Protein AF-A0A1Z8SM17-F1 (afdb_monomer)

Mean predicted aligned error: 16.91 Å

Radius of gyration: 48.4 Å; Cα contacts (8 Å, |Δi|>4): 829; chains: 1; bounding box: 119×128×141 Å

Foldseek 3Di:
DDDDPDPDDQDPDDPPRPDCVCVVVPVPDPPDDDPDDDDAFDQPAAQQPRPQPDGKDQADPQQKWKKWKDDDPQIWIQIDHRHPDGNNNSQVSVVPTPSQWHWDADRVVSAIDIDGVFFAQDKMKMFQAQPPDVPDNDGTGMCVCVSRVQAAALDADAADDAPPQDFAAQQHKHWYADPNDIWIKGAHHTPDHDDDDPPPVRIDTHDHRMGMDDPVRGGHWDWDDDPNDDIFTHRAQKDDCVRHVPPPDIDGCPPPDVVDDDDDDDDADCPVVLVVVVVVLVVLQVVLVVLCQQQPWDDPPPDIDGHVCVVPPVSVCVLVVLLCLLFDDVDAQFPQVPLFLVAPEEAAEWPDEDQVVQFVDCPTPVNVVCVVVVDAPVQFFRKYFYNYYPYADPVRHGQTMWGQHRVVRGIDGDGRNGDHDTPVQCQWDADDVGSHIDRNDNVSVVCCCRVPVSNSCRQAAADWDWDQDPVVRDIDIHGHSPVSSVVVVCCQCQNDPPDPGGHVNVVVVVVVVVVVVVVVVVVVVVVVVVVVVVVVVVVVVVVVVVVVVVVVVVVVVVVVVVVVVD

Solvent-accessible surface area (backbone atoms only — not comparable to full-atom values): 32615 Å² total; per-residue (Å²): 140,86,84,81,85,68,92,58,84,84,69,78,86,48,101,83,48,83,74,60,60,47,60,75,70,53,70,70,47,95,81,77,69,74,96,56,82,88,73,67,73,39,52,82,31,28,48,80,68,14,61,60,93,63,83,88,46,68,49,45,85,91,54,25,30,27,34,35,32,52,67,76,99,71,49,31,81,46,77,49,35,36,84,73,36,22,45,47,55,49,37,49,51,50,46,73,39,92,58,51,32,41,50,49,75,40,81,88,78,72,39,56,47,77,44,65,72,63,65,15,66,60,70,55,32,35,40,29,31,64,72,74,42,90,85,52,94,59,54,24,23,32,44,66,48,38,68,47,68,57,19,38,51,72,75,62,78,48,68,57,54,86,89,67,78,69,89,43,47,56,68,45,59,28,26,36,74,54,98,92,43,79,46,38,34,29,29,68,41,66,67,74,80,79,75,89,42,86,84,71,74,46,33,41,82,50,47,66,18,29,16,67,56,50,83,90,71,36,46,64,56,37,70,47,62,62,95,86,52,69,80,43,75,38,45,50,50,63,45,43,25,88,74,72,69,46,80,97,45,69,51,70,49,80,88,57,58,92,91,63,83,85,87,85,81,93,72,91,74,52,60,67,60,50,53,52,52,55,48,49,48,50,57,50,30,53,51,38,51,51,46,46,62,33,26,40,71,49,69,82,84,87,53,77,50,66,23,93,38,44,87,35,68,67,63,54,42,43,48,60,49,51,43,40,47,63,64,32,70,104,48,60,35,34,69,38,98,50,40,35,46,59,56,76,42,81,40,72,55,38,97,48,84,42,71,70,52,39,68,71,34,72,86,28,55,71,43,40,49,39,59,76,68,62,67,42,77,88,40,56,63,47,20,34,33,35,76,40,37,72,31,61,43,102,84,70,46,64,48,40,39,34,25,30,37,41,88,81,72,36,71,38,88,44,78,72,56,68,44,78,63,50,60,60,68,38,17,37,42,65,40,90,99,45,78,37,69,36,78,77,32,71,63,36,35,55,48,38,44,72,79,38,41,68,53,55,46,19,39,36,69,27,70,83,43,78,46,76,36,78,91,76,72,41,81,39,80,20,25,1,33,53,52,43,44,49,53,48,51,44,36,37,51,60,21,46,94,87,47,100,46,64,3,62,51,49,50,51,50,53,50,52,54,52,47,50,57,53,49,54,52,50,51,53,54,48,52,53,49,50,51,54,50,49,51,52,50,51,52,51,47,53,51,48,52,51,50,50,51,51,49,50,52,49,50,50,49,52,53,48,57,63,59,71,75,112

Sequence (566 aa):
DFRVSLGNAPVLGSPTDTSNFLSALKLDNPNLQSSQALGSIDMSNTLDSANFGNSFTGLNAGKLGTFFIGEGEGVVRIDYDITVDTVSTLVQKVNSSDANVYMFYDPVSDRFVIRNKSTGATGITVHESENWDAVSSNKGAGNVLELMGLASPKVISNTYVAGSGVSISQGDYFKFISSGNTSYWQALEKGVIGDPTLTSGKWRQVIQGVGRSINSEVGGNSSIRVNNGEIIYSKGSTFSADEHGYKGINFDISSVSLGGKFDFTVAKDTGAAKTAIDKFVVEFNDAQDYINSLVSVTNDGENVTAGRFSNNTELSRLGSQLRKVAFGDSTPHSASEVTQDNSDFILNEQTRATLVSINSDPGSELMTLKAELSLGASNNGYLVKVLNDNLLDSSGNPQTYYKYNSTTGFWEEAEPAFSSFRLSDIGLDFGVGSDNLKTSNSALLIQALEERPEMVQSLFDQDKVTRFDVVTNSNRELKGVSQAIDEFVTAFLEGNLTSNYKGTYNTHIDSIKSQNKRLDKRIEDLERYLEQREETLSQGFMRMEEMQSKLNTQLQTLQSSFKSNK

Nearest PDB structures (foldseek):
  5xlj-assembly1_A  TM=5.071E-01  e=7.845E-02  Serratia marcescens

Structure (mmCIF, N/CA/C/O backbone):
data_AF-A0A1Z8SM17-F1
#
_entry.id   AF-A0A1Z8SM17-F1
#
loop_
_atom_site.group_PDB
_atom_site.id
_atom_site.type_symbol
_atom_site.label_atom_id
_atom_site.label_alt_id
_atom_site.label_comp_id
_atom_site.label_asym_id
_atom_site.label_entity_id
_atom_site.label_seq_id
_atom_site.pdbx_PDB_ins_code
_atom_site.Cartn_x
_atom_site.Cartn_y
_atom_site.Cartn_z
_atom_site.occupancy
_atom_site.B_iso_or_equiv
_atom_site.auth_seq_id
_atom_site.auth_comp_id
_atom_site.auth_asym_id
_atom_site.auth_atom_id
_atom_site.pdbx_PDB_model_num
ATOM 1 N N . ASP A 1 1 ? 71.079 14.271 -11.392 1.00 41.41 1 ASP A N 1
ATOM 2 C CA . ASP A 1 1 ? 71.179 15.720 -11.143 1.00 41.41 1 ASP A CA 1
ATOM 3 C C . ASP A 1 1 ? 71.954 16.448 -12.227 1.00 41.41 1 ASP A C 1
ATOM 5 O O . ASP A 1 1 ? 73.161 16.598 -12.130 1.00 41.41 1 ASP A O 1
ATOM 9 N N . PHE A 1 2 ? 71.254 16.924 -13.256 1.00 37.91 2 PHE A N 1
ATOM 10 C CA . PHE A 1 2 ? 71.743 18.016 -14.098 1.00 37.91 2 PHE A CA 1
ATOM 11 C C . PHE A 1 2 ? 70.767 19.177 -13.927 1.00 37.91 2 PHE A C 1
ATOM 13 O O . PHE A 1 2 ? 69.714 19.217 -14.556 1.00 37.91 2 PHE A O 1
ATOM 20 N N . ARG A 1 3 ? 71.083 20.094 -13.008 1.00 40.81 3 ARG A N 1
ATOM 21 C CA . ARG A 1 3 ? 70.381 21.375 -12.901 1.00 40.81 3 ARG A CA 1
ATOM 22 C C . ARG A 1 3 ? 71.085 22.368 -13.817 1.00 40.81 3 ARG A C 1
ATOM 24 O O . ARG A 1 3 ? 72.167 22.847 -13.493 1.00 40.81 3 ARG A O 1
ATOM 31 N N . VAL A 1 4 ? 70.471 22.664 -14.958 1.00 46.41 4 VAL A N 1
ATOM 32 C CA . VAL A 1 4 ? 70.854 23.815 -15.781 1.00 46.41 4 VAL A CA 1
ATOM 33 C C . VAL A 1 4 ? 70.268 25.056 -15.111 1.00 46.41 4 VAL A C 1
ATOM 35 O O . VAL A 1 4 ? 69.053 25.229 -15.062 1.00 46.41 4 VAL A O 1
ATOM 38 N N . SER A 1 5 ? 71.132 25.898 -14.545 1.00 48.84 5 SER A N 1
ATOM 39 C CA . SER A 1 5 ? 70.750 27.220 -14.046 1.00 48.84 5 SER A CA 1
ATOM 40 C C . SER A 1 5 ? 70.586 28.162 -15.237 1.00 48.84 5 SER A C 1
ATOM 42 O O . SER A 1 5 ? 71.571 28.685 -15.755 1.00 48.84 5 SER A O 1
ATOM 44 N N . LEU A 1 6 ? 69.349 28.371 -15.686 1.00 53.44 6 LEU A N 1
ATOM 45 C CA . LEU A 1 6 ? 69.032 29.385 -16.690 1.00 53.44 6 LEU A CA 1
ATOM 46 C C . LEU A 1 6 ? 68.959 30.748 -15.994 1.00 53.44 6 LEU A C 1
ATOM 48 O O . LEU A 1 6 ? 67.994 31.053 -15.301 1.00 53.44 6 LEU A O 1
ATOM 52 N N . GLY A 1 7 ? 70.006 31.557 -16.160 1.00 54.19 7 GLY A N 1
ATOM 53 C CA . GLY A 1 7 ? 70.092 32.915 -15.610 1.00 54.19 7 GLY A CA 1
ATOM 54 C C . GLY A 1 7 ? 69.117 33.924 -16.230 1.00 54.19 7 GLY A C 1
ATOM 55 O O . GLY A 1 7 ? 69.101 35.059 -15.784 1.00 54.19 7 GLY A O 1
ATOM 56 N N . ASN A 1 8 ? 68.320 33.523 -17.228 1.00 62.25 8 ASN A N 1
ATOM 57 C CA . ASN A 1 8 ? 67.180 34.254 -17.787 1.00 62.25 8 ASN A CA 1
ATOM 58 C C . ASN A 1 8 ? 66.172 33.246 -18.368 1.00 62.25 8 ASN A C 1
ATOM 60 O O . ASN A 1 8 ? 66.575 32.178 -18.836 1.00 62.25 8 ASN A O 1
ATOM 64 N N . ALA A 1 9 ? 64.876 33.577 -18.344 1.00 59.53 9 ALA A N 1
ATOM 65 C CA . ALA A 1 9 ? 63.829 32.739 -18.932 1.00 59.53 9 ALA A CA 1
ATOM 66 C C . ALA A 1 9 ? 64.123 32.481 -20.427 1.00 59.53 9 ALA A C 1
ATOM 68 O O . ALA A 1 9 ? 64.442 33.433 -21.146 1.00 59.53 9 ALA A O 1
ATOM 69 N N . PRO A 1 10 ? 64.051 31.226 -20.908 1.00 59.28 10 PRO A N 1
ATOM 70 C CA . PRO A 1 10 ? 64.300 30.917 -22.310 1.00 59.28 10 PRO A CA 1
ATOM 71 C C . PRO A 1 10 ? 63.239 31.597 -23.184 1.00 59.28 10 PRO A C 1
ATOM 73 O O . PRO A 1 10 ? 62.042 31.374 -23.013 1.00 59.28 10 PRO A O 1
ATOM 76 N N . VAL A 1 11 ? 63.687 32.452 -24.103 1.00 62.12 11 VAL A N 1
ATOM 77 C CA . VAL A 1 11 ? 62.834 33.087 -25.113 1.00 62.12 11 VAL A CA 1
ATOM 78 C C . VAL A 1 11 ? 62.686 32.093 -26.257 1.00 62.12 11 VAL A C 1
ATOM 80 O O . VAL A 1 11 ? 63.624 31.910 -27.022 1.00 62.12 11 VAL A O 1
ATOM 83 N N . LEU A 1 12 ? 61.535 31.426 -26.325 1.00 67.75 12 LEU A N 1
ATOM 84 C CA . LEU A 1 12 ? 61.232 30.417 -27.339 1.00 67.75 12 LEU A CA 1
ATOM 85 C C . LEU A 1 12 ? 60.411 31.049 -28.472 1.00 67.75 12 LEU A C 1
ATOM 87 O O . LEU A 1 12 ? 59.366 31.645 -28.216 1.00 67.75 12 LEU A O 1
ATOM 91 N N . GLY A 1 13 ? 60.869 30.908 -29.716 1.00 64.88 13 GLY A N 1
ATOM 92 C CA . GLY A 1 13 ? 60.102 31.270 -30.915 1.00 64.88 13 GLY A CA 1
ATOM 93 C C . GLY A 1 13 ? 60.135 32.747 -31.332 1.00 64.88 13 GLY A C 1
ATOM 94 O O . GLY A 1 13 ? 59.287 33.167 -32.120 1.00 64.88 13 GLY A O 1
ATOM 95 N N . SER A 1 14 ? 61.088 33.554 -30.848 1.00 71.31 14 SER A N 1
ATOM 96 C CA . SER A 1 14 ? 61.329 34.888 -31.423 1.00 71.31 14 SER A CA 1
ATOM 97 C C . SER A 1 14 ? 62.156 34.791 -32.721 1.00 71.31 14 SER A C 1
ATOM 99 O O . SER A 1 14 ? 62.892 33.824 -32.907 1.00 71.31 14 SER A O 1
ATOM 101 N N . PRO A 1 15 ? 62.140 35.811 -33.604 1.00 65.00 15 PRO A N 1
ATOM 102 C CA . PRO A 1 15 ? 63.005 35.840 -34.792 1.00 65.00 15 PRO A CA 1
ATOM 103 C C . PRO A 1 15 ? 64.513 35.832 -34.481 1.00 65.00 15 PRO A C 1
ATOM 105 O O . PRO A 1 15 ? 65.325 35.651 -35.384 1.00 65.00 15 PRO A O 1
ATOM 108 N N . THR A 1 16 ? 64.890 36.080 -33.223 1.00 67.56 16 THR A N 1
ATOM 109 C CA . THR A 1 16 ? 66.274 36.061 -32.727 1.00 67.56 16 THR A CA 1
ATOM 110 C C . THR A 1 16 ? 66.595 34.818 -31.892 1.00 67.56 16 THR A C 1
ATOM 112 O O . THR A 1 16 ? 67.703 34.722 -31.363 1.00 67.56 16 THR A O 1
ATOM 115 N N . ASP A 1 17 ? 65.656 33.876 -31.761 1.00 71.44 17 ASP A N 1
ATOM 116 C CA . ASP A 1 17 ? 65.868 32.608 -31.066 1.00 71.44 17 ASP A CA 1
ATOM 117 C C . ASP A 1 17 ? 66.805 31.707 -31.888 1.00 71.44 17 ASP A C 1
ATOM 119 O O . ASP A 1 17 ? 66.537 31.376 -33.042 1.00 71.44 17 ASP A O 1
ATOM 123 N N . THR A 1 18 ? 67.936 31.328 -31.291 1.00 69.50 18 THR A N 1
ATOM 124 C CA . THR A 1 18 ? 68.925 30.405 -31.872 1.00 69.50 18 THR A CA 1
ATOM 125 C C . THR A 1 18 ? 68.862 29.011 -31.245 1.00 69.50 18 THR A C 1
ATOM 127 O O . THR A 1 18 ? 69.698 28.156 -31.549 1.00 69.50 18 THR A O 1
ATOM 130 N N . SER A 1 19 ? 67.899 28.762 -30.352 1.00 72.88 19 SER A N 1
ATOM 131 C CA . SER A 1 19 ? 67.747 27.485 -29.672 1.00 72.88 19 SER A CA 1
ATOM 132 C C . SER A 1 19 ? 67.183 26.423 -30.616 1.00 72.88 19 SER A C 1
ATOM 134 O O . SER A 1 19 ? 66.219 26.628 -31.348 1.00 72.88 19 SER A O 1
ATOM 136 N N . ASN A 1 20 ? 67.763 25.227 -30.570 1.00 72.12 20 ASN A N 1
ATOM 137 C CA . ASN A 1 20 ? 67.228 24.059 -31.264 1.00 72.12 20 ASN A CA 1
ATOM 138 C C . ASN A 1 20 ? 66.130 23.358 -30.445 1.00 72.12 20 ASN A C 1
ATOM 140 O O . ASN A 1 20 ? 65.821 22.207 -30.723 1.00 72.12 20 ASN A O 1
ATOM 144 N N . PHE A 1 21 ? 65.563 24.006 -29.423 1.00 76.19 21 PHE A N 1
ATOM 145 C CA . PHE A 1 21 ? 64.688 23.371 -28.434 1.00 76.19 21 PHE A CA 1
ATOM 146 C C . PHE A 1 21 ? 63.384 22.846 -29.050 1.00 76.19 21 PHE A C 1
ATOM 148 O O . PHE A 1 21 ? 63.034 21.683 -28.849 1.00 76.19 21 PHE A O 1
ATOM 155 N N . LEU A 1 22 ? 62.703 23.667 -29.859 1.00 74.00 22 LEU A N 1
ATOM 156 C CA . LEU A 1 22 ? 61.470 23.261 -30.547 1.00 74.00 22 LEU A CA 1
ATOM 157 C C . LEU A 1 22 ? 61.734 22.136 -31.561 1.00 74.00 22 LEU A C 1
ATOM 159 O O . LEU A 1 22 ? 60.940 21.206 -31.654 1.00 74.00 22 LEU A O 1
ATOM 163 N N . SER A 1 23 ? 62.893 22.156 -32.224 1.00 73.31 23 SER A N 1
ATOM 164 C CA . SER A 1 23 ? 63.320 21.107 -33.161 1.00 73.31 23 SER A CA 1
ATOM 165 C C . SER A 1 23 ? 63.760 19.811 -32.470 1.00 73.31 23 SER A C 1
ATOM 167 O O . SER A 1 23 ? 63.420 18.708 -32.897 1.00 73.31 23 SER A O 1
ATOM 169 N N . ALA A 1 24 ? 64.450 19.912 -31.331 1.00 71.62 24 ALA A N 1
ATOM 170 C CA . ALA A 1 24 ? 64.874 18.774 -30.517 1.00 71.62 24 ALA A CA 1
ATOM 171 C C . ALA A 1 24 ? 63.680 18.041 -29.885 1.00 71.62 24 ALA A C 1
ATOM 173 O O . ALA A 1 24 ? 63.704 16.817 -29.761 1.00 71.62 24 ALA A O 1
ATOM 174 N N . LEU A 1 25 ? 62.617 18.775 -29.540 1.00 74.19 25 LEU A N 1
ATOM 175 C CA . LEU A 1 25 ? 61.335 18.211 -29.110 1.00 74.19 25 LEU A CA 1
ATOM 176 C C . LEU A 1 25 ? 60.411 17.842 -30.282 1.00 74.19 25 LEU A C 1
ATOM 178 O O . LEU A 1 25 ? 59.313 17.342 -30.047 1.00 74.19 25 LEU A O 1
ATOM 182 N N . LYS A 1 26 ? 60.850 18.059 -31.533 1.00 71.19 26 LYS A N 1
ATOM 183 C CA . LYS A 1 26 ? 60.081 17.871 -32.778 1.00 71.19 26 LYS A CA 1
ATOM 184 C C . LYS A 1 26 ? 58.770 18.663 -32.843 1.00 71.19 26 LYS A C 1
ATOM 186 O O . LYS A 1 26 ? 57.918 18.352 -33.671 1.00 71.19 26 LYS A O 1
ATOM 191 N N . LEU A 1 27 ? 58.619 19.670 -31.982 1.00 72.94 27 LEU A N 1
ATOM 192 C CA . LEU A 1 27 ? 57.470 20.574 -31.872 1.00 72.94 27 LEU A CA 1
ATOM 193 C C . LEU A 1 27 ? 57.420 21.621 -32.999 1.00 72.94 27 LEU A C 1
ATOM 195 O O . LEU A 1 27 ? 56.444 22.354 -33.104 1.00 72.94 27 LEU A O 1
ATOM 199 N N . ASP A 1 28 ? 58.445 21.676 -33.849 1.00 72.69 28 ASP A N 1
ATOM 200 C CA . ASP A 1 28 ? 58.514 22.485 -35.071 1.00 72.69 28 ASP A CA 1
ATOM 201 C C . ASP A 1 28 ? 57.905 21.789 -36.307 1.00 72.69 28 ASP A C 1
ATOM 203 O O . ASP A 1 28 ? 57.861 22.379 -37.388 1.00 72.69 28 ASP A O 1
ATOM 207 N N . ASN A 1 29 ? 57.416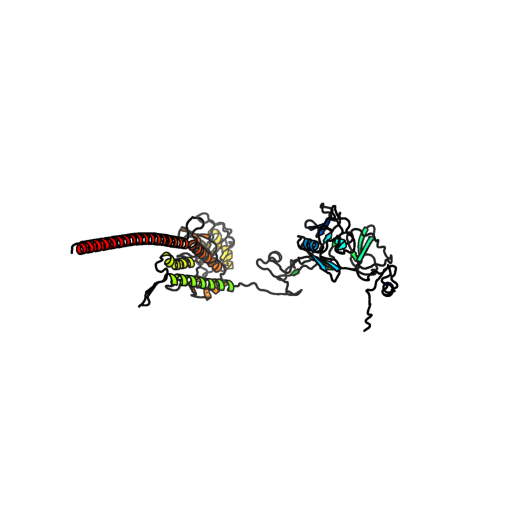 20.549 -36.171 1.00 70.06 29 ASN A N 1
ATOM 208 C CA . ASN A 1 29 ? 56.791 19.811 -37.264 1.00 70.06 29 ASN A CA 1
ATOM 209 C C . ASN A 1 29 ? 55.288 20.153 -37.377 1.00 70.06 29 ASN A C 1
ATOM 211 O O . ASN A 1 29 ? 54.516 19.785 -36.487 1.00 70.06 29 ASN A O 1
ATOM 215 N N . PRO A 1 30 ? 54.827 20.771 -38.485 1.00 60.91 30 PRO A N 1
ATOM 216 C CA . PRO A 1 30 ? 53.425 21.163 -38.668 1.00 60.91 30 PRO A CA 1
ATOM 217 C C . PRO A 1 30 ? 52.447 19.978 -38.768 1.00 60.91 30 PRO A C 1
ATOM 219 O O . PRO A 1 30 ? 51.240 20.188 -38.784 1.00 60.91 30 PRO A O 1
ATOM 222 N N . ASN A 1 31 ? 52.949 18.738 -38.824 1.00 66.81 31 ASN A N 1
ATOM 223 C CA . ASN A 1 31 ? 52.151 17.511 -38.902 1.00 66.81 31 ASN A CA 1
ATOM 224 C C . ASN A 1 31 ? 52.120 16.710 -37.587 1.00 66.81 31 ASN A C 1
ATOM 226 O O . ASN A 1 31 ? 51.827 15.513 -37.603 1.00 66.81 31 ASN A O 1
ATOM 230 N N . LEU A 1 32 ? 52.451 17.323 -36.446 1.00 63.88 32 LEU A N 1
ATOM 231 C CA . LEU A 1 32 ? 52.250 16.694 -35.141 1.00 63.88 32 LEU A CA 1
ATOM 232 C C . LEU A 1 32 ? 50.754 16.535 -34.855 1.00 63.88 32 LEU A C 1
ATOM 234 O O . LEU A 1 32 ? 50.070 17.481 -34.476 1.00 63.88 32 LEU A O 1
ATOM 238 N N . GLN A 1 33 ? 50.259 15.314 -35.016 1.00 58.78 33 GLN A N 1
ATOM 239 C CA . GLN A 1 33 ? 48.940 14.911 -34.548 1.00 58.78 33 GLN A CA 1
ATOM 240 C C . GLN A 1 33 ? 49.110 14.070 -33.286 1.00 58.78 33 GLN A C 1
ATOM 242 O O . GLN A 1 33 ? 49.982 13.201 -33.216 1.00 58.78 33 GLN A O 1
ATOM 247 N N . SER A 1 34 ? 48.296 14.345 -32.271 1.00 59.94 34 SER A N 1
ATOM 248 C CA . SER A 1 34 ? 48.227 13.484 -31.095 1.00 59.94 34 SER A CA 1
ATOM 249 C C . SER A 1 34 ? 47.733 12.096 -31.499 1.00 59.94 34 SER A C 1
ATOM 251 O O . SER A 1 34 ? 46.849 11.963 -32.342 1.00 59.94 34 SER A O 1
ATOM 253 N N . SER A 1 35 ? 48.286 11.053 -30.882 1.00 56.62 35 SER A N 1
ATOM 254 C CA . SER A 1 35 ? 47.822 9.673 -31.068 1.00 56.62 35 SER A CA 1
ATOM 255 C C . SER A 1 35 ? 46.494 9.380 -30.357 1.00 56.62 35 SER A C 1
ATOM 257 O O . SER A 1 35 ? 45.943 8.294 -30.528 1.00 56.62 35 SER A O 1
ATOM 259 N N . GLN A 1 36 ? 45.989 10.331 -29.566 1.00 52.84 36 GLN A N 1
ATOM 260 C CA . GLN A 1 36 ? 44.684 10.300 -28.905 1.00 52.84 36 GLN A CA 1
ATOM 261 C C . GLN A 1 36 ? 43.967 11.641 -29.090 1.00 52.84 36 GLN A C 1
ATOM 263 O O . GLN A 1 36 ? 44.625 12.668 -29.275 1.00 52.84 36 GLN A O 1
ATOM 268 N N . ALA A 1 37 ? 42.635 11.649 -29.028 1.00 60.53 37 ALA A N 1
ATOM 269 C CA . ALA A 1 37 ? 41.869 12.891 -29.045 1.00 60.53 37 ALA A CA 1
ATOM 270 C C . ALA A 1 37 ? 42.378 13.832 -27.935 1.00 60.53 37 ALA A C 1
ATOM 272 O O . ALA A 1 37 ? 42.557 13.424 -26.786 1.00 60.53 37 ALA A O 1
ATOM 273 N N . LEU A 1 38 ? 42.709 15.072 -28.297 1.00 61.06 38 LEU A N 1
ATOM 274 C CA . LEU A 1 38 ? 43.182 16.069 -27.341 1.00 61.06 38 LEU A CA 1
ATOM 275 C C . LEU A 1 38 ? 41.963 16.749 -26.717 1.00 61.06 38 LEU A C 1
ATOM 277 O O . LEU A 1 38 ? 41.388 17.649 -27.320 1.00 61.06 38 LEU A O 1
ATOM 281 N N . GLY A 1 39 ? 41.603 16.319 -25.508 1.00 69.75 39 GLY A N 1
ATOM 282 C CA . GLY A 1 39 ? 40.501 16.886 -24.729 1.00 69.75 39 GLY A CA 1
ATOM 283 C C . GLY A 1 39 ? 39.266 15.988 -24.702 1.00 69.75 39 GLY A C 1
ATOM 284 O O . GLY A 1 39 ? 38.930 15.349 -25.690 1.00 69.75 39 GLY A O 1
ATOM 285 N N . SER A 1 40 ? 38.618 15.939 -23.540 1.00 84.88 40 SER A N 1
ATOM 286 C CA . SER A 1 40 ? 37.320 15.297 -23.329 1.00 84.88 40 SER A CA 1
ATOM 287 C C . SER A 1 40 ? 36.193 16.322 -23.459 1.00 84.88 40 SER A C 1
ATOM 289 O O . SER A 1 40 ? 36.442 17.534 -23.401 1.00 84.88 40 SER A O 1
ATOM 291 N N . ILE A 1 41 ? 34.950 15.846 -23.529 1.00 92.12 41 ILE A N 1
ATOM 292 C CA . ILE A 1 41 ? 33.782 16.722 -23.410 1.00 92.12 41 ILE A CA 1
ATOM 293 C C . ILE A 1 41 ? 33.841 17.517 -22.100 1.00 92.12 41 ILE A C 1
ATOM 295 O O . ILE A 1 41 ? 34.067 16.953 -21.023 1.00 92.12 41 ILE A O 1
ATOM 299 N N . ASP A 1 42 ? 33.623 18.830 -22.194 1.00 92.56 42 ASP A N 1
ATOM 300 C CA . ASP A 1 42 ? 33.469 19.696 -21.026 1.00 92.56 42 ASP A CA 1
ATOM 301 C C . ASP A 1 42 ? 31.989 19.796 -20.646 1.00 92.56 42 ASP A C 1
ATOM 303 O O . ASP A 1 42 ? 31.185 20.431 -21.329 1.00 92.56 42 ASP A O 1
ATOM 307 N N . MET A 1 43 ? 31.631 19.173 -19.522 1.00 94.56 43 MET A N 1
ATOM 308 C CA . MET A 1 43 ? 30.252 19.126 -19.040 1.00 94.56 43 MET A CA 1
ATOM 309 C C . MET A 1 43 ? 29.687 20.502 -18.645 1.00 94.56 43 MET A C 1
ATOM 311 O O . MET A 1 43 ? 28.466 20.652 -18.558 1.00 94.56 43 MET A O 1
ATOM 315 N N . SER A 1 44 ? 30.548 21.490 -18.376 1.00 95.44 44 SER A N 1
ATOM 316 C CA . SER A 1 44 ? 30.162 22.786 -17.800 1.00 95.44 44 SER A CA 1
ATOM 317 C C . SER A 1 44 ? 30.043 23.909 -18.828 1.00 95.44 44 SER A C 1
ATOM 319 O O . SER A 1 44 ? 29.431 24.931 -18.523 1.00 95.44 44 SER A O 1
ATOM 321 N N . ASN A 1 45 ? 30.596 23.734 -20.029 1.00 95.06 45 ASN A N 1
ATOM 322 C CA . ASN A 1 45 ? 30.497 24.725 -21.101 1.00 95.06 45 ASN A CA 1
ATOM 323 C C . ASN A 1 45 ? 29.234 24.532 -21.936 1.00 95.06 45 ASN A C 1
ATOM 325 O O . ASN A 1 45 ? 28.629 23.455 -21.945 1.00 95.06 45 ASN A O 1
ATOM 329 N N . THR A 1 46 ? 28.858 25.593 -22.654 1.00 96.94 46 THR A N 1
ATOM 330 C CA . THR A 1 46 ? 27.782 25.563 -23.648 1.00 96.94 46 THR A CA 1
ATOM 331 C C . THR A 1 46 ? 28.073 24.513 -24.710 1.00 96.94 46 THR A C 1
ATOM 333 O O . THR A 1 46 ? 29.239 24.228 -24.992 1.00 96.94 46 THR A O 1
ATOM 336 N N . LEU A 1 47 ? 27.036 23.925 -25.311 1.00 96.12 47 LEU A N 1
ATOM 337 C CA . LEU A 1 47 ? 27.219 22.833 -26.275 1.00 96.12 47 LEU A CA 1
ATOM 338 C C . LEU A 1 47 ? 28.182 23.223 -27.409 1.00 96.12 47 LEU A C 1
ATOM 340 O O . LEU A 1 47 ? 29.032 22.421 -27.779 1.00 96.12 47 LEU A O 1
ATOM 344 N N . ASP A 1 48 ? 28.126 24.462 -27.908 1.00 94.81 48 ASP A N 1
ATOM 345 C CA . ASP A 1 48 ? 29.016 24.949 -28.971 1.00 94.81 48 ASP A CA 1
ATOM 346 C C . ASP A 1 48 ? 30.486 25.148 -28.558 1.00 94.81 48 ASP A C 1
ATOM 348 O O . ASP A 1 48 ? 31.349 25.300 -29.423 1.00 94.81 48 ASP A O 1
ATOM 352 N N . SER A 1 49 ? 30.770 25.097 -27.256 1.00 93.69 49 SER A N 1
ATOM 353 C CA . SER A 1 49 ? 32.086 25.312 -26.645 1.00 93.69 49 SER A CA 1
ATOM 354 C C . SER A 1 49 ? 32.545 24.124 -25.780 1.00 93.69 49 SER A C 1
ATOM 356 O O . SER A 1 49 ? 33.524 24.225 -25.043 1.00 93.69 49 SER A O 1
ATOM 358 N N . ALA A 1 50 ? 31.852 22.983 -25.858 1.00 92.81 50 ALA A N 1
ATOM 359 C CA . ALA A 1 50 ? 32.064 21.816 -24.996 1.00 92.81 50 ALA A CA 1
ATOM 360 C C . ALA A 1 50 ? 33.024 20.752 -25.568 1.00 92.81 50 ALA A C 1
ATOM 362 O O . ALA A 1 50 ? 32.980 19.596 -25.150 1.00 92.81 50 ALA A O 1
ATOM 363 N N . ASN A 1 51 ? 33.898 21.127 -26.509 1.00 91.44 51 ASN A N 1
ATOM 364 C CA . ASN A 1 51 ? 34.887 20.245 -27.153 1.00 91.44 51 ASN A CA 1
ATOM 365 C C . ASN A 1 51 ? 34.302 19.047 -27.931 1.00 91.44 51 ASN A C 1
ATOM 367 O O . ASN A 1 51 ? 34.932 17.993 -28.005 1.00 91.44 51 ASN A O 1
ATOM 371 N N . PHE A 1 52 ? 33.125 19.185 -28.553 1.00 90.94 52 PHE A N 1
ATOM 372 C CA . PHE A 1 52 ? 32.647 18.165 -29.495 1.00 90.94 52 PHE A CA 1
ATOM 373 C C . PHE A 1 52 ? 33.606 18.018 -30.686 1.00 90.94 52 PHE A C 1
ATOM 375 O O . PHE A 1 52 ? 34.112 19.006 -31.219 1.00 90.94 52 PHE A O 1
ATOM 382 N N . GLY A 1 53 ? 33.819 16.778 -31.139 1.00 85.56 53 GLY A N 1
ATOM 383 C CA . GLY A 1 53 ? 34.784 16.467 -32.201 1.00 85.56 53 GLY A CA 1
ATOM 384 C C . GLY A 1 53 ? 34.446 17.041 -33.584 1.00 85.56 53 GLY A C 1
ATOM 385 O O . GLY A 1 53 ? 35.325 17.119 -34.436 1.00 85.56 53 GLY A O 1
ATOM 386 N N . ASN A 1 54 ? 33.196 17.462 -33.810 1.00 87.94 54 ASN A N 1
ATOM 387 C CA . ASN A 1 54 ? 32.742 18.132 -35.030 1.00 87.94 54 ASN A CA 1
ATOM 388 C C . ASN A 1 54 ? 31.794 19.294 -34.685 1.00 87.94 54 ASN A C 1
ATOM 390 O O . ASN A 1 54 ? 31.247 19.368 -33.586 1.00 87.94 54 ASN A O 1
ATOM 394 N N . SER A 1 55 ? 31.577 20.201 -35.640 1.00 91.75 55 SER A N 1
ATOM 395 C CA . SER A 1 55 ? 30.687 21.353 -35.460 1.00 91.75 55 SER A CA 1
ATOM 396 C C . SER A 1 55 ? 29.201 20.984 -35.528 1.00 91.75 55 SER A C 1
ATOM 398 O O . SER A 1 55 ? 28.794 20.053 -36.230 1.00 91.75 55 SER A O 1
ATOM 400 N N . PHE A 1 56 ? 28.374 21.784 -34.853 1.00 94.12 56 PHE A N 1
ATOM 401 C CA . PHE A 1 56 ? 26.922 21.681 -34.954 1.00 94.12 56 PHE A CA 1
ATOM 402 C C . PHE A 1 56 ? 26.418 22.125 -36.332 1.00 94.12 56 PHE A C 1
ATOM 404 O O . PHE A 1 56 ? 26.847 23.152 -36.861 1.00 94.12 56 PHE A O 1
ATOM 411 N N . THR A 1 57 ? 25.484 21.370 -36.909 1.00 93.12 57 THR A N 1
ATOM 412 C CA . THR A 1 57 ? 24.888 21.636 -38.230 1.00 93.12 57 THR A CA 1
ATOM 413 C C . THR A 1 57 ? 23.392 21.324 -38.228 1.00 93.12 57 THR A C 1
ATOM 415 O O . THR A 1 57 ? 22.906 20.633 -37.342 1.00 93.12 57 THR A O 1
ATOM 418 N N . GLY A 1 58 ? 22.634 21.848 -39.199 1.00 90.44 58 GLY A N 1
ATOM 419 C CA . GLY A 1 58 ? 21.202 21.537 -39.339 1.00 90.44 58 GLY A CA 1
ATOM 420 C C . GLY A 1 58 ? 20.290 22.123 -38.252 1.00 90.44 58 GLY A C 1
ATOM 421 O O . GLY A 1 58 ? 19.174 21.641 -38.089 1.00 90.44 58 GLY A O 1
ATOM 422 N N . LEU A 1 59 ? 20.761 23.130 -37.510 1.00 92.88 59 LEU A N 1
ATOM 423 C CA . LEU A 1 59 ? 20.000 23.820 -36.465 1.00 92.88 59 LEU A CA 1
ATOM 424 C C . LEU A 1 59 ? 18.926 24.750 -37.051 1.00 92.88 59 LEU A C 1
ATOM 426 O O . LEU A 1 59 ? 19.074 25.297 -38.146 1.00 92.88 59 LEU A O 1
ATOM 430 N N . ASN A 1 60 ? 17.882 24.989 -36.266 1.00 92.00 60 ASN A N 1
ATOM 431 C CA . ASN A 1 60 ? 16.8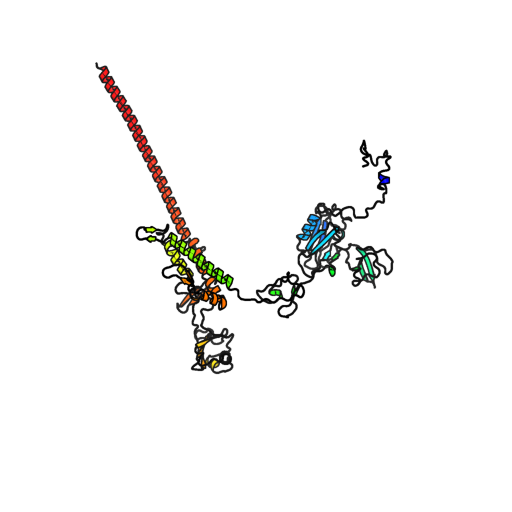55 25.989 -36.527 1.00 92.00 60 ASN A CA 1
ATOM 432 C C . ASN A 1 60 ? 17.374 27.422 -36.294 1.00 92.00 60 ASN A C 1
ATOM 434 O O . ASN A 1 60 ? 18.482 27.657 -35.795 1.00 92.00 60 ASN A O 1
ATOM 438 N N . ALA A 1 61 ? 16.539 28.410 -36.641 1.00 91.12 61 ALA A N 1
ATOM 439 C CA . ALA A 1 61 ? 16.805 29.816 -36.345 1.00 91.12 61 ALA A CA 1
ATOM 440 C C . ALA A 1 61 ? 17.132 30.018 -34.853 1.00 91.12 61 ALA A C 1
ATOM 442 O O . ALA A 1 61 ? 16.520 29.399 -33.987 1.00 91.12 61 ALA A O 1
ATOM 443 N N . GLY A 1 62 ? 18.111 30.881 -34.564 1.00 89.12 62 GLY A N 1
ATOM 444 C CA . GLY A 1 62 ? 18.576 31.112 -33.193 1.00 89.12 62 GLY A CA 1
ATOM 445 C C . GLY A 1 62 ? 19.509 30.030 -32.640 1.00 89.12 62 GLY A C 1
ATOM 446 O O . GLY A 1 62 ? 19.705 30.000 -31.437 1.00 89.12 62 GLY A O 1
ATOM 447 N N . LYS A 1 63 ? 20.097 29.169 -33.491 1.00 94.81 63 LYS A N 1
ATOM 448 C CA . LYS A 1 63 ? 20.982 28.059 -33.080 1.00 94.81 63 LYS A CA 1
ATOM 449 C C . LYS A 1 63 ? 20.286 27.023 -32.171 1.00 94.81 63 LYS A C 1
ATOM 451 O O . LYS A 1 63 ? 20.913 26.391 -31.323 1.00 94.81 63 LYS A O 1
ATOM 456 N N . LEU A 1 64 ? 18.989 26.825 -32.393 1.00 95.94 64 LEU A N 1
ATOM 457 C CA . LEU A 1 64 ? 18.166 25.868 -31.658 1.00 95.94 64 LEU A CA 1
ATOM 458 C C . LEU A 1 64 ? 18.189 24.496 -32.331 1.00 95.94 64 LEU A C 1
ATOM 460 O O . LEU A 1 64 ? 18.122 24.403 -33.557 1.00 95.94 64 LEU A O 1
ATOM 464 N N . GLY A 1 65 ? 18.231 23.435 -31.536 1.00 94.94 65 GLY A N 1
ATOM 465 C CA . GLY A 1 65 ? 18.085 22.066 -32.007 1.00 94.94 65 GLY A CA 1
ATOM 466 C C . GLY A 1 65 ? 16.998 21.311 -31.252 1.00 94.94 65 GLY A C 1
ATOM 467 O O . GLY A 1 65 ? 16.548 21.715 -30.178 1.00 94.94 65 GLY A O 1
ATOM 468 N N . THR A 1 66 ? 16.565 20.213 -31.855 1.00 94.00 66 THR A N 1
ATOM 469 C CA . THR A 1 66 ? 15.492 19.362 -31.359 1.00 94.00 66 THR A CA 1
ATOM 470 C C . THR A 1 66 ? 15.794 17.924 -31.741 1.00 94.00 66 THR A C 1
ATOM 472 O O . THR A 1 66 ? 15.941 17.608 -32.922 1.00 94.00 66 THR A O 1
ATOM 475 N N . PHE A 1 67 ? 15.798 17.035 -30.757 1.00 94.31 67 PHE A N 1
ATOM 476 C CA . PHE A 1 67 ? 15.800 15.598 -30.993 1.00 94.31 67 PHE A CA 1
ATOM 477 C C . PHE A 1 67 ? 14.701 14.933 -30.176 1.00 94.31 67 PHE A C 1
ATOM 479 O O . PHE A 1 67 ? 14.011 15.567 -29.377 1.00 94.31 67 PHE A O 1
ATOM 486 N N . PHE A 1 68 ? 14.523 13.643 -30.398 1.00 93.88 68 PHE A N 1
ATOM 487 C CA . PHE A 1 68 ? 13.434 12.886 -29.815 1.00 93.88 68 PHE A CA 1
ATOM 488 C C . PHE A 1 68 ? 13.924 11.524 -29.323 1.00 93.88 68 PHE A C 1
ATOM 490 O O . PHE A 1 68 ? 14.888 10.964 -29.855 1.00 93.88 68 PHE A O 1
ATOM 497 N N . ILE A 1 69 ? 13.249 11.005 -28.300 1.00 94.56 69 ILE A N 1
ATOM 498 C CA . ILE A 1 69 ? 13.511 9.703 -27.683 1.00 94.56 69 ILE A CA 1
ATOM 499 C C . ILE A 1 69 ? 12.210 8.893 -27.687 1.00 94.56 69 ILE A C 1
ATOM 501 O O . ILE A 1 69 ? 11.169 9.392 -27.262 1.00 94.56 69 ILE A O 1
ATOM 505 N N . GLY A 1 70 ? 12.271 7.642 -28.137 1.00 90.12 70 GLY A N 1
ATOM 506 C CA . GLY A 1 70 ? 11.126 6.735 -28.266 1.00 90.12 70 GLY A CA 1
ATOM 507 C C . GLY A 1 70 ? 10.667 6.539 -29.715 1.00 90.12 70 GLY A C 1
ATOM 508 O O . GLY A 1 70 ? 11.347 6.948 -30.650 1.00 90.12 70 GLY A O 1
ATOM 509 N N . GLU A 1 71 ? 9.522 5.880 -29.901 1.00 82.50 71 GLU A N 1
ATOM 510 C CA . GLU A 1 71 ? 8.851 5.679 -31.196 1.00 82.50 71 GLU A CA 1
ATOM 511 C C . GLU A 1 71 ? 7.322 5.782 -31.004 1.00 82.50 71 GLU A C 1
ATOM 513 O O . GLU A 1 71 ? 6.809 5.486 -29.923 1.00 82.50 71 GLU A O 1
ATOM 518 N N . GLY A 1 72 ? 6.585 6.173 -32.051 1.00 77.69 72 GLY A N 1
ATOM 519 C CA . GLY A 1 72 ? 5.114 6.209 -32.047 1.00 77.69 72 GLY A CA 1
ATOM 520 C C . GLY A 1 72 ? 4.495 7.326 -31.192 1.00 77.69 72 GLY A C 1
ATOM 521 O O . GLY A 1 72 ? 5.097 8.378 -30.991 1.00 77.69 72 GLY A O 1
ATOM 522 N N . GLU A 1 73 ? 3.275 7.096 -30.689 1.00 72.69 73 GLU A N 1
ATOM 523 C CA . GLU A 1 73 ? 2.476 8.093 -29.945 1.00 72.69 73 GLU A CA 1
ATOM 524 C C . GLU A 1 73 ? 3.101 8.543 -28.608 1.00 72.69 73 GLU A C 1
ATOM 526 O O . GLU A 1 73 ? 2.707 9.572 -28.068 1.00 72.69 73 GLU A O 1
ATOM 531 N N . GLY A 1 74 ? 4.086 7.807 -28.081 1.00 77.81 74 GLY A N 1
ATOM 532 C CA . GLY A 1 74 ? 4.775 8.104 -26.818 1.00 77.81 74 GLY A CA 1
ATOM 533 C C . GLY A 1 74 ? 6.151 8.758 -26.972 1.00 77.81 74 GLY A C 1
ATOM 534 O O . GLY A 1 74 ? 6.944 8.714 -26.034 1.00 77.81 74 GLY A O 1
ATOM 535 N N . VAL A 1 75 ? 6.481 9.296 -28.151 1.00 88.88 75 VAL A N 1
ATOM 536 C CA . VAL A 1 75 ? 7.781 9.937 -28.390 1.00 88.88 75 VAL A CA 1
ATOM 537 C C . VAL A 1 75 ? 7.945 11.208 -27.549 1.00 88.88 75 VAL A C 1
ATOM 539 O O . VAL A 1 75 ? 7.043 12.040 -27.456 1.00 88.88 75 VAL A O 1
ATOM 542 N N . VAL A 1 76 ? 9.127 11.390 -26.966 1.00 93.75 76 VAL A N 1
ATOM 543 C CA . VAL A 1 76 ? 9.444 12.547 -26.125 1.00 93.75 76 VAL A CA 1
ATOM 544 C C . VAL A 1 76 ? 10.401 13.473 -26.850 1.00 93.75 76 VAL A C 1
ATOM 546 O O . VAL A 1 76 ? 11.483 13.064 -27.269 1.00 93.75 76 VAL A O 1
ATOM 549 N N . ARG A 1 77 ? 9.993 14.735 -26.986 1.00 93.50 77 ARG A N 1
ATOM 550 C CA . ARG A 1 77 ? 10.767 15.808 -27.613 1.00 93.50 77 ARG A CA 1
ATOM 551 C C . ARG A 1 77 ? 11.718 16.454 -26.609 1.00 93.50 77 ARG A C 1
ATOM 553 O O . ARG A 1 77 ? 11.296 16.827 -25.518 1.00 93.50 77 ARG A O 1
ATOM 560 N N . ILE A 1 78 ? 12.965 16.661 -27.017 1.00 96.81 78 ILE A N 1
ATOM 561 C CA . ILE A 1 78 ? 13.988 17.385 -26.263 1.00 96.81 78 ILE A CA 1
ATOM 562 C C . ILE A 1 78 ? 14.490 18.555 -27.110 1.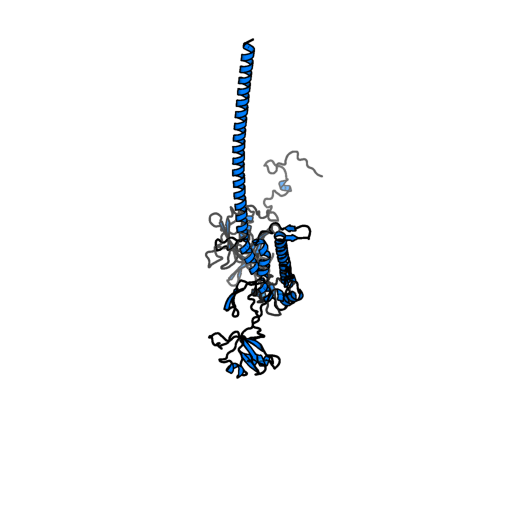00 96.81 78 ILE A C 1
ATOM 564 O O . ILE A 1 78 ? 15.088 18.359 -28.168 1.00 96.81 78 ILE A O 1
ATOM 568 N N . ASP A 1 79 ? 14.256 19.772 -26.626 1.00 95.88 79 ASP A N 1
ATOM 569 C CA . ASP A 1 79 ? 14.751 21.006 -27.237 1.00 95.88 79 ASP A CA 1
ATOM 570 C C . ASP A 1 79 ? 16.002 21.519 -26.516 1.00 95.88 79 ASP A C 1
ATOM 572 O O . ASP A 1 79 ? 16.098 21.484 -25.280 1.00 95.88 79 ASP A O 1
ATOM 576 N N . TYR A 1 80 ? 16.947 22.040 -27.295 1.00 97.19 80 TYR A N 1
ATOM 577 C CA . TYR A 1 80 ? 18.202 22.577 -26.785 1.00 97.19 80 TYR A CA 1
ATOM 578 C C . TYR A 1 80 ? 18.680 23.808 -27.566 1.00 97.19 80 TYR A C 1
ATOM 580 O O . TYR A 1 80 ? 18.371 23.984 -28.745 1.00 97.19 80 TYR A O 1
ATOM 588 N N . ASP A 1 81 ? 19.462 24.654 -26.904 1.00 97.56 81 ASP A N 1
ATOM 589 C CA . ASP A 1 81 ? 20.132 25.820 -27.488 1.00 97.56 81 ASP A CA 1
ATOM 590 C C . ASP A 1 81 ? 21.640 25.676 -27.300 1.00 97.56 81 ASP A C 1
ATOM 592 O O . ASP A 1 81 ? 22.125 25.629 -26.169 1.00 97.56 81 ASP A O 1
ATOM 596 N N . ILE A 1 82 ? 22.403 25.635 -28.396 1.00 97.31 82 ILE A N 1
ATOM 597 C CA . ILE A 1 82 ? 23.845 25.364 -28.302 1.00 97.31 82 ILE A CA 1
ATOM 598 C C . ILE A 1 82 ? 24.665 26.488 -27.662 1.00 97.31 82 ILE A C 1
ATOM 600 O O . ILE A 1 82 ? 25.821 26.258 -27.319 1.00 97.31 82 ILE A O 1
ATOM 604 N N . THR A 1 83 ? 24.089 27.682 -27.512 1.00 96.88 83 THR A N 1
ATOM 605 C CA . THR A 1 83 ? 24.739 28.861 -26.919 1.00 96.88 83 THR A CA 1
ATOM 606 C C . THR A 1 83 ? 24.342 29.123 -25.473 1.00 96.88 83 THR A C 1
ATOM 608 O O . THR A 1 83 ? 24.975 29.944 -24.811 1.00 96.88 83 THR A O 1
ATOM 611 N N . VAL A 1 84 ? 23.299 28.451 -24.984 1.00 96.75 84 VAL A N 1
ATOM 612 C CA . VAL A 1 84 ? 22.755 28.654 -23.634 1.00 96.75 84 VAL A CA 1
ATOM 613 C C . VAL A 1 84 ? 22.857 27.382 -22.808 1.00 96.75 84 VAL A C 1
ATOM 615 O O . VAL A 1 84 ? 23.277 27.433 -21.653 1.00 96.75 84 VAL A O 1
ATOM 618 N N . ASP A 1 85 ? 22.481 26.239 -23.381 1.00 98.00 85 ASP A N 1
ATOM 619 C CA . ASP A 1 85 ? 22.556 24.969 -22.678 1.00 98.00 85 ASP A CA 1
ATOM 620 C C . ASP A 1 85 ? 23.999 24.490 -22.594 1.00 98.00 85 ASP A C 1
ATOM 622 O O . ASP A 1 85 ? 24.741 24.517 -23.578 1.00 98.00 85 ASP A O 1
ATOM 626 N N . THR A 1 86 ? 24.376 23.997 -21.419 1.00 98.19 86 THR A N 1
ATOM 627 C CA . THR A 1 86 ? 25.607 23.238 -21.235 1.00 98.19 86 THR A CA 1
ATOM 628 C C . THR A 1 86 ? 25.346 21.760 -21.491 1.00 98.19 86 THR A C 1
ATOM 630 O O . THR A 1 86 ? 24.200 21.300 -21.493 1.00 98.19 86 THR A O 1
ATOM 633 N N . VAL A 1 87 ? 26.402 20.967 -21.672 1.00 96.81 87 VAL A N 1
ATOM 634 C CA . VAL A 1 87 ? 26.234 19.508 -21.790 1.00 96.81 87 VAL A CA 1
ATOM 635 C C . VAL A 1 87 ? 25.553 18.942 -20.537 1.00 96.81 87 VAL A C 1
ATOM 637 O O . VAL A 1 87 ? 24.667 18.095 -20.643 1.00 96.81 87 VAL A O 1
ATOM 640 N N . SER A 1 88 ? 25.901 19.448 -19.350 1.00 97.56 88 SER A N 1
ATOM 641 C CA . SER A 1 88 ? 25.255 19.063 -18.093 1.00 97.56 88 SER A CA 1
ATOM 642 C C . SER A 1 88 ? 23.762 19.398 -18.075 1.00 97.56 88 SER A C 1
ATOM 644 O O . SER A 1 88 ? 22.956 18.534 -17.721 1.00 97.56 88 SER A O 1
ATOM 646 N N . THR A 1 89 ? 23.354 20.602 -18.503 1.00 98.19 89 THR A N 1
ATOM 647 C CA . THR A 1 89 ? 21.923 20.951 -18.521 1.00 98.19 89 THR A CA 1
ATOM 648 C C . THR A 1 89 ? 21.153 20.129 -19.550 1.00 98.19 89 THR A C 1
ATOM 650 O O . THR A 1 89 ? 20.033 19.714 -19.263 1.00 98.19 89 THR A O 1
ATOM 653 N N . LEU A 1 90 ? 21.746 19.807 -20.704 1.00 97.88 90 LEU A N 1
ATOM 654 C CA . LEU A 1 90 ? 21.122 18.925 -21.691 1.00 97.88 90 LEU A CA 1
ATOM 655 C C . LEU A 1 90 ? 20.917 17.502 -21.150 1.00 97.88 90 LEU A C 1
ATOM 657 O O . LEU A 1 90 ? 19.823 16.948 -21.255 1.00 97.88 90 LEU A O 1
ATOM 661 N N . VAL A 1 91 ? 21.939 16.928 -20.510 1.00 97.94 91 VAL A N 1
ATOM 662 C CA . VAL A 1 91 ? 21.837 15.614 -19.857 1.00 97.94 91 VAL A CA 1
ATOM 663 C C . VAL A 1 91 ? 20.753 15.625 -18.773 1.00 97.94 91 VAL A C 1
ATOM 665 O O . VAL A 1 91 ? 19.962 14.686 -18.674 1.00 97.94 91 VAL A O 1
ATOM 668 N N . GLN A 1 92 ? 20.656 16.702 -17.988 1.00 98.00 92 GLN A N 1
ATOM 669 C CA . GLN A 1 92 ? 19.591 16.868 -16.996 1.00 98.00 92 GLN A CA 1
ATOM 670 C C . GLN A 1 92 ? 18.201 16.968 -17.632 1.00 98.00 92 GLN A C 1
ATOM 672 O O . GLN A 1 92 ? 17.269 16.355 -17.114 1.00 98.00 92 GLN A O 1
ATOM 677 N N . LYS A 1 93 ? 18.049 17.683 -18.756 1.00 98.12 93 LYS A N 1
ATOM 678 C CA . LYS A 1 93 ? 16.781 17.742 -19.502 1.00 98.12 93 LYS A CA 1
ATOM 679 C C . LYS A 1 93 ? 16.329 16.347 -19.929 1.00 98.12 93 LYS A C 1
ATOM 681 O O . LYS A 1 93 ? 15.175 15.999 -19.708 1.00 98.12 93 LYS A O 1
ATOM 686 N N . VAL A 1 94 ? 17.238 15.523 -20.457 1.00 98.00 94 VAL A N 1
ATOM 687 C CA . VAL A 1 94 ? 16.931 14.127 -20.816 1.00 98.00 94 VAL A CA 1
ATOM 688 C C . VAL A 1 94 ? 16.545 13.315 -19.579 1.00 98.00 94 VAL A C 1
ATOM 690 O O . VAL A 1 94 ? 15.496 12.674 -19.567 1.00 98.00 94 VAL A O 1
ATOM 693 N N . ASN A 1 95 ? 17.346 13.386 -18.514 1.00 97.62 95 ASN A N 1
ATOM 694 C CA . ASN A 1 95 ? 17.121 12.628 -17.280 1.00 97.62 95 ASN A CA 1
ATOM 695 C C . ASN A 1 95 ? 15.815 12.986 -16.565 1.00 97.62 95 ASN A C 1
ATOM 697 O O . ASN A 1 95 ? 15.237 12.125 -15.901 1.00 97.62 95 ASN A O 1
ATOM 701 N N . SER A 1 96 ? 15.350 14.226 -16.692 1.00 97.44 96 SER A N 1
ATOM 702 C CA . SER A 1 96 ? 14.101 14.710 -16.093 1.00 97.44 96 SER A CA 1
ATOM 703 C C . SER A 1 96 ? 12.895 14.609 -17.031 1.00 97.44 96 SER A C 1
ATOM 705 O O . SER A 1 96 ? 11.789 14.930 -16.614 1.00 97.44 96 SER A O 1
ATOM 707 N N . SER A 1 97 ? 13.094 14.183 -18.280 1.00 96.94 97 SER A N 1
ATOM 708 C CA . SER A 1 97 ? 12.014 14.030 -19.257 1.00 96.94 97 SER A CA 1
ATOM 709 C C . SER A 1 97 ? 11.175 12.770 -19.024 1.00 96.94 97 SER A C 1
ATOM 711 O O . SER A 1 97 ? 11.607 11.815 -18.363 1.00 96.94 97 SER A O 1
ATOM 713 N N . ASP A 1 98 ? 10.011 12.730 -19.672 1.00 95.62 98 ASP A N 1
ATOM 714 C CA . ASP A 1 98 ? 9.102 11.577 -19.683 1.00 95.62 98 ASP A CA 1
ATOM 715 C C . ASP A 1 98 ? 9.619 10.404 -20.536 1.00 95.62 98 ASP A C 1
ATOM 717 O O . ASP A 1 98 ? 8.974 9.363 -20.625 1.00 95.62 98 ASP A O 1
ATOM 721 N N . ALA A 1 99 ? 10.810 10.525 -21.139 1.00 93.56 99 ALA A N 1
ATOM 722 C CA . ALA A 1 99 ? 11.393 9.498 -22.007 1.00 93.56 99 ALA A CA 1
ATOM 723 C C . ALA A 1 99 ? 11.774 8.208 -21.259 1.00 93.56 99 ALA A C 1
ATOM 725 O O . ALA A 1 99 ? 12.163 7.223 -21.879 1.00 93.56 99 ALA A O 1
ATOM 726 N N . ASN A 1 100 ? 11.698 8.215 -19.924 1.00 93.81 100 ASN A N 1
ATOM 727 C CA . ASN A 1 100 ? 12.004 7.084 -19.050 1.00 93.81 100 ASN A CA 1
ATOM 728 C C . ASN A 1 100 ? 13.422 6.500 -19.233 1.00 93.81 100 ASN A C 1
ATOM 730 O O . ASN A 1 100 ? 1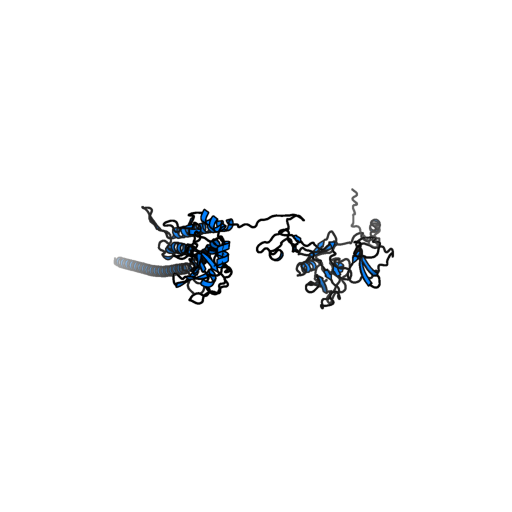3.648 5.296 -19.085 1.00 93.81 100 ASN A O 1
ATOM 734 N N . VAL A 1 101 ? 14.401 7.367 -19.503 1.00 96.06 101 VAL A N 1
ATOM 735 C CA . VAL A 1 101 ? 15.815 7.001 -19.669 1.00 96.06 101 VAL A CA 1
ATOM 736 C C . VAL A 1 101 ? 16.745 7.803 -18.756 1.00 96.06 101 VAL A C 1
ATOM 738 O O . VAL A 1 101 ? 16.451 8.935 -18.378 1.00 96.06 101 VAL A O 1
ATOM 741 N N . TYR A 1 102 ? 17.884 7.209 -18.417 1.00 96.69 102 TYR A N 1
ATOM 742 C CA . TYR A 1 102 ? 19.070 7.883 -17.915 1.00 96.69 102 TYR A CA 1
ATOM 743 C C . TYR A 1 102 ? 20.051 8.121 -19.059 1.00 96.69 102 TYR A C 1
ATOM 745 O O . TYR A 1 102 ? 20.433 7.176 -19.741 1.00 96.69 102 TYR A O 1
ATOM 753 N N . MET A 1 103 ? 20.510 9.354 -19.218 1.00 97.25 103 MET A N 1
ATOM 754 C CA . MET A 1 103 ? 21.663 9.750 -20.006 1.00 97.25 103 MET A CA 1
ATOM 755 C C . MET A 1 103 ? 22.805 10.152 -19.069 1.00 97.25 103 MET A C 1
ATOM 757 O O . MET A 1 103 ? 22.596 10.837 -18.065 1.00 97.25 103 MET A O 1
ATOM 761 N N . PHE A 1 104 ? 24.024 9.745 -19.402 1.00 96.44 104 PHE A N 1
ATOM 762 C CA . PHE A 1 104 ? 25.238 10.216 -18.742 1.00 96.44 104 PHE A CA 1
ATOM 763 C C . PHE A 1 104 ? 26.428 10.175 -19.703 1.00 96.44 104 PHE A C 1
ATOM 765 O O . PHE A 1 104 ? 26.378 9.523 -20.745 1.00 96.44 104 PHE A O 1
ATOM 772 N N . TYR A 1 105 ? 27.493 10.879 -19.334 1.00 95.56 105 TYR A N 1
ATOM 773 C CA . TYR A 1 105 ? 28.767 10.877 -20.041 1.00 95.56 105 TYR A CA 1
ATOM 774 C C . TYR A 1 105 ? 29.804 10.110 -19.214 1.00 95.56 105 TYR A C 1
ATOM 776 O O . TYR A 1 105 ? 29.977 10.389 -18.026 1.00 95.56 105 TYR A O 1
ATOM 784 N N . ASP A 1 106 ? 30.456 9.125 -19.829 1.00 93.75 106 ASP A N 1
ATOM 785 C CA . ASP A 1 106 ? 31.583 8.389 -19.259 1.00 93.75 106 ASP A CA 1
ATOM 786 C C . ASP A 1 106 ? 32.904 9.034 -19.723 1.00 93.75 106 ASP A C 1
ATOM 788 O O . ASP A 1 106 ? 33.283 8.856 -20.884 1.00 93.75 106 ASP A O 1
ATOM 792 N N . PRO A 1 107 ? 33.629 9.756 -18.843 1.00 88.00 107 PRO A N 1
ATOM 793 C CA . PRO A 1 107 ? 34.876 10.425 -19.203 1.00 88.00 107 PRO A CA 1
ATOM 794 C C . PRO A 1 107 ? 36.054 9.465 -19.412 1.00 88.00 107 PRO A C 1
ATOM 796 O O . PRO A 1 107 ? 37.064 9.878 -19.973 1.00 88.00 107 PRO A O 1
ATOM 799 N N . VAL A 1 108 ? 35.964 8.208 -18.956 1.00 87.56 108 VAL A N 1
ATOM 800 C CA . VAL A 1 108 ? 37.033 7.212 -19.147 1.00 87.56 108 VAL A CA 1
ATOM 801 C C . VAL A 1 108 ? 36.960 6.630 -20.552 1.00 87.56 108 VAL A C 1
ATOM 803 O O . VAL A 1 108 ? 37.984 6.477 -21.215 1.00 87.56 108 VAL A O 1
ATOM 806 N N . SER A 1 109 ? 35.745 6.314 -21.000 1.00 86.12 109 SER A N 1
ATOM 807 C CA . SER A 1 109 ? 35.500 5.758 -22.334 1.00 86.12 109 SER A CA 1
ATOM 808 C C . SER A 1 109 ? 35.240 6.824 -23.406 1.00 86.12 109 SER A C 1
ATOM 810 O O . SER A 1 109 ? 35.107 6.446 -24.569 1.00 86.12 109 SER A O 1
ATOM 812 N N . ASP A 1 110 ? 35.141 8.104 -23.019 1.00 87.81 110 ASP A N 1
ATOM 813 C CA . ASP A 1 110 ? 34.774 9.259 -23.860 1.00 87.81 110 ASP A CA 1
ATOM 814 C C . ASP A 1 110 ? 33.476 9.016 -24.652 1.00 87.81 110 ASP A C 1
ATOM 816 O O . ASP A 1 110 ? 33.435 9.054 -25.883 1.00 87.81 110 ASP A O 1
ATOM 820 N N . ARG A 1 111 ? 32.405 8.632 -23.938 1.00 90.12 111 ARG A N 1
ATOM 821 C CA . ARG A 1 111 ? 31.127 8.222 -24.550 1.00 90.12 111 ARG A CA 1
ATOM 822 C C . ARG A 1 111 ? 29.918 8.688 -23.764 1.00 90.12 111 ARG A C 1
ATOM 824 O O . ARG A 1 111 ? 29.867 8.562 -22.542 1.00 90.12 111 ARG A O 1
ATOM 831 N N . PHE A 1 112 ? 28.889 9.114 -24.488 1.00 95.38 112 PHE A N 1
ATOM 832 C CA . PHE A 1 112 ? 27.549 9.238 -23.933 1.00 95.38 112 PHE A CA 1
ATOM 833 C C . PHE A 1 112 ? 26.845 7.885 -23.931 1.00 95.38 112 PHE A C 1
ATOM 835 O O . PHE A 1 112 ? 26.964 7.095 -24.867 1.00 95.38 112 PHE A O 1
ATOM 842 N N . VAL A 1 113 ? 26.086 7.626 -22.874 1.00 94.50 113 VAL A N 1
ATOM 843 C CA . VAL A 1 113 ? 25.314 6.397 -22.701 1.00 94.50 113 VAL A CA 1
ATOM 844 C C . VAL A 1 113 ? 23.889 6.768 -22.335 1.00 94.50 113 VAL A C 1
ATOM 846 O O . VAL A 1 113 ? 23.675 7.578 -21.434 1.00 94.50 113 VAL A O 1
ATOM 849 N N . ILE A 1 114 ? 22.922 6.141 -23.009 1.00 95.25 114 ILE A N 1
ATOM 850 C CA . ILE A 1 114 ? 21.510 6.169 -22.625 1.00 95.25 114 ILE A CA 1
ATOM 851 C C . ILE A 1 114 ? 21.102 4.769 -22.147 1.00 95.25 114 ILE A C 1
ATOM 853 O O . ILE A 1 114 ? 21.431 3.768 -22.782 1.00 95.25 114 ILE A O 1
ATOM 857 N N . ARG A 1 115 ? 20.378 4.690 -21.029 1.00 94.31 115 ARG A N 1
ATOM 858 C CA . ARG A 1 115 ? 19.845 3.453 -20.439 1.00 94.31 115 ARG A CA 1
ATOM 859 C C . ARG A 1 115 ? 18.398 3.659 -20.001 1.00 94.31 115 ARG A C 1
ATOM 861 O O . ARG A 1 115 ? 18.085 4.708 -19.460 1.00 94.31 115 ARG A O 1
ATOM 868 N N . ASN A 1 116 ? 17.531 2.662 -20.145 1.00 93.38 116 ASN A N 1
ATOM 869 C CA . ASN A 1 116 ? 16.178 2.726 -19.582 1.00 93.38 116 ASN A CA 1
ATOM 870 C C . ASN A 1 116 ? 16.216 2.825 -18.049 1.00 93.38 116 ASN A C 1
ATOM 872 O O . ASN A 1 116 ? 17.044 2.178 -17.404 1.00 93.38 116 ASN A O 1
ATOM 876 N N . LYS A 1 117 ? 15.308 3.612 -17.461 1.00 93.25 117 LYS A N 1
ATOM 877 C CA . LYS A 1 117 ? 15.107 3.636 -16.001 1.00 93.25 117 LYS A CA 1
ATOM 878 C C . LYS A 1 117 ? 14.370 2.385 -15.527 1.00 93.25 117 LYS A C 1
ATOM 880 O O . LYS A 1 117 ? 14.614 1.906 -14.425 1.00 93.25 117 LYS A O 1
ATOM 885 N N . SER A 1 118 ? 13.482 1.856 -16.367 1.00 90.56 118 SER A N 1
ATOM 886 C CA . SER A 1 118 ? 12.771 0.604 -16.118 1.00 90.56 118 SER A CA 1
ATOM 887 C C . SER A 1 118 ? 13.514 -0.591 -16.710 1.00 90.56 118 SER A C 1
ATOM 889 O O . SER A 1 118 ? 14.120 -0.504 -17.779 1.00 90.56 118 SER A 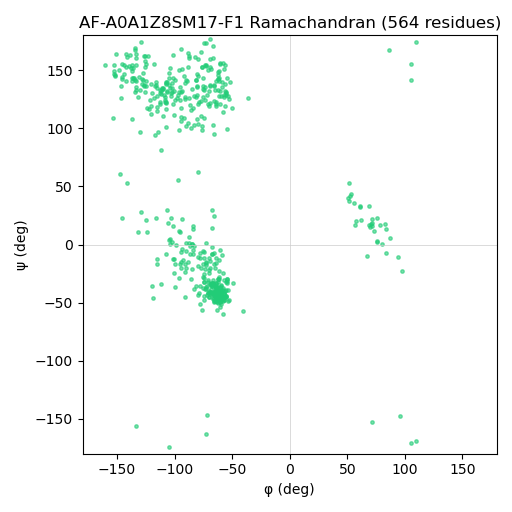O 1
ATOM 891 N N . THR A 1 119 ? 13.435 -1.725 -16.020 1.00 88.38 119 THR A N 1
ATOM 892 C CA . THR A 1 119 ? 13.937 -3.014 -16.505 1.00 88.38 119 THR A CA 1
ATOM 893 C C . THR A 1 119 ? 13.025 -3.595 -17.591 1.00 88.38 119 THR A C 1
ATOM 895 O O . THR A 1 119 ? 11.952 -3.059 -17.886 1.00 88.38 119 THR A O 1
ATOM 898 N N . GLY A 1 120 ? 13.453 -4.702 -18.198 1.00 88.81 120 GLY A N 1
ATOM 899 C CA . GLY A 1 120 ? 12.688 -5.416 -19.214 1.00 88.81 120 GLY A CA 1
ATOM 900 C C . GLY A 1 120 ? 13.276 -5.297 -20.617 1.00 88.81 120 GLY A C 1
ATOM 901 O O . GLY A 1 120 ? 14.223 -4.550 -20.878 1.00 88.81 120 GLY A O 1
ATOM 902 N N . ALA A 1 121 ? 12.667 -6.030 -21.542 1.00 89.56 121 ALA A N 1
ATOM 903 C CA . ALA A 1 121 ? 13.022 -6.076 -22.953 1.00 89.56 121 ALA A CA 1
ATOM 904 C C . ALA A 1 121 ? 12.473 -4.866 -23.718 1.00 89.56 121 ALA A C 1
ATOM 906 O O . ALA A 1 121 ? 11.633 -4.991 -24.606 1.00 89.56 121 ALA A O 1
ATOM 907 N N . THR A 1 122 ? 12.935 -3.675 -23.336 1.00 89.38 122 THR A N 1
ATOM 908 C CA . THR A 1 122 ? 12.601 -2.413 -24.006 1.00 89.38 122 THR A CA 1
ATOM 909 C C . THR A 1 122 ? 13.855 -1.862 -24.676 1.00 89.38 122 THR A C 1
ATOM 911 O O . THR A 1 122 ? 14.875 -1.672 -24.016 1.00 89.38 122 THR A O 1
ATOM 914 N N . GLY A 1 123 ? 13.799 -1.638 -25.988 1.00 90.62 123 GLY A N 1
ATOM 915 C CA . GLY A 1 123 ? 14.849 -0.930 -26.722 1.00 90.62 123 GLY A CA 1
ATOM 916 C C . GLY A 1 123 ? 14.695 0.584 -26.604 1.00 90.62 123 GLY A C 1
ATOM 917 O O . GLY A 1 123 ? 13.623 1.080 -26.266 1.00 90.62 123 GLY A O 1
ATOM 918 N N . ILE A 1 124 ? 15.767 1.316 -26.889 1.00 93.06 124 ILE A N 1
ATOM 919 C CA . ILE A 1 124 ? 15.774 2.777 -26.950 1.00 93.06 124 ILE A CA 1
ATOM 920 C C . ILE A 1 124 ? 15.996 3.175 -28.400 1.00 93.06 124 ILE A C 1
ATOM 922 O O . ILE A 1 124 ? 16.951 2.717 -29.029 1.00 93.06 124 ILE A O 1
ATOM 926 N N . THR A 1 125 ? 15.142 4.057 -28.904 1.00 92.44 125 THR A N 1
ATOM 927 C CA . THR A 1 125 ? 15.342 4.722 -30.190 1.00 92.44 125 THR A CA 1
ATOM 928 C C . THR A 1 125 ? 15.490 6.211 -29.941 1.00 92.44 125 THR A C 1
ATOM 930 O O . THR A 1 125 ? 14.760 6.787 -29.137 1.00 92.44 125 THR A O 1
ATOM 933 N N . VAL A 1 126 ? 16.441 6.834 -30.625 1.00 94.19 126 VAL A N 1
ATOM 934 C CA . VAL A 1 126 ? 16.629 8.284 -30.636 1.00 94.19 126 VAL A CA 1
ATOM 935 C C . VAL A 1 126 ? 16.753 8.764 -32.070 1.00 94.19 126 VAL A C 1
ATOM 937 O O . VAL A 1 126 ? 17.319 8.068 -32.913 1.00 94.19 126 VAL A O 1
ATOM 940 N N . HIS A 1 127 ? 16.228 9.939 -32.379 1.00 90.56 127 HIS A N 1
ATOM 941 C CA . HIS A 1 127 ? 16.303 10.470 -33.735 1.00 90.56 127 HIS A CA 1
ATOM 942 C C . HIS A 1 127 ? 16.287 11.996 -33.754 1.00 90.56 127 HIS A C 1
ATOM 944 O O . HIS A 1 127 ? 15.643 12.661 -32.945 1.00 90.56 127 HIS A O 1
ATOM 950 N N . GLU A 1 128 ? 17.019 12.537 -34.721 1.00 90.00 128 GLU A N 1
ATOM 951 C CA . GLU A 1 128 ? 17.208 13.978 -34.939 1.00 90.00 128 GLU A CA 1
ATOM 952 C C . GLU A 1 128 ? 16.987 14.349 -36.418 1.00 90.00 128 GLU A C 1
ATOM 954 O O . GLU A 1 128 ? 17.280 15.449 -36.877 1.00 90.00 128 GLU A O 1
ATOM 959 N N . SER A 1 129 ? 16.458 13.411 -37.208 1.00 82.56 129 SER A N 1
ATOM 960 C CA . SER A 1 129 ? 16.211 13.624 -38.634 1.00 82.56 129 SER A CA 1
ATOM 961 C C . SER A 1 129 ? 14.969 14.489 -38.869 1.00 82.56 129 SER A C 1
ATOM 963 O O . SER A 1 129 ? 14.027 14.485 -38.090 1.00 82.56 129 SER A O 1
ATOM 965 N N . GLU A 1 130 ? 14.918 15.210 -39.984 1.00 81.88 130 GLU A N 1
ATOM 966 C CA . GLU A 1 130 ? 13.746 16.021 -40.357 1.00 81.88 130 GLU A CA 1
ATOM 967 C C . GLU A 1 130 ? 12.577 15.170 -40.880 1.00 81.88 130 GLU A C 1
ATOM 969 O O . GLU A 1 130 ? 11.450 15.652 -40.947 1.00 81.88 130 GLU A O 1
ATOM 974 N N . ASN A 1 131 ? 12.857 13.918 -41.260 1.00 75.38 131 ASN A N 1
ATOM 975 C CA . ASN A 1 131 ? 11.929 13.024 -41.958 1.00 75.38 131 ASN A CA 1
ATOM 976 C C . ASN A 1 131 ? 11.727 11.686 -41.220 1.00 75.38 131 ASN A C 1
ATOM 978 O O . ASN A 1 131 ? 11.412 10.684 -41.858 1.00 75.38 131 ASN A O 1
ATOM 982 N N . TRP A 1 132 ? 12.007 11.624 -39.912 1.00 73.50 132 TRP A N 1
ATOM 983 C CA . TRP A 1 132 ? 11.917 10.364 -39.160 1.00 73.50 132 TRP A CA 1
ATOM 984 C C . TRP A 1 132 ? 10.464 9.931 -38.920 1.00 73.50 132 TRP A C 1
ATOM 986 O O . TRP A 1 132 ? 10.169 8.740 -38.993 1.00 73.50 132 TRP A O 1
ATOM 996 N N . ASP A 1 133 ? 9.570 10.891 -38.677 1.00 71.94 133 ASP A N 1
ATOM 997 C CA . ASP A 1 133 ? 8.140 10.671 -38.507 1.00 71.94 133 ASP A CA 1
ATOM 998 C C . ASP A 1 133 ? 7.404 11.249 -39.714 1.00 71.94 133 ASP A C 1
ATOM 1000 O O . ASP A 1 133 ? 7.382 12.456 -39.947 1.00 71.94 133 ASP A O 1
ATOM 1004 N N . ALA A 1 134 ? 6.850 10.358 -40.532 1.00 63.91 134 ALA A N 1
ATOM 1005 C CA . ALA A 1 134 ? 6.090 10.737 -41.717 1.00 63.91 134 ALA A CA 1
ATOM 1006 C C . ALA A 1 134 ? 4.619 11.067 -41.401 1.00 63.91 134 ALA A C 1
ATOM 1008 O O . ALA A 1 134 ? 3.895 11.506 -42.295 1.00 63.91 134 ALA A O 1
ATOM 1009 N N . VAL A 1 135 ? 4.165 10.813 -40.167 1.00 62.66 135 VAL A N 1
ATOM 1010 C CA . VAL A 1 135 ? 2.752 10.847 -39.765 1.00 62.66 135 VAL A CA 1
ATOM 1011 C C . VAL A 1 135 ? 2.468 12.007 -38.813 1.00 62.66 135 VAL A C 1
ATOM 1013 O O . VAL A 1 135 ? 1.400 12.613 -38.900 1.00 62.66 135 VAL A O 1
ATOM 1016 N N . SER A 1 136 ? 3.419 12.371 -37.952 1.00 63.09 136 SER A N 1
ATOM 1017 C CA . SER A 1 136 ? 3.333 13.566 -37.112 1.00 63.09 136 SER A CA 1
ATOM 1018 C C . SER A 1 136 ? 4.229 14.691 -37.644 1.00 63.09 136 SER A C 1
ATOM 1020 O O . SER A 1 136 ? 5.258 14.463 -38.272 1.00 63.09 136 SER A O 1
ATOM 1022 N N . SER A 1 137 ? 3.872 15.949 -37.380 1.00 70.06 137 SER A N 1
ATOM 1023 C CA . SER A 1 137 ? 4.702 17.118 -37.725 1.00 70.06 137 SER A CA 1
ATOM 1024 C C . SER A 1 137 ? 6.014 17.209 -36.913 1.00 70.06 137 SER A C 1
ATOM 1026 O O . SER A 1 137 ? 6.638 18.272 -36.888 1.00 70.06 137 SER A O 1
ATOM 1028 N N . ASN A 1 138 ? 6.428 16.138 -36.226 1.00 75.81 138 ASN A N 1
ATOM 1029 C CA . ASN A 1 138 ? 7.632 16.084 -35.404 1.00 75.81 138 ASN A CA 1
ATOM 1030 C C . ASN A 1 138 ? 8.881 16.006 -36.285 1.00 75.81 138 ASN A C 1
ATOM 1032 O O . ASN A 1 138 ? 9.183 14.980 -36.890 1.00 75.81 138 ASN A O 1
ATOM 1036 N N . LYS A 1 139 ? 9.644 17.100 -36.330 1.00 85.12 139 LYS A N 1
ATOM 1037 C CA . LYS A 1 139 ? 10.884 17.201 -37.105 1.00 85.12 139 LYS A CA 1
ATOM 1038 C C . LYS A 1 139 ? 12.057 17.453 -36.179 1.00 85.12 139 LYS A C 1
ATOM 1040 O O . LYS A 1 139 ? 12.019 18.396 -35.389 1.00 85.12 139 LYS A O 1
ATOM 1045 N N . GLY A 1 140 ? 13.082 16.613 -36.279 1.00 88.75 140 GLY A N 1
ATOM 1046 C CA . GLY A 1 140 ? 14.359 16.871 -35.630 1.00 88.75 140 GLY A CA 1
ATOM 1047 C C . GLY A 1 140 ? 15.125 17.982 -36.345 1.00 88.75 140 GLY A C 1
ATOM 1048 O O . GLY A 1 140 ? 14.924 18.222 -37.538 1.00 88.75 140 GLY A O 1
ATOM 1049 N N . ALA A 1 141 ? 15.986 18.666 -35.603 1.00 91.50 141 ALA A N 1
ATOM 1050 C CA . ALA A 1 141 ? 16.884 19.692 -36.109 1.00 91.50 141 ALA A CA 1
ATOM 1051 C C . ALA A 1 141 ? 18.182 19.651 -35.306 1.00 91.50 141 ALA A C 1
ATOM 1053 O O . ALA A 1 141 ? 18.143 19.591 -34.081 1.00 91.50 141 ALA A O 1
ATOM 1054 N N . GLY A 1 142 ? 19.314 19.745 -35.990 1.00 92.38 142 GLY A N 1
ATOM 1055 C CA . GLY A 1 142 ? 20.630 19.597 -35.386 1.00 92.38 142 GLY A CA 1
ATOM 1056 C C . GLY A 1 142 ? 21.348 18.312 -35.792 1.00 92.38 142 GLY A C 1
ATOM 1057 O O . GLY A 1 142 ? 20.959 17.609 -36.730 1.00 92.38 142 GLY A O 1
ATOM 1058 N N . ASN A 1 143 ? 22.437 18.049 -35.079 1.00 93.25 143 ASN A N 1
ATOM 1059 C CA . ASN A 1 143 ? 23.237 16.831 -35.147 1.00 93.25 143 ASN A CA 1
ATOM 1060 C C . ASN A 1 143 ? 23.825 16.453 -33.770 1.00 93.25 143 ASN A C 1
ATOM 1062 O O . ASN A 1 143 ? 24.849 15.774 -33.714 1.00 93.25 143 ASN A O 1
ATOM 1066 N N . VAL A 1 144 ? 23.235 16.901 -32.652 1.00 95.31 144 VAL A N 1
ATOM 1067 C CA . VAL A 1 144 ? 23.780 16.634 -31.311 1.00 95.31 144 VAL A CA 1
ATOM 1068 C C . VAL A 1 144 ? 23.859 15.139 -31.008 1.00 95.31 144 VAL A C 1
ATOM 1070 O O . VAL A 1 144 ? 24.834 14.700 -30.404 1.00 95.31 144 VAL A O 1
ATOM 1073 N N . LEU A 1 145 ? 22.898 14.332 -31.469 1.00 95.31 145 LEU A N 1
ATOM 1074 C CA . LEU A 1 145 ? 22.915 12.888 -31.227 1.00 95.31 145 LEU A CA 1
ATOM 1075 C C . LEU A 1 145 ? 24.036 12.191 -32.003 1.00 95.31 145 LEU A C 1
ATOM 1077 O O . LEU A 1 145 ? 24.623 11.231 -31.503 1.00 95.31 145 LEU A O 1
ATOM 1081 N N . GLU A 1 146 ? 24.348 12.678 -33.204 1.00 93.19 146 GLU A N 1
ATOM 1082 C CA . GLU A 1 146 ? 25.502 12.227 -33.989 1.00 93.19 146 GLU A CA 1
ATOM 1083 C C . GLU A 1 146 ? 26.813 12.620 -33.292 1.00 93.19 146 GLU A C 1
ATOM 1085 O O . GLU A 1 146 ? 27.693 11.778 -33.121 1.00 93.19 146 GLU A O 1
ATOM 1090 N N . LEU A 1 147 ? 26.920 13.869 -32.821 1.00 93.00 147 LEU A N 1
ATOM 1091 C CA . LEU A 1 147 ? 28.098 14.374 -32.105 1.00 93.00 147 LEU A CA 1
ATOM 1092 C C . LEU A 1 147 ? 28.342 13.652 -30.773 1.00 93.00 147 LEU A C 1
ATOM 1094 O O . LEU A 1 147 ? 29.490 13.465 -30.380 1.00 93.00 147 LEU A O 1
ATOM 1098 N N . MET A 1 148 ? 27.277 13.220 -30.096 1.00 93.88 148 MET A N 1
ATOM 1099 C CA . MET A 1 148 ? 27.344 12.394 -28.887 1.00 93.88 148 MET A CA 1
ATOM 1100 C C . MET A 1 148 ? 27.633 10.911 -29.178 1.00 93.88 148 MET A C 1
ATOM 1102 O O . MET A 1 148 ? 27.823 10.133 -28.243 1.00 93.88 148 MET A O 1
ATOM 1106 N N . GLY A 1 149 ? 27.639 10.494 -30.450 1.00 91.44 149 GLY A N 1
ATOM 1107 C CA . GLY A 1 149 ? 27.812 9.096 -30.856 1.00 91.44 149 GLY A CA 1
ATOM 1108 C C . GLY A 1 149 ? 26.607 8.197 -30.552 1.00 91.44 149 GLY A C 1
ATOM 1109 O O . GLY A 1 149 ? 26.734 6.973 -30.551 1.00 91.44 149 GLY A O 1
ATOM 1110 N N . LEU A 1 150 ? 25.442 8.788 -30.282 1.00 93.56 150 LEU A N 1
ATOM 1111 C CA . LEU A 1 150 ? 24.205 8.091 -29.926 1.00 93.56 150 LEU A CA 1
ATOM 1112 C C . LEU A 1 150 ? 23.340 7.765 -31.147 1.00 93.56 150 LEU A C 1
ATOM 1114 O O . LEU A 1 150 ? 22.545 6.829 -31.098 1.00 93.56 150 LEU A O 1
ATOM 1118 N N . ALA A 1 151 ? 23.501 8.512 -32.241 1.00 93.19 151 ALA A N 1
ATOM 1119 C CA . ALA A 1 151 ? 22.836 8.275 -33.517 1.00 93.19 151 ALA A CA 1
ATOM 1120 C C . ALA A 1 151 ? 23.845 8.139 -34.661 1.00 93.19 151 ALA A C 1
ATOM 1122 O O . ALA A 1 151 ? 24.958 8.659 -34.609 1.00 93.19 151 ALA A O 1
ATOM 1123 N N . SER A 1 152 ? 23.438 7.434 -35.718 1.00 91.62 152 SER A N 1
ATOM 1124 C CA . SER A 1 152 ? 24.243 7.353 -36.941 1.00 91.62 152 SER A CA 1
ATOM 1125 C C . SER A 1 152 ? 24.206 8.678 -37.708 1.00 91.62 152 SER A C 1
ATOM 1127 O O . SER A 1 152 ? 23.197 9.383 -37.621 1.00 91.62 152 SER A O 1
ATOM 1129 N N . PRO A 1 153 ? 25.226 8.992 -38.527 1.00 89.19 153 PRO A N 1
ATOM 1130 C CA . PRO A 1 153 ? 25.257 10.229 -39.287 1.00 89.19 153 PRO A CA 1
ATOM 1131 C C . PRO A 1 153 ? 24.019 10.454 -40.146 1.00 89.19 153 PRO A C 1
ATOM 1133 O O . PRO A 1 153 ? 23.479 9.518 -40.752 1.00 89.19 153 PRO A O 1
ATOM 1136 N N . LYS A 1 154 ? 23.588 11.715 -40.251 1.00 86.12 154 LYS A N 1
ATOM 1137 C CA . LYS A 1 154 ? 22.448 12.091 -41.110 1.00 86.12 154 LYS A CA 1
ATOM 1138 C C . LYS A 1 154 ? 22.723 11.788 -42.587 1.00 86.12 154 LYS A C 1
ATOM 1140 O O . LYS A 1 154 ? 21.809 11.460 -43.343 1.00 86.12 154 LYS A O 1
ATOM 1145 N N . VAL A 1 155 ? 23.985 11.837 -43.013 1.00 86.56 155 VAL A N 1
ATOM 1146 C CA . VAL A 1 155 ? 24.405 11.536 -44.387 1.00 86.56 155 VAL A CA 1
ATOM 1147 C C . VAL A 1 155 ? 25.462 10.433 -44.380 1.00 86.56 155 VAL A C 1
ATOM 1149 O O . VAL A 1 155 ? 26.555 10.623 -43.861 1.00 86.56 155 VAL A O 1
ATOM 1152 N N . ILE A 1 156 ? 25.150 9.287 -44.996 1.00 89.75 156 ILE A N 1
ATOM 1153 C CA . ILE A 1 156 ? 26.093 8.175 -45.185 1.00 89.75 156 ILE A CA 1
ATOM 1154 C C . ILE A 1 156 ? 26.355 8.013 -46.687 1.00 89.75 156 ILE A C 1
ATOM 1156 O O . ILE A 1 156 ? 25.568 7.401 -47.412 1.00 89.75 156 ILE A O 1
ATOM 1160 N N . SER A 1 157 ? 27.460 8.595 -47.159 1.00 87.06 157 SER A N 1
ATOM 1161 C CA . SER A 1 157 ? 27.787 8.672 -48.595 1.00 87.06 157 SER A CA 1
ATOM 1162 C C . SER A 1 157 ? 28.731 7.572 -49.082 1.00 87.06 157 SER A C 1
ATOM 1164 O O . SER A 1 157 ? 28.678 7.189 -50.253 1.00 87.06 157 SER A O 1
ATOM 1166 N N . ASN A 1 158 ? 29.599 7.057 -48.208 1.00 87.56 158 ASN A N 1
ATOM 1167 C CA . ASN A 1 158 ? 30.605 6.063 -48.580 1.00 87.56 158 ASN A CA 1
ATOM 1168 C C . ASN A 1 158 ? 29.918 4.777 -49.035 1.00 87.56 158 ASN A C 1
ATOM 1170 O O . ASN A 1 158 ? 29.180 4.173 -48.268 1.00 87.56 158 ASN A O 1
ATOM 1174 N N . THR A 1 159 ? 30.135 4.348 -50.277 1.00 87.44 159 THR A N 1
ATOM 1175 C CA . THR A 1 159 ? 29.494 3.133 -50.799 1.00 87.44 159 THR A CA 1
ATOM 1176 C C . THR A 1 159 ? 30.383 1.918 -50.555 1.00 87.44 159 THR A C 1
ATOM 1178 O O . THR A 1 159 ? 31.537 1.902 -50.979 1.00 87.44 159 THR A O 1
ATOM 1181 N N . TYR A 1 160 ? 29.844 0.889 -49.901 1.00 85.31 160 TYR A N 1
ATOM 1182 C CA . TYR A 1 160 ? 30.477 -0.423 -49.822 1.00 85.31 160 TYR A CA 1
ATOM 1183 C C . TYR A 1 160 ? 30.230 -1.179 -51.127 1.00 85.31 160 TYR A C 1
ATOM 1185 O O . TYR A 1 160 ? 29.085 -1.392 -51.529 1.00 85.31 160 TYR A O 1
ATOM 1193 N N . VAL A 1 161 ? 31.313 -1.594 -51.779 1.00 76.56 161 VAL A N 1
ATOM 1194 C CA . VAL A 1 161 ? 31.281 -2.444 -52.973 1.00 76.56 161 VAL A CA 1
ATOM 1195 C C . VAL A 1 161 ? 31.872 -3.796 -52.595 1.00 76.56 161 VAL A C 1
ATOM 1197 O O . VAL A 1 161 ? 32.946 -3.848 -51.995 1.00 76.56 161 VAL A O 1
ATOM 1200 N N . ALA A 1 162 ? 31.177 -4.880 -52.938 1.00 67.75 162 ALA A N 1
ATOM 1201 C CA . ALA A 1 162 ? 31.608 -6.239 -52.626 1.00 67.75 162 ALA A CA 1
ATOM 1202 C C . ALA A 1 162 ? 33.049 -6.489 -53.113 1.00 67.75 162 ALA A C 1
ATOM 1204 O O . ALA A 1 162 ? 33.370 -6.267 -54.281 1.00 67.75 162 ALA A O 1
ATOM 1205 N N . GLY A 1 163 ? 33.930 -6.922 -52.205 1.00 64.44 163 GLY A N 1
ATOM 1206 C CA . GLY A 1 163 ? 35.327 -7.251 -52.518 1.00 64.44 163 GLY A CA 1
ATOM 1207 C C . GLY A 1 163 ? 36.260 -6.061 -52.789 1.00 64.44 163 GLY A C 1
ATOM 1208 O O . GLY A 1 163 ? 37.379 -6.276 -53.245 1.00 64.44 163 GLY A O 1
ATOM 1209 N N . SER A 1 164 ? 35.849 -4.821 -52.503 1.00 64.62 164 SER A N 1
ATOM 1210 C CA . SER A 1 164 ? 36.594 -3.597 -52.856 1.00 64.62 164 SER A CA 1
ATOM 1211 C C . SER A 1 164 ? 37.924 -3.374 -52.126 1.00 64.62 164 SER A C 1
ATOM 1213 O O . SER A 1 164 ? 38.656 -2.453 -52.482 1.00 64.62 164 SER A O 1
ATOM 1215 N N . GLY A 1 165 ? 38.255 -4.182 -51.113 1.00 58.59 165 GLY A N 1
ATOM 1216 C CA . GLY A 1 165 ? 39.513 -4.053 -50.369 1.00 58.59 165 GLY A CA 1
ATOM 1217 C C . GLY A 1 165 ? 39.675 -2.716 -49.634 1.00 58.59 165 GLY A C 1
ATOM 1218 O O . GLY A 1 165 ? 40.800 -2.323 -49.334 1.00 58.59 165 GLY A O 1
ATOM 1219 N N . VAL A 1 166 ? 38.577 -2.002 -49.359 1.00 65.12 166 VAL A N 1
ATOM 1220 C CA . VAL A 1 166 ? 38.606 -0.744 -48.600 1.00 65.12 166 VAL A CA 1
ATOM 1221 C C . VAL A 1 166 ? 39.126 -1.019 -47.187 1.00 65.12 166 VAL A C 1
ATOM 1223 O O . VAL A 1 166 ? 38.685 -1.958 -46.524 1.00 65.12 166 VAL A O 1
ATOM 1226 N N . SER A 1 167 ? 40.065 -0.196 -46.718 1.00 67.19 167 SER A N 1
ATOM 1227 C CA . SER A 1 167 ? 40.514 -0.204 -45.324 1.00 67.19 167 SER A CA 1
ATOM 1228 C C . SER A 1 167 ? 39.366 0.238 -44.418 1.00 67.19 167 SER A C 1
ATOM 1230 O O . SER A 1 167 ? 39.141 1.431 -44.248 1.00 67.19 167 SER A O 1
ATOM 1232 N N . ILE A 1 168 ? 38.633 -0.727 -43.866 1.00 80.06 168 ILE A N 1
ATOM 1233 C CA . ILE A 1 168 ? 37.510 -0.484 -42.956 1.00 80.06 168 ILE A CA 1
ATOM 1234 C C . ILE A 1 168 ? 38.042 -0.361 -41.534 1.00 80.06 168 ILE A C 1
ATOM 1236 O O . ILE A 1 168 ? 38.634 -1.306 -40.993 1.00 80.06 168 ILE A O 1
ATOM 1240 N N . SER A 1 169 ? 37.809 0.794 -40.929 1.00 85.31 169 SER A N 1
ATOM 1241 C CA . SER A 1 169 ? 37.996 1.010 -39.501 1.00 85.31 169 SER A CA 1
ATOM 1242 C C . SER A 1 169 ? 36.716 0.661 -38.748 1.00 85.31 169 SER A C 1
ATOM 1244 O O . SER A 1 169 ? 35.606 0.728 -39.278 1.00 85.31 169 SER A O 1
ATOM 1246 N N . GLN A 1 170 ? 36.871 0.276 -37.483 1.00 86.94 170 GLN A N 1
ATOM 1247 C CA . GLN A 1 170 ? 35.728 0.126 -36.592 1.00 86.94 170 GLN A CA 1
ATOM 1248 C C . GLN A 1 170 ? 35.013 1.477 -36.456 1.00 86.94 170 GLN A C 1
ATOM 1250 O O . GLN A 1 170 ? 35.657 2.492 -36.208 1.00 86.94 170 GLN A O 1
ATOM 1255 N N . GLY A 1 171 ? 33.689 1.472 -36.593 1.00 87.38 171 GLY A N 1
ATOM 1256 C CA . GLY A 1 171 ? 32.847 2.664 -36.525 1.00 87.38 171 GLY A CA 1
ATOM 1257 C C . GLY A 1 171 ? 32.541 3.308 -37.877 1.00 87.38 171 GLY A C 1
ATOM 1258 O O . GLY A 1 171 ? 31.639 4.141 -37.925 1.00 87.38 171 GLY A O 1
ATOM 1259 N N . ASP A 1 172 ? 33.212 2.902 -38.962 1.00 89.00 172 ASP A N 1
ATOM 1260 C CA . ASP A 1 172 ? 32.964 3.444 -40.301 1.00 89.00 172 ASP A CA 1
ATOM 1261 C C . ASP A 1 172 ? 31.545 3.118 -40.791 1.00 89.00 172 ASP A C 1
ATOM 1263 O O . ASP A 1 172 ? 31.041 2.003 -40.617 1.00 89.00 172 ASP A O 1
ATOM 1267 N N . TYR A 1 173 ? 30.921 4.093 -41.459 1.00 91.56 173 TYR A N 1
ATOM 1268 C CA . TYR A 1 173 ? 29.576 3.980 -42.020 1.00 91.56 173 TYR A CA 1
ATOM 1269 C C . TYR A 1 173 ? 29.608 3.810 -43.535 1.00 91.56 173 TYR A C 1
ATOM 1271 O O . TYR A 1 173 ? 30.314 4.535 -44.241 1.00 91.56 173 TYR A O 1
ATOM 1279 N N . PHE A 1 174 ? 28.772 2.905 -44.042 1.00 90.62 174 PHE A N 1
ATOM 1280 C CA . PHE A 1 174 ? 28.663 2.618 -45.463 1.00 90.62 174 PHE A CA 1
ATOM 1281 C C . PHE A 1 174 ? 27.216 2.492 -45.938 1.00 90.62 174 PHE A C 1
ATOM 1283 O O . PHE A 1 174 ? 26.352 1.914 -45.280 1.00 90.62 174 PHE A O 1
ATOM 1290 N N . LYS A 1 175 ? 26.981 2.986 -47.149 1.00 91.88 175 LYS A N 1
ATOM 1291 C CA . LYS A 1 175 ? 25.832 2.697 -47.996 1.00 91.88 175 LYS A CA 1
ATOM 1292 C C . LYS A 1 175 ? 26.099 1.399 -48.752 1.00 91.88 175 LYS A C 1
ATOM 1294 O O . LYS A 1 175 ? 27.110 1.280 -49.437 1.00 91.88 175 LYS A O 1
ATOM 1299 N N . PHE A 1 176 ? 25.183 0.447 -48.683 1.00 89.62 176 PHE A N 1
ATOM 1300 C CA . PHE A 1 176 ? 25.268 -0.825 -49.393 1.00 89.62 176 PHE A CA 1
ATOM 1301 C C . PHE A 1 176 ? 24.057 -0.993 -50.306 1.00 89.62 176 PHE A C 1
ATOM 1303 O O . PHE A 1 176 ? 22.911 -0.907 -49.855 1.00 89.62 176 PHE A O 1
ATOM 1310 N N . ILE A 1 177 ? 24.313 -1.207 -51.597 1.00 87.75 177 ILE A N 1
ATOM 1311 C CA . ILE A 1 177 ? 23.275 -1.414 -52.609 1.00 87.75 177 ILE A CA 1
ATOM 1312 C C . ILE A 1 177 ? 23.295 -2.885 -53.006 1.00 87.75 177 ILE A C 1
ATOM 1314 O O . ILE A 1 177 ? 24.273 -3.357 -53.580 1.00 87.75 177 ILE A O 1
ATOM 1318 N N . SER A 1 178 ? 22.202 -3.593 -52.736 1.00 84.19 178 SER A N 1
ATOM 1319 C CA . SER A 1 178 ? 22.039 -4.997 -53.110 1.00 84.19 178 SER A CA 1
ATOM 1320 C C . SER A 1 178 ? 20.689 -5.208 -53.780 1.00 84.19 178 SER A C 1
ATOM 1322 O O . SER A 1 178 ? 19.652 -4.816 -53.248 1.00 84.19 178 SER A O 1
ATOM 1324 N N . SER A 1 179 ? 20.699 -5.810 -54.973 1.00 83.88 179 SER A N 1
ATOM 1325 C CA . SER A 1 179 ? 19.490 -6.129 -55.753 1.00 83.88 179 SER A CA 1
ATOM 1326 C C . SER A 1 179 ? 18.528 -4.940 -55.943 1.00 83.88 179 SER A C 1
ATOM 1328 O O . SER A 1 179 ? 17.314 -5.099 -55.886 1.00 83.88 179 SER A O 1
ATOM 1330 N N . GLY A 1 180 ? 19.071 -3.731 -56.129 1.00 82.62 180 GLY A N 1
ATOM 1331 C CA . GLY A 1 180 ? 18.291 -2.495 -56.292 1.00 82.62 180 GLY A CA 1
ATOM 1332 C C . GLY A 1 180 ? 17.844 -1.822 -54.987 1.00 82.62 180 GLY A C 1
ATOM 1333 O O . GLY A 1 180 ? 17.378 -0.687 -55.031 1.00 82.62 180 GLY A O 1
ATOM 1334 N N . ASN A 1 181 ? 18.046 -2.455 -53.827 1.00 86.94 181 ASN A N 1
ATOM 1335 C CA . ASN A 1 181 ? 17.720 -1.885 -52.521 1.00 86.94 181 ASN A CA 1
ATOM 1336 C C . ASN A 1 181 ? 18.943 -1.222 -51.884 1.00 86.94 181 ASN A C 1
ATOM 1338 O O . ASN A 1 181 ? 20.037 -1.787 -51.874 1.00 86.94 181 ASN A O 1
ATOM 1342 N N . THR A 1 182 ? 18.746 -0.030 -51.322 1.00 90.00 182 THR A N 1
ATOM 1343 C CA . THR A 1 182 ? 19.773 0.683 -50.552 1.00 90.00 182 THR A CA 1
ATOM 1344 C C . THR A 1 182 ? 19.586 0.413 -49.063 1.00 90.00 182 THR A C 1
ATOM 1346 O O . THR A 1 182 ? 18.489 0.565 -48.535 1.00 90.00 182 THR A O 1
ATOM 1349 N N . SER A 1 183 ? 20.670 0.059 -48.383 1.00 91.50 183 SER A N 1
ATOM 1350 C CA . SER A 1 183 ? 20.738 -0.118 -46.931 1.00 91.50 183 SER A CA 1
ATOM 1351 C C . SER A 1 183 ? 21.974 0.585 -46.372 1.00 91.50 183 SER A C 1
ATOM 1353 O O . SER A 1 183 ? 22.911 0.873 -47.118 1.00 91.50 183 SER A O 1
ATOM 1355 N N . TYR A 1 184 ? 21.983 0.874 -45.072 1.00 92.69 184 TYR A N 1
ATOM 1356 C CA . TYR A 1 184 ? 23.087 1.568 -44.411 1.00 92.69 184 TYR A CA 1
ATOM 1357 C C . TYR A 1 184 ? 23.606 0.748 -43.240 1.00 92.69 184 TYR A C 1
ATOM 1359 O O . TYR A 1 184 ? 22.831 0.113 -42.521 1.00 92.69 184 TYR A O 1
ATOM 1367 N N . TRP A 1 185 ? 24.924 0.750 -43.070 1.00 91.44 185 TRP A N 1
ATOM 1368 C CA . TRP A 1 185 ? 25.607 -0.145 -42.149 1.00 91.44 185 TRP A CA 1
ATOM 1369 C C . TRP A 1 185 ? 26.789 0.535 -41.477 1.00 91.44 185 TRP A C 1
ATOM 1371 O O . TRP A 1 185 ? 27.475 1.346 -42.093 1.00 91.44 185 TRP A O 1
ATOM 1381 N N . GLN A 1 186 ? 27.040 0.160 -40.229 1.00 91.31 186 GLN A N 1
ATOM 1382 C CA . GLN A 1 186 ? 28.224 0.525 -39.466 1.00 91.31 186 GLN A CA 1
ATOM 1383 C C . GLN A 1 186 ? 29.091 -0.719 -39.249 1.00 91.31 186 GLN A C 1
ATOM 1385 O O . GLN A 1 186 ? 28.576 -1.777 -38.868 1.00 91.31 186 GLN A O 1
ATOM 1390 N N . ALA A 1 187 ? 30.397 -0.601 -39.476 1.00 89.50 187 ALA A N 1
ATOM 1391 C CA . ALA A 1 187 ? 31.354 -1.658 -39.166 1.00 89.50 187 ALA A CA 1
ATOM 1392 C C . ALA A 1 187 ? 31.616 -1.720 -37.652 1.00 89.50 187 ALA A C 1
ATOM 1394 O O . ALA A 1 187 ? 31.966 -0.715 -37.033 1.00 89.50 187 ALA A O 1
ATOM 1395 N N . LEU A 1 188 ? 31.468 -2.899 -37.044 1.00 87.94 188 LEU A N 1
ATOM 1396 C CA . LEU A 1 188 ? 31.684 -3.099 -35.603 1.00 87.94 188 LEU A CA 1
ATOM 1397 C C . LEU A 1 188 ? 33.113 -3.537 -35.257 1.00 87.94 188 LEU A C 1
ATOM 1399 O O . LEU A 1 188 ? 33.512 -3.452 -34.099 1.00 87.94 188 LEU A O 1
ATOM 1403 N N . GLU A 1 189 ? 33.896 -3.948 -36.254 1.00 85.62 189 GLU A N 1
ATOM 1404 C CA . GLU A 1 189 ? 35.280 -4.408 -36.113 1.00 85.62 189 GLU A CA 1
ATOM 1405 C C . GLU A 1 189 ? 36.174 -3.760 -37.184 1.00 85.62 189 GLU A C 1
ATOM 1407 O O . GLU A 1 189 ? 35.693 -3.227 -38.184 1.00 85.62 189 GLU A O 1
ATOM 1412 N N . LYS A 1 190 ? 37.497 -3.808 -36.994 1.00 85.06 190 LYS A N 1
ATOM 1413 C CA . LYS A 1 190 ? 38.471 -3.378 -38.009 1.00 85.06 190 LYS A CA 1
ATOM 1414 C C . LYS A 1 190 ? 38.699 -4.489 -39.037 1.00 85.06 190 LYS A C 1
ATOM 1416 O O . LYS A 1 190 ? 38.825 -5.653 -38.668 1.00 85.06 190 LYS A O 1
ATOM 1421 N N . GLY A 1 191 ? 38.851 -4.124 -40.312 1.00 77.69 191 GLY A N 1
ATOM 1422 C CA . GLY A 1 191 ? 39.245 -5.063 -41.369 1.00 77.69 191 GLY A CA 1
ATOM 1423 C C . GLY A 1 191 ? 38.172 -6.102 -41.702 1.00 77.69 191 GLY A C 1
ATOM 1424 O O . GLY A 1 191 ? 38.499 -7.243 -42.023 1.00 77.69 191 GLY A O 1
ATOM 1425 N N . VAL A 1 192 ? 36.895 -5.726 -41.595 1.00 76.25 192 VAL A N 1
ATOM 1426 C CA . VAL A 1 192 ? 35.760 -6.610 -41.891 1.00 76.25 192 VAL A CA 1
ATOM 1427 C C . VAL A 1 192 ? 35.800 -7.061 -43.355 1.00 76.25 192 VAL A C 1
ATOM 1429 O O . VAL A 1 192 ? 35.880 -6.246 -44.270 1.00 76.25 192 VAL A O 1
ATOM 1432 N N . ILE A 1 193 ? 35.719 -8.374 -43.578 1.00 73.38 193 ILE A N 1
ATOM 1433 C CA . ILE A 1 193 ? 35.652 -8.990 -44.910 1.00 73.38 193 ILE A CA 1
ATOM 1434 C C . ILE A 1 193 ? 34.265 -9.614 -45.082 1.00 73.38 193 ILE A C 1
ATOM 1436 O O . ILE A 1 193 ? 33.809 -10.348 -44.203 1.00 73.38 193 ILE A O 1
ATOM 1440 N N . GLY A 1 194 ? 33.633 -9.354 -46.228 1.00 78.06 194 GLY A N 1
ATOM 1441 C CA . GLY A 1 194 ? 32.308 -9.865 -46.585 1.00 78.06 194 GLY A CA 1
ATOM 1442 C C . GLY A 1 194 ? 31.208 -8.807 -46.497 1.00 78.06 194 GLY A C 1
ATOM 1443 O O . GLY A 1 194 ? 31.328 -7.820 -45.767 1.00 78.06 194 GLY A O 1
ATOM 1444 N N . ASP A 1 195 ? 30.143 -9.035 -47.263 1.00 85.06 195 ASP A N 1
ATOM 1445 C CA . ASP A 1 195 ? 29.038 -8.089 -47.415 1.00 85.06 195 ASP A CA 1
ATOM 1446 C C . ASP A 1 195 ? 28.301 -7.830 -46.087 1.00 85.06 195 ASP A C 1
ATOM 1448 O O . ASP A 1 195 ? 28.193 -8.738 -45.252 1.00 85.06 195 ASP A O 1
ATOM 1452 N N . PRO A 1 196 ? 27.754 -6.616 -45.882 1.00 87.50 196 PRO A N 1
ATOM 1453 C CA . PRO A 1 196 ? 26.934 -6.317 -44.719 1.00 87.50 196 PRO A CA 1
ATOM 1454 C C . PRO A 1 196 ? 25.725 -7.249 -44.582 1.00 87.50 196 PRO A C 1
ATOM 1456 O O . PRO A 1 196 ? 24.920 -7.405 -45.499 1.00 87.50 196 PRO A O 1
ATOM 1459 N N . THR A 1 197 ? 25.591 -7.865 -43.408 1.00 85.06 197 THR A N 1
ATOM 1460 C CA . THR A 1 197 ? 24.500 -8.789 -43.071 1.00 85.06 197 THR A CA 1
ATOM 1461 C C . THR A 1 197 ? 24.218 -8.765 -41.572 1.00 85.06 197 THR A C 1
ATOM 1463 O O . THR A 1 197 ? 25.147 -8.694 -40.760 1.00 85.06 197 THR A O 1
ATOM 1466 N N . LEU A 1 198 ? 22.936 -8.912 -41.211 1.00 83.12 198 LEU A N 1
ATOM 1467 C CA . LEU A 1 198 ? 22.457 -8.994 -39.826 1.00 83.12 198 LEU A CA 1
ATOM 1468 C C . LEU A 1 198 ? 23.023 -10.202 -39.062 1.00 83.12 198 LEU A C 1
ATOM 1470 O O . LEU A 1 198 ? 23.061 -10.186 -37.837 1.00 83.12 198 LEU A O 1
ATOM 1474 N N . THR A 1 199 ? 23.460 -11.252 -39.761 1.00 83.56 199 THR A N 1
ATOM 1475 C CA . THR A 1 199 ? 23.886 -12.517 -39.137 1.00 83.56 199 THR A CA 1
ATOM 1476 C C . THR A 1 199 ? 25.374 -12.579 -38.810 1.00 83.56 199 THR A C 1
ATOM 1478 O O . THR A 1 199 ? 25.786 -13.439 -38.039 1.00 83.56 199 THR A O 1
ATOM 1481 N N . SER A 1 200 ? 26.200 -11.699 -39.385 1.00 82.50 200 SER A N 1
ATOM 1482 C CA . SER A 1 200 ? 27.659 -11.790 -39.217 1.00 82.50 200 SER A CA 1
ATOM 1483 C C . SER A 1 200 ? 28.156 -11.293 -37.861 1.00 82.50 200 SER A C 1
ATOM 1485 O O . SER A 1 200 ? 29.291 -11.587 -37.503 1.00 82.50 200 SER A O 1
ATOM 1487 N N . GLY A 1 201 ? 27.366 -10.484 -37.146 1.00 81.56 201 GLY A N 1
ATOM 1488 C CA . GLY A 1 201 ? 27.789 -9.791 -35.921 1.00 81.56 201 GLY A CA 1
ATOM 1489 C C . GLY A 1 201 ? 28.863 -8.710 -36.128 1.00 81.56 201 GLY A C 1
ATOM 1490 O O . GLY A 1 201 ? 29.116 -7.931 -35.219 1.00 81.56 201 GLY A O 1
ATOM 1491 N N . LYS A 1 202 ? 29.460 -8.617 -37.324 1.00 85.25 202 LYS A N 1
ATOM 1492 C CA . LYS A 1 202 ? 30.505 -7.643 -37.696 1.00 85.25 202 LYS A CA 1
ATOM 1493 C C . LYS A 1 202 ? 29.946 -6.328 -38.227 1.00 85.25 202 LYS A C 1
ATOM 1495 O O . LYS A 1 202 ? 30.668 -5.339 -38.345 1.00 85.25 202 LYS A O 1
ATOM 1500 N N . TRP A 1 203 ? 28.664 -6.336 -38.568 1.00 86.94 203 TRP A N 1
ATOM 1501 C CA . TRP A 1 203 ? 27.943 -5.222 -39.153 1.00 86.94 203 TRP A CA 1
ATOM 1502 C C . TRP A 1 203 ? 26.714 -4.907 -38.311 1.00 86.94 203 TRP A C 1
ATOM 1504 O O . TRP A 1 203 ? 25.966 -5.805 -37.923 1.00 86.94 203 TRP A O 1
ATOM 1514 N N . ARG A 1 204 ? 26.475 -3.619 -38.077 1.00 89.25 204 ARG A N 1
ATOM 1515 C CA . ARG A 1 204 ? 25.237 -3.102 -37.494 1.00 89.25 204 ARG A CA 1
ATOM 1516 C C . ARG A 1 204 ? 24.454 -2.402 -38.590 1.00 89.25 204 ARG A C 1
ATOM 1518 O O . ARG A 1 204 ? 24.972 -1.468 -39.197 1.00 89.25 204 ARG A O 1
ATOM 1525 N N . GLN A 1 205 ? 23.223 -2.834 -38.852 1.00 90.94 205 GLN A N 1
ATOM 1526 C CA . GLN A 1 205 ? 22.348 -2.076 -39.742 1.00 90.94 205 GLN A CA 1
ATOM 1527 C C . GLN A 1 205 ? 21.934 -0.789 -39.036 1.00 90.94 205 GLN A C 1
ATOM 1529 O O . GLN A 1 205 ? 21.527 -0.820 -37.874 1.00 90.94 205 GLN A O 1
ATOM 1534 N N . VAL A 1 206 ? 22.035 0.332 -39.738 1.00 90.69 206 VAL A N 1
ATOM 1535 C CA . VAL A 1 206 ? 21.705 1.648 -39.200 1.00 90.69 206 VAL A CA 1
ATOM 1536 C C . VAL A 1 206 ? 20.690 2.357 -40.080 1.00 90.69 206 VAL A C 1
ATOM 1538 O O . VAL A 1 206 ? 20.485 2.013 -41.244 1.00 90.69 206 VAL A O 1
ATOM 1541 N N . ILE A 1 207 ? 20.059 3.373 -39.507 1.00 88.12 207 ILE A N 1
ATOM 1542 C CA . ILE A 1 207 ? 19.225 4.323 -40.230 1.00 88.12 207 ILE A CA 1
ATOM 1543 C C . ILE A 1 207 ? 19.896 5.684 -40.074 1.00 88.12 207 ILE A C 1
ATOM 1545 O O . ILE A 1 207 ? 20.367 6.035 -38.994 1.00 88.12 207 ILE A O 1
ATOM 1549 N N . GLN A 1 208 ? 19.975 6.435 -41.167 1.00 88.69 208 GLN A N 1
ATOM 1550 C CA . GLN A 1 208 ? 20.596 7.756 -41.172 1.00 88.69 208 GLN A CA 1
ATOM 1551 C C . GLN A 1 208 ? 19.922 8.686 -40.153 1.00 88.69 208 GLN A C 1
ATOM 1553 O O . GLN A 1 208 ? 18.701 8.834 -40.173 1.00 88.69 208 GLN A O 1
ATOM 1558 N N . GLY A 1 209 ? 20.706 9.325 -39.282 1.00 87.62 209 GLY A N 1
ATOM 1559 C CA . GLY A 1 209 ? 20.196 10.252 -38.264 1.00 87.62 209 GLY A CA 1
ATOM 1560 C C . GLY A 1 209 ? 19.393 9.598 -37.132 1.00 87.62 209 GLY A C 1
ATOM 1561 O O . GLY A 1 209 ? 18.672 10.301 -36.420 1.00 87.62 209 GLY A O 1
ATOM 1562 N N . VAL A 1 210 ? 19.472 8.271 -36.980 1.00 89.94 210 VAL A N 1
ATOM 1563 C CA . VAL A 1 210 ? 18.747 7.509 -35.953 1.00 89.94 210 VAL A CA 1
ATOM 1564 C C . VAL A 1 210 ? 19.727 6.654 -35.151 1.00 89.94 210 VAL A C 1
ATOM 1566 O O . VAL A 1 210 ? 20.617 5.998 -35.699 1.00 89.94 210 VAL A O 1
ATOM 1569 N N . GLY A 1 211 ? 19.548 6.657 -33.837 1.00 91.50 211 GLY A N 1
ATOM 1570 C CA . GLY A 1 211 ? 20.139 5.713 -32.899 1.00 91.50 211 GLY A CA 1
ATOM 1571 C C . GLY A 1 211 ? 19.108 4.676 -32.478 1.00 91.50 211 GLY A C 1
ATOM 1572 O O . GLY A 1 211 ? 17.948 5.014 -32.255 1.00 91.50 211 GLY A O 1
ATOM 1573 N N . ARG A 1 212 ? 19.511 3.409 -32.381 1.00 89.44 212 ARG A N 1
ATOM 1574 C CA . ARG A 1 212 ? 18.654 2.331 -31.875 1.00 89.44 212 ARG A CA 1
ATOM 1575 C C . ARG A 1 212 ? 19.463 1.302 -31.111 1.00 89.44 212 ARG A C 1
ATOM 1577 O O . ARG A 1 212 ? 20.564 0.957 -31.542 1.00 89.44 212 ARG A O 1
ATOM 1584 N N . SER A 1 213 ? 18.888 0.786 -30.031 1.00 89.50 213 SER A N 1
ATOM 1585 C CA . SER A 1 213 ? 19.443 -0.366 -29.325 1.00 89.50 213 SER A CA 1
ATOM 1586 C C . SER A 1 213 ? 19.536 -1.569 -30.261 1.00 89.50 213 SER A C 1
ATOM 1588 O O . SER A 1 213 ? 18.591 -1.878 -30.991 1.00 89.50 213 SER A O 1
ATOM 1590 N N . ILE A 1 214 ? 20.664 -2.275 -30.221 1.00 83.00 214 ILE A N 1
ATOM 1591 C CA . ILE A 1 214 ? 20.779 -3.595 -30.857 1.00 83.00 214 ILE A CA 1
ATOM 1592 C C . ILE A 1 214 ? 20.322 -4.698 -29.898 1.00 83.00 214 ILE A C 1
ATOM 1594 O O . ILE A 1 214 ? 20.281 -4.501 -28.689 1.00 83.00 214 ILE A O 1
ATOM 1598 N N . ASN A 1 215 ? 20.021 -5.889 -30.422 1.00 79.62 215 ASN A N 1
ATOM 1599 C CA . ASN A 1 215 ? 19.491 -7.001 -29.619 1.00 79.62 215 ASN A CA 1
ATOM 1600 C C . ASN A 1 215 ? 20.356 -7.372 -28.400 1.00 79.62 215 ASN A C 1
ATOM 1602 O O . ASN A 1 215 ? 19.815 -7.825 -27.401 1.00 79.62 215 ASN A O 1
ATOM 1606 N N . SER A 1 216 ? 21.678 -7.176 -28.457 1.00 82.00 216 SER A N 1
ATOM 1607 C CA . SER A 1 216 ? 22.579 -7.432 -27.323 1.00 82.00 216 SER A CA 1
ATOM 1608 C C . SER A 1 216 ? 22.560 -6.343 -26.241 1.00 82.00 216 SER A C 1
ATOM 1610 O O . SER A 1 216 ? 23.142 -6.540 -25.181 1.00 82.00 216 SER A O 1
ATOM 1612 N N . GLU A 1 217 ? 21.948 -5.190 -26.512 1.00 85.69 217 GLU A N 1
ATOM 1613 C CA . GLU A 1 217 ? 21.830 -4.046 -25.594 1.00 85.69 217 GLU A CA 1
ATOM 1614 C C . GLU A 1 217 ? 20.437 -3.966 -24.941 1.00 85.69 217 GLU A C 1
ATOM 1616 O O . GLU A 1 217 ? 20.245 -3.212 -23.988 1.00 85.69 217 GLU A O 1
ATOM 1621 N N . VAL A 1 218 ? 19.460 -4.733 -25.439 1.00 88.56 218 VAL A N 1
ATOM 1622 C CA . VAL A 1 218 ? 18.101 -4.793 -24.883 1.00 88.56 218 VAL A CA 1
ATOM 1623 C C . VAL A 1 218 ? 18.080 -5.722 -23.666 1.00 88.56 218 VAL A C 1
ATOM 1625 O O . VAL A 1 218 ? 18.665 -6.804 -23.684 1.00 88.56 218 VAL A O 1
ATOM 1628 N N . GLY A 1 219 ? 17.401 -5.299 -22.596 1.00 85.62 219 GLY A N 1
ATOM 1629 C CA . GLY A 1 219 ? 17.245 -6.099 -21.380 1.00 85.62 219 GLY A CA 1
ATOM 1630 C C . GLY A 1 219 ? 16.400 -7.364 -21.582 1.00 85.62 219 GLY A C 1
ATOM 1631 O O . GLY A 1 219 ? 15.761 -7.562 -22.612 1.00 85.62 219 GLY A O 1
ATOM 1632 N N . GLY A 1 220 ? 16.368 -8.229 -20.570 1.00 88.88 220 GLY A N 1
ATOM 1633 C CA . GLY A 1 220 ? 15.448 -9.368 -20.515 1.00 88.88 220 GLY A CA 1
ATOM 1634 C C . GLY A 1 220 ? 14.199 -9.039 -19.698 1.00 88.88 220 GLY A C 1
ATOM 1635 O O . GLY A 1 220 ? 14.270 -8.249 -18.758 1.00 88.88 220 GLY A O 1
ATOM 1636 N N . ASN A 1 221 ? 13.069 -9.663 -20.035 1.00 91.50 221 ASN A N 1
ATOM 1637 C CA . ASN A 1 221 ? 11.916 -9.717 -19.135 1.00 91.50 221 ASN A CA 1
ATOM 1638 C C . ASN A 1 221 ? 12.125 -10.816 -18.091 1.00 91.50 221 ASN A C 1
ATOM 1640 O O . ASN A 1 221 ? 12.683 -11.874 -18.393 1.00 91.50 221 ASN A O 1
ATOM 1644 N N . SER A 1 222 ? 11.618 -10.583 -16.887 1.00 92.00 222 SER A N 1
ATOM 1645 C CA . SER A 1 222 ? 11.478 -11.622 -15.877 1.00 92.00 222 SER A CA 1
ATOM 1646 C C . SER A 1 222 ? 10.371 -12.582 -16.274 1.00 92.00 222 SER A C 1
ATOM 1648 O O . SER A 1 222 ? 9.389 -12.198 -16.913 1.00 92.00 222 SER A O 1
ATOM 1650 N N . SER A 1 223 ? 10.505 -13.836 -15.855 1.00 92.06 223 SER A N 1
ATOM 1651 C CA . SER A 1 223 ? 9.465 -14.828 -16.076 1.00 92.06 223 SER A CA 1
ATOM 1652 C C . SER A 1 223 ? 9.390 -15.819 -14.931 1.00 92.06 223 SER A C 1
ATOM 1654 O O . SER A 1 223 ? 10.421 -16.205 -14.380 1.00 92.06 223 SER A O 1
ATOM 1656 N N . ILE A 1 224 ? 8.177 -16.242 -14.606 1.00 91.81 224 ILE A N 1
ATOM 1657 C CA . ILE A 1 224 ? 7.885 -17.159 -13.505 1.00 91.81 224 ILE A CA 1
ATOM 1658 C C . ILE A 1 224 ? 6.916 -18.245 -13.963 1.00 91.81 224 ILE A C 1
ATOM 1660 O O . ILE A 1 224 ? 6.251 -18.115 -14.990 1.00 91.81 224 ILE A O 1
ATOM 1664 N N . ARG A 1 225 ? 6.775 -19.284 -13.142 1.00 91.25 225 ARG A N 1
ATOM 1665 C CA . ARG A 1 225 ? 5.637 -20.206 -13.180 1.00 91.25 225 ARG A CA 1
ATOM 1666 C C . ARG A 1 225 ? 5.151 -20.423 -11.760 1.00 91.25 225 ARG A C 1
ATOM 1668 O O . ARG A 1 225 ? 5.956 -20.746 -10.892 1.00 91.25 225 ARG A O 1
ATOM 1675 N N . VAL A 1 226 ? 3.850 -20.296 -11.545 1.00 90.06 226 VAL A N 1
ATOM 1676 C CA . VAL A 1 226 ? 3.217 -20.588 -10.254 1.00 90.06 226 VAL A CA 1
ATOM 1677 C C . VAL A 1 226 ? 2.447 -21.899 -10.385 1.00 90.06 226 VAL A C 1
ATOM 1679 O O . VAL A 1 226 ? 1.726 -22.081 -11.363 1.00 90.06 226 VAL A O 1
ATOM 1682 N N . ASN A 1 227 ? 2.615 -22.827 -9.437 1.00 87.44 227 ASN A N 1
ATOM 1683 C CA . ASN A 1 227 ? 1.897 -24.113 -9.385 1.00 87.44 227 ASN A CA 1
ATOM 1684 C C . ASN A 1 227 ? 1.934 -24.932 -10.694 1.00 87.44 227 ASN A C 1
ATOM 1686 O O . ASN A 1 227 ? 0.938 -25.529 -11.089 1.00 87.44 227 ASN A O 1
ATOM 1690 N N . ASN A 1 228 ? 3.082 -24.956 -11.386 1.00 85.75 228 ASN A N 1
ATOM 1691 C CA . ASN A 1 228 ? 3.253 -25.588 -12.707 1.00 85.75 228 ASN A CA 1
ATOM 1692 C C . ASN A 1 228 ? 2.306 -25.065 -13.812 1.00 85.75 228 ASN A C 1
ATOM 1694 O O . ASN A 1 228 ? 2.124 -25.743 -14.822 1.00 85.75 228 ASN A O 1
ATOM 1698 N N . GLY A 1 229 ? 1.732 -23.872 -13.645 1.00 86.56 229 GLY A N 1
ATOM 1699 C CA . GLY A 1 229 ? 0.936 -23.199 -14.669 1.00 86.56 229 GLY A CA 1
ATOM 1700 C C . GLY A 1 229 ? 1.768 -22.636 -15.828 1.00 86.56 229 GLY A C 1
ATOM 1701 O O . GLY A 1 229 ? 2.937 -22.989 -16.035 1.00 86.56 229 GLY A O 1
ATOM 1702 N N . GLU A 1 230 ? 1.151 -21.733 -16.590 1.00 91.00 230 GLU A N 1
ATOM 1703 C CA . GLU A 1 230 ? 1.798 -21.050 -17.713 1.00 91.00 230 GLU A CA 1
ATOM 1704 C C . GLU A 1 230 ? 2.928 -20.111 -17.264 1.00 91.00 230 GLU A C 1
ATOM 1706 O O . GLU A 1 230 ? 3.032 -19.723 -16.097 1.00 91.00 230 GLU A O 1
ATOM 1711 N N . ILE A 1 231 ? 3.813 -19.767 -18.209 1.00 92.56 231 ILE A N 1
ATOM 1712 C CA . ILE A 1 231 ? 4.844 -18.760 -17.953 1.00 92.56 231 ILE A CA 1
ATOM 1713 C C . ILE A 1 231 ? 4.185 -17.387 -17.929 1.00 92.56 231 ILE A C 1
ATOM 1715 O O . ILE A 1 231 ? 3.596 -16.966 -18.922 1.00 92.56 231 ILE A O 1
ATOM 1719 N N . ILE A 1 232 ? 4.375 -16.670 -16.829 1.00 92.69 232 ILE A N 1
ATOM 1720 C CA . ILE A 1 232 ? 3.980 -15.269 -16.701 1.00 92.69 232 ILE A CA 1
ATOM 1721 C C . ILE A 1 232 ? 5.232 -14.421 -16.892 1.00 92.69 232 ILE A C 1
ATOM 1723 O O . ILE A 1 232 ? 6.271 -14.709 -16.294 1.00 92.69 232 ILE A O 1
ATOM 1727 N N . TYR A 1 233 ? 5.137 -13.388 -17.725 1.00 92.12 233 TYR A N 1
ATOM 1728 C CA . TYR A 1 233 ? 6.229 -12.461 -18.006 1.00 92.12 233 TYR A CA 1
ATOM 1729 C C . TYR A 1 233 ? 5.960 -11.111 -17.352 1.00 92.12 233 TYR A C 1
ATOM 1731 O O . TYR A 1 233 ? 4.843 -10.609 -17.417 1.00 92.12 233 TYR A O 1
ATOM 1739 N N . SER A 1 234 ? 7.002 -10.496 -16.801 1.00 91.94 234 SER A N 1
ATOM 1740 C CA . SER A 1 234 ? 6.959 -9.108 -16.341 1.00 91.94 234 SER A CA 1
ATOM 1741 C C . SER A 1 234 ? 8.226 -8.369 -16.755 1.00 91.94 234 SER A C 1
ATOM 1743 O O . SER A 1 234 ? 9.286 -8.961 -16.975 1.00 91.94 234 SER A O 1
ATOM 1745 N N . LYS A 1 235 ? 8.122 -7.045 -16.879 1.00 89.94 235 LYS A N 1
ATOM 1746 C CA . LYS A 1 235 ? 9.282 -6.176 -17.114 1.00 89.94 235 LYS A CA 1
ATOM 1747 C C . LYS A 1 235 ? 10.130 -6.014 -15.846 1.00 89.94 235 LYS A C 1
ATOM 1749 O O . LYS A 1 235 ? 11.319 -5.726 -15.959 1.00 89.94 235 LYS A O 1
ATOM 1754 N N . GLY A 1 236 ? 9.532 -6.178 -14.663 1.00 90.12 236 GLY A N 1
ATOM 1755 C CA . GLY A 1 236 ? 10.179 -6.040 -13.352 1.00 90.12 236 GLY A CA 1
ATOM 1756 C C . GLY A 1 236 ? 10.452 -7.379 -12.669 1.00 90.12 236 GLY A C 1
ATOM 1757 O O . GLY A 1 236 ? 10.255 -8.437 -13.258 1.00 90.12 236 GLY A O 1
ATOM 1758 N N . SER A 1 237 ? 10.927 -7.340 -11.425 1.00 91.25 237 SER A N 1
ATOM 1759 C CA . SER A 1 237 ? 11.071 -8.528 -10.568 1.00 91.25 237 SER A CA 1
ATOM 1760 C C . SER A 1 237 ? 9.873 -8.745 -9.640 1.00 91.25 237 SER A C 1
ATOM 1762 O O . SER A 1 237 ? 9.690 -9.846 -9.129 1.00 91.25 237 SER A O 1
ATOM 1764 N N . THR A 1 238 ? 9.043 -7.724 -9.443 1.00 92.69 238 THR A N 1
ATOM 1765 C CA . THR A 1 238 ? 7.802 -7.836 -8.678 1.00 92.69 238 THR A CA 1
ATOM 1766 C C . THR A 1 238 ? 6.678 -8.283 -9.591 1.00 92.69 238 THR A C 1
ATOM 1768 O O . THR A 1 238 ? 6.417 -7.635 -10.601 1.00 92.69 238 THR A O 1
ATOM 1771 N N . PHE A 1 239 ? 6.004 -9.355 -9.198 1.00 92.62 239 PHE A N 1
ATOM 1772 C CA . PHE A 1 239 ? 4.783 -9.827 -9.825 1.00 92.62 239 PHE A CA 1
ATOM 1773 C C . PHE A 1 239 ? 3.616 -9.578 -8.878 1.00 92.62 239 PHE A C 1
ATOM 1775 O O . PHE A 1 239 ? 3.663 -9.926 -7.695 1.00 92.62 239 PHE A O 1
ATOM 1782 N N . SER A 1 240 ? 2.591 -8.939 -9.415 1.00 92.50 240 SER A N 1
ATOM 1783 C CA . SER A 1 240 ? 1.386 -8.517 -8.714 1.00 92.50 240 SER A CA 1
ATOM 1784 C C . SER A 1 240 ? 0.210 -9.453 -8.973 1.00 92.50 240 SER A C 1
ATOM 1786 O O . SER A 1 240 ? 0.182 -10.190 -9.965 1.00 92.50 240 SER A O 1
ATOM 1788 N N . ALA A 1 241 ? -0.809 -9.344 -8.118 1.00 89.00 241 ALA A N 1
ATOM 1789 C CA . ALA A 1 241 ? -2.073 -10.059 -8.259 1.00 89.00 241 ALA A CA 1
ATOM 1790 C C . ALA A 1 241 ? -2.702 -9.959 -9.661 1.00 89.00 241 ALA A C 1
ATOM 1792 O O . ALA A 1 241 ? -3.303 -10.934 -10.110 1.00 89.00 241 ALA A O 1
ATOM 1793 N N . ASP A 1 242 ? -2.537 -8.834 -10.361 1.00 88.50 242 ASP A N 1
ATOM 1794 C CA . ASP A 1 242 ? -3.076 -8.633 -11.712 1.00 88.50 242 ASP A CA 1
ATOM 1795 C C . ASP A 1 242 ? -2.294 -9.408 -12.785 1.00 88.50 242 ASP A C 1
ATOM 1797 O O . ASP A 1 242 ? -2.862 -9.815 -13.796 1.00 88.50 242 ASP A O 1
ATOM 1801 N N . GLU A 1 243 ? -0.999 -9.659 -12.566 1.00 87.38 243 GLU A N 1
ATOM 1802 C CA . GLU A 1 243 ? -0.146 -10.400 -13.502 1.00 87.38 243 GLU A CA 1
ATOM 1803 C C . GLU A 1 243 ? -0.290 -11.916 -13.335 1.00 87.38 243 GLU A C 1
ATOM 1805 O O . GLU A 1 243 ? -0.273 -12.651 -14.321 1.00 87.38 243 GLU A O 1
ATOM 1810 N N . HIS A 1 244 ? -0.418 -12.399 -12.094 1.00 87.81 244 HIS A N 1
ATOM 1811 C CA . HIS A 1 244 ? -0.473 -13.837 -11.803 1.00 87.81 244 HIS A CA 1
ATOM 1812 C C . HIS A 1 244 ? -1.856 -14.363 -11.389 1.00 87.81 244 HIS A C 1
ATOM 1814 O O . HIS A 1 244 ? -2.019 -15.573 -11.248 1.00 87.81 244 HIS A O 1
ATOM 1820 N N . GLY A 1 245 ? -2.845 -13.494 -11.167 1.00 85.25 245 GLY A N 1
ATOM 1821 C CA . GLY A 1 245 ? -4.241 -13.854 -10.875 1.00 85.25 245 GLY A CA 1
ATOM 1822 C C . GLY A 1 245 ? -4.551 -14.267 -9.429 1.00 85.25 245 GLY A C 1
ATOM 1823 O O . GLY A 1 245 ? -5.702 -14.566 -9.112 1.00 85.25 245 GLY A O 1
ATOM 1824 N N . TYR A 1 246 ? -3.564 -14.264 -8.528 1.00 86.25 246 TYR A N 1
ATOM 1825 C CA . TYR A 1 246 ? -3.761 -14.623 -7.115 1.00 86.25 246 TYR A CA 1
ATOM 1826 C C . TYR A 1 246 ? -3.973 -13.349 -6.292 1.00 86.25 246 TYR A C 1
ATOM 1828 O O . TYR A 1 246 ? -3.021 -12.655 -5.945 1.00 86.25 246 TYR A O 1
ATOM 1836 N N . LYS A 1 247 ? -5.234 -13.014 -6.006 1.00 86.88 247 LYS A N 1
ATOM 1837 C CA . LYS A 1 247 ? -5.591 -11.783 -5.283 1.00 86.88 247 LYS A CA 1
ATOM 1838 C C . LYS A 1 247 ? -4.894 -11.685 -3.924 1.00 86.88 247 LYS A C 1
ATOM 1840 O O . LYS A 1 247 ? -4.840 -12.658 -3.180 1.00 86.88 247 LYS A O 1
ATOM 1845 N N . GLY A 1 248 ? -4.410 -10.486 -3.600 1.00 84.81 248 GLY A N 1
ATOM 1846 C CA . GLY A 1 248 ? -3.785 -10.183 -2.309 1.00 84.81 248 GLY A CA 1
ATOM 1847 C C . GLY A 1 248 ? -2.362 -10.720 -2.136 1.00 84.81 248 GLY A C 1
ATOM 1848 O O . GLY A 1 248 ? -1.787 -10.552 -1.066 1.00 84.81 248 GLY A O 1
ATOM 1849 N N . ILE A 1 249 ? -1.786 -11.345 -3.166 1.00 88.81 249 ILE A N 1
ATOM 1850 C CA . ILE A 1 249 ? -0.409 -11.835 -3.151 1.00 88.81 249 ILE A CA 1
ATOM 1851 C C . ILE A 1 249 ? 0.402 -11.002 -4.136 1.00 88.81 249 ILE A C 1
ATOM 1853 O O . ILE A 1 249 ? -0.014 -10.826 -5.274 1.00 88.81 249 ILE A O 1
ATOM 1857 N N . ASN A 1 250 ? 1.568 -10.540 -3.690 1.00 90.62 250 ASN A N 1
ATOM 1858 C CA . ASN A 1 250 ? 2.629 -10.022 -4.542 1.00 90.62 250 ASN A CA 1
ATOM 1859 C C . ASN A 1 250 ? 3.919 -10.751 -4.161 1.00 90.62 250 ASN A C 1
ATOM 1861 O O . ASN A 1 250 ? 4.162 -10.990 -2.976 1.00 90.62 250 ASN A O 1
ATOM 1865 N N . PHE A 1 251 ? 4.772 -11.064 -5.131 1.00 87.56 251 PHE A N 1
ATOM 1866 C CA . PHE A 1 251 ? 6.094 -11.625 -4.852 1.00 87.56 251 PHE A CA 1
ATOM 1867 C C . PHE A 1 251 ? 7.172 -10.929 -5.675 1.00 87.56 251 PHE A C 1
ATOM 1869 O O . PHE A 1 251 ? 6.973 -10.600 -6.841 1.00 87.56 251 PHE A O 1
ATOM 1876 N N . ASP A 1 252 ? 8.322 -10.704 -5.046 1.00 91.44 252 ASP A N 1
ATOM 1877 C CA . ASP A 1 252 ? 9.512 -10.143 -5.678 1.00 91.44 252 ASP A CA 1
ATOM 1878 C C . ASP A 1 252 ? 10.565 -11.239 -5.844 1.00 91.44 252 ASP A C 1
ATOM 1880 O O . ASP A 1 252 ? 10.983 -11.875 -4.875 1.00 91.44 252 ASP A O 1
ATOM 1884 N N . ILE A 1 253 ? 10.990 -11.461 -7.086 1.00 90.56 253 ILE A N 1
ATOM 1885 C CA . ILE A 1 253 ? 11.990 -12.473 -7.432 1.00 90.56 253 ILE A CA 1
ATOM 1886 C C . ILE A 1 253 ? 13.413 -11.907 -7.526 1.00 90.56 253 ILE A C 1
ATOM 1888 O O . ILE A 1 253 ? 14.310 -12.604 -7.992 1.00 90.56 253 ILE A O 1
ATOM 1892 N N . SER A 1 254 ? 13.648 -10.663 -7.096 1.00 89.00 254 SER A N 1
ATOM 1893 C CA . SER A 1 254 ? 14.948 -9.981 -7.194 1.00 89.00 254 SER A CA 1
ATOM 1894 C C . SER A 1 254 ? 16.119 -10.754 -6.568 1.00 89.00 254 SER A C 1
ATOM 1896 O O . SER A 1 254 ? 17.250 -10.648 -7.040 1.00 89.00 254 SER A O 1
ATOM 1898 N N . SER A 1 255 ? 15.853 -11.559 -5.535 1.00 85.56 255 SER A N 1
ATOM 1899 C CA . SER A 1 255 ? 16.849 -12.383 -4.832 1.00 85.56 255 SER A CA 1
ATOM 1900 C C . SER A 1 255 ? 16.887 -13.851 -5.280 1.00 85.56 255 SER A C 1
ATOM 1902 O O . SER A 1 255 ? 17.695 -14.630 -4.770 1.00 85.56 255 SER A O 1
ATOM 1904 N N . VAL A 1 256 ? 16.035 -14.252 -6.229 1.00 85.62 256 VAL A N 1
ATOM 1905 C CA . VAL A 1 256 ? 15.904 -15.647 -6.662 1.00 85.62 256 VAL A CA 1
ATOM 1906 C C . VAL A 1 256 ? 16.855 -15.931 -7.823 1.00 85.62 256 VAL A C 1
ATOM 1908 O O . VAL A 1 256 ? 16.843 -15.257 -8.852 1.00 85.62 256 VAL A O 1
ATOM 1911 N N . SER A 1 257 ? 17.670 -16.978 -7.686 1.00 88.00 257 SER A N 1
ATOM 1912 C CA . SER A 1 257 ? 18.540 -17.452 -8.767 1.00 88.00 257 SER A CA 1
ATOM 1913 C C . SER A 1 257 ? 17.734 -17.928 -9.978 1.00 88.00 257 SER A C 1
ATOM 1915 O O . SER A 1 257 ? 16.683 -18.555 -9.835 1.00 88.00 257 SER A O 1
ATOM 1917 N N . LEU A 1 258 ? 18.266 -17.714 -11.184 1.00 87.44 258 LEU A N 1
ATOM 1918 C CA . LEU A 1 258 ? 17.654 -18.200 -12.424 1.00 87.44 258 LEU A CA 1
ATOM 1919 C C . LEU A 1 258 ? 17.417 -19.717 -12.375 1.00 87.44 258 LEU A C 1
ATOM 1921 O O . LEU A 1 258 ? 18.322 -20.492 -12.071 1.00 87.44 258 LEU A O 1
ATOM 1925 N N . GLY A 1 259 ? 16.187 -20.135 -12.682 1.00 86.69 259 GLY A N 1
ATOM 1926 C CA . GLY A 1 259 ? 15.761 -21.538 -12.607 1.00 86.69 259 GLY A CA 1
ATOM 1927 C C . GLY A 1 259 ? 15.505 -22.058 -11.186 1.00 86.69 259 GLY A C 1
ATOM 1928 O O . GLY A 1 259 ? 15.178 -23.235 -11.027 1.00 86.69 259 GLY A O 1
ATOM 1929 N N . GLY A 1 260 ? 15.636 -21.205 -10.166 1.00 87.62 260 GLY A N 1
ATOM 1930 C CA . GLY A 1 260 ? 15.301 -21.524 -8.786 1.00 87.62 260 GLY A CA 1
ATOM 1931 C C . GLY A 1 260 ? 13.821 -21.862 -8.615 1.00 87.62 260 GLY A C 1
ATOM 1932 O O . GLY A 1 260 ? 12.956 -21.352 -9.327 1.00 87.62 260 GLY A O 1
ATOM 1933 N N . LYS A 1 261 ? 13.538 -22.737 -7.650 1.00 87.81 261 LYS A N 1
ATOM 1934 C CA . LYS A 1 261 ? 12.184 -23.066 -7.202 1.00 87.81 261 LYS A CA 1
ATOM 1935 C C . LYS A 1 261 ? 12.078 -22.725 -5.726 1.00 87.81 261 LYS A C 1
ATOM 1937 O O . LYS A 1 261 ? 13.014 -22.995 -4.976 1.00 87.81 261 LYS A O 1
ATOM 1942 N N . PHE A 1 262 ? 10.957 -22.143 -5.336 1.00 85.81 262 PHE A N 1
ATOM 1943 C CA . PHE A 1 262 ? 10.650 -21.833 -3.952 1.00 85.81 262 PHE A CA 1
ATOM 1944 C C . PHE A 1 262 ? 9.199 -22.208 -3.682 1.00 85.81 262 PHE A C 1
ATOM 1946 O O . PHE A 1 262 ? 8.332 -21.992 -4.527 1.00 85.81 262 PHE A O 1
ATOM 1953 N N . ASP A 1 263 ? 8.970 -22.758 -2.499 1.00 88.06 263 ASP A N 1
ATOM 1954 C CA . ASP A 1 263 ? 7.643 -23.069 -1.995 1.00 88.06 263 ASP A CA 1
ATOM 1955 C C . ASP A 1 263 ? 7.355 -22.104 -0.845 1.00 88.06 263 ASP A C 1
ATOM 1957 O O . ASP A 1 263 ? 8.211 -21.867 0.011 1.00 88.06 263 ASP A O 1
ATOM 1961 N N . PHE A 1 264 ? 6.160 -21.529 -0.828 1.00 84.38 264 PHE A N 1
ATOM 1962 C CA . PHE A 1 264 ? 5.682 -20.709 0.277 1.00 84.38 264 PHE A CA 1
ATOM 1963 C C . PHE A 1 264 ? 4.235 -21.075 0.582 1.00 84.38 264 PHE A C 1
ATOM 1965 O O . PHE A 1 264 ? 3.475 -21.460 -0.307 1.00 84.38 264 PHE A O 1
ATOM 1972 N N . THR A 1 265 ? 3.857 -20.936 1.847 1.00 86.94 265 THR A N 1
ATOM 1973 C CA . THR A 1 265 ? 2.493 -21.186 2.308 1.00 86.94 265 THR A CA 1
ATOM 1974 C C . THR A 1 265 ? 1.918 -19.879 2.812 1.00 86.94 265 THR A C 1
ATOM 1976 O O . THR A 1 265 ? 2.517 -19.224 3.663 1.00 86.94 265 THR A O 1
ATOM 1979 N N . VAL A 1 266 ? 0.746 -19.511 2.305 1.00 87.38 266 VAL A N 1
ATOM 1980 C CA . VAL A 1 266 ? -0.041 -18.424 2.885 1.00 87.38 266 VAL A CA 1
ATOM 1981 C C . VAL A 1 266 ? -0.856 -19.011 4.030 1.00 87.38 266 VAL A C 1
ATOM 1983 O O . VAL A 1 266 ? -1.666 -19.913 3.819 1.00 87.38 266 VAL A O 1
ATOM 1986 N N . ALA A 1 267 ? -0.608 -18.527 5.243 1.00 84.44 267 ALA A N 1
ATOM 1987 C CA . ALA A 1 267 ? -1.305 -18.938 6.454 1.00 84.44 267 ALA A CA 1
ATOM 1988 C C . ALA A 1 267 ? -1.890 -17.712 7.161 1.00 84.44 267 ALA A C 1
ATOM 1990 O O . ALA A 1 267 ? -1.435 -16.586 6.951 1.00 84.44 267 ALA A O 1
ATOM 1991 N N . LYS A 1 268 ? -2.904 -17.938 7.999 1.00 83.62 268 LYS A N 1
ATOM 1992 C CA . LYS A 1 268 ? -3.454 -16.897 8.869 1.00 83.62 268 LYS A CA 1
ATOM 1993 C C . LYS A 1 268 ? -2.385 -16.469 9.881 1.00 83.62 268 LYS A C 1
ATOM 1995 O O . LYS A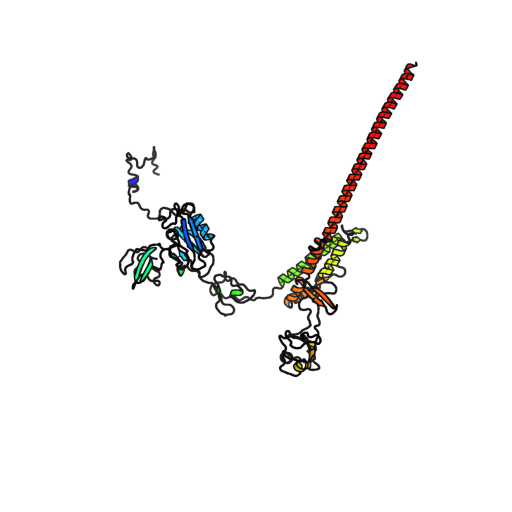 1 268 ? -1.770 -17.323 10.516 1.00 83.62 268 LYS A O 1
ATOM 2000 N N . ASP A 1 269 ? -2.199 -15.162 10.050 1.00 87.00 269 ASP A N 1
ATOM 2001 C CA . ASP A 1 269 ? -1.391 -14.594 11.133 1.00 87.00 269 ASP A CA 1
ATOM 2002 C C . ASP A 1 269 ? -2.313 -13.942 12.168 1.00 87.00 269 ASP A C 1
ATOM 2004 O O . ASP A 1 269 ? -2.828 -12.840 11.976 1.00 87.00 269 ASP A O 1
ATOM 2008 N N . THR A 1 270 ? -2.539 -14.649 13.274 1.00 89.62 270 THR A N 1
ATOM 2009 C CA . THR A 1 270 ? -3.357 -14.170 14.394 1.00 89.62 270 THR A CA 1
ATOM 2010 C C . THR A 1 270 ? -2.550 -13.340 15.399 1.00 89.62 270 THR A C 1
ATOM 2012 O O . THR A 1 270 ? -3.130 -12.718 16.294 1.00 89.62 270 THR A O 1
ATOM 2015 N N . GLY A 1 271 ? -1.219 -13.282 15.258 1.00 91.12 271 GLY A N 1
ATOM 2016 C CA . GLY A 1 271 ? -0.317 -12.624 16.199 1.00 91.12 271 GLY A CA 1
ATOM 2017 C C . GLY A 1 271 ? -0.524 -11.115 16.249 1.00 91.12 271 GLY A C 1
ATOM 2018 O O . GLY A 1 271 ? -0.703 -10.558 17.332 1.00 91.12 271 GLY A O 1
ATOM 2019 N N . ALA A 1 272 ? -0.580 -10.461 15.086 1.00 91.12 272 ALA A N 1
ATOM 2020 C CA . ALA A 1 272 ? -0.787 -9.015 15.000 1.00 91.12 272 ALA A CA 1
ATOM 2021 C C . ALA A 1 272 ? -2.123 -8.577 15.631 1.00 91.12 272 ALA A C 1
ATOM 2023 O O . ALA A 1 272 ? -2.155 -7.635 16.427 1.00 91.12 272 ALA A O 1
ATOM 2024 N N . ALA A 1 273 ? -3.210 -9.299 15.337 1.00 91.69 273 ALA A N 1
ATOM 2025 C CA . ALA A 1 273 ? -4.532 -9.026 15.901 1.00 91.69 273 ALA A CA 1
ATOM 2026 C C . ALA A 1 273 ? -4.555 -9.234 17.423 1.00 91.69 273 ALA A C 1
ATOM 2028 O O . ALA A 1 273 ? -5.053 -8.381 18.159 1.00 91.69 273 ALA A O 1
ATOM 2029 N N . LYS A 1 274 ? -3.949 -10.323 17.916 1.00 92.50 274 LYS A N 1
ATOM 2030 C CA . LYS A 1 274 ? -3.825 -10.571 19.355 1.00 92.50 274 LYS A CA 1
ATOM 2031 C C . LYS A 1 274 ? -3.056 -9.447 20.051 1.00 92.50 274 LYS A C 1
ATOM 2033 O O . LYS A 1 274 ? -3.525 -8.936 21.062 1.00 92.50 274 LYS A O 1
ATOM 2038 N N . THR A 1 275 ? -1.906 -9.037 19.512 1.00 94.44 275 THR A N 1
ATOM 2039 C CA . THR A 1 275 ? -1.104 -7.945 20.083 1.00 94.44 275 THR A CA 1
ATOM 2040 C C . THR A 1 275 ? -1.875 -6.626 20.113 1.00 94.44 275 THR A C 1
ATOM 2042 O O . THR A 1 275 ? -1.787 -5.900 21.102 1.00 94.44 275 THR A O 1
ATOM 2045 N N . ALA A 1 276 ? -2.653 -6.317 19.073 1.00 95.19 276 ALA A N 1
ATOM 2046 C CA . ALA A 1 276 ? -3.492 -5.122 19.049 1.00 95.19 276 ALA A CA 1
ATOM 2047 C C . ALA A 1 276 ? -4.586 -5.157 20.131 1.00 95.19 276 ALA A C 1
ATOM 2049 O O . ALA A 1 276 ? -4.779 -4.163 20.829 1.00 95.19 276 ALA A O 1
ATOM 2050 N N . ILE A 1 277 ? -5.251 -6.301 20.321 1.00 93.62 277 ILE A N 1
ATOM 2051 C CA . ILE A 1 277 ? -6.290 -6.480 21.349 1.00 93.62 277 ILE A CA 1
ATOM 2052 C C . ILE A 1 277 ? -5.690 -6.443 22.761 1.00 93.62 277 ILE A C 1
ATOM 2054 O O . ILE A 1 277 ? -6.241 -5.785 23.641 1.00 93.62 277 ILE A O 1
ATOM 2058 N N . ASP A 1 278 ? -4.536 -7.079 22.980 1.00 93.69 278 ASP A N 1
ATOM 2059 C CA . ASP A 1 278 ? -3.814 -6.999 24.255 1.00 93.69 278 ASP A CA 1
ATOM 2060 C C . ASP A 1 278 ? -3.442 -5.542 24.575 1.00 93.69 278 ASP A C 1
ATOM 2062 O O . ASP A 1 278 ? -3.642 -5.075 25.696 1.00 93.69 278 ASP A O 1
ATOM 2066 N N . LYS A 1 279 ? -2.945 -4.794 23.579 1.00 95.75 279 LYS A N 1
ATOM 2067 C CA . LYS A 1 279 ? -2.629 -3.372 23.741 1.00 95.75 279 LYS A CA 1
ATOM 2068 C C . LYS A 1 279 ? -3.878 -2.546 24.037 1.00 95.75 279 LYS A C 1
ATOM 2070 O O . LYS A 1 279 ? -3.831 -1.693 24.915 1.00 95.75 279 LYS A O 1
ATOM 2075 N N . PHE A 1 280 ? -4.990 -2.812 23.354 1.00 94.31 280 PHE A N 1
ATOM 2076 C CA . PHE A 1 280 ? -6.266 -2.163 23.647 1.00 94.31 280 PHE A CA 1
ATOM 2077 C C . PHE A 1 280 ? -6.673 -2.352 25.114 1.00 94.31 280 PHE A C 1
ATOM 2079 O O . PHE A 1 280 ? -7.032 -1.378 25.766 1.00 94.31 280 PHE A O 1
ATOM 2086 N N . VAL A 1 281 ? -6.561 -3.570 25.657 1.00 94.06 281 VAL A N 1
ATOM 2087 C CA . VAL A 1 281 ? -6.869 -3.849 27.071 1.00 94.06 281 VAL A CA 1
ATOM 2088 C C . VAL A 1 281 ? -5.983 -3.027 28.011 1.00 94.06 281 VAL A C 1
ATOM 2090 O O . VAL A 1 281 ? -6.488 -2.487 28.993 1.00 94.06 281 VAL A O 1
ATOM 2093 N N . VAL A 1 282 ? -4.685 -2.912 27.711 1.00 95.81 282 VAL A N 1
ATOM 2094 C CA . VAL A 1 282 ? -3.743 -2.106 28.506 1.00 95.81 282 VAL A CA 1
ATOM 2095 C C . VAL A 1 282 ? -4.130 -0.629 28.483 1.00 95.81 282 VAL A C 1
ATOM 2097 O O . VAL A 1 282 ? -4.386 -0.060 29.536 1.00 95.81 282 VAL A O 1
ATOM 2100 N N . GLU A 1 283 ? -4.251 -0.029 27.299 1.00 96.19 283 GLU A N 1
ATOM 2101 C CA . GLU A 1 283 ? -4.553 1.403 27.151 1.00 96.19 283 GLU A CA 1
ATOM 2102 C C . GLU A 1 283 ? -5.933 1.757 27.731 1.00 96.19 283 GLU A C 1
ATOM 2104 O O . GLU A 1 283 ? -6.117 2.809 28.344 1.00 96.19 283 GLU A O 1
ATOM 2109 N N . PHE A 1 284 ? -6.910 0.857 27.583 1.00 95.00 284 PHE A N 1
ATOM 2110 C CA . PHE A 1 284 ? -8.228 1.014 28.186 1.00 95.00 284 PHE A CA 1
ATOM 2111 C C . PHE A 1 284 ? -8.144 1.021 29.718 1.00 95.00 284 PHE A C 1
ATOM 2113 O O . PHE A 1 284 ? -8.719 1.900 30.359 1.00 95.00 284 PHE A O 1
ATOM 2120 N N . ASN A 1 285 ? -7.421 0.068 30.311 1.00 95.31 285 ASN A N 1
ATOM 2121 C CA . ASN A 1 285 ? -7.258 -0.009 31.762 1.00 95.31 285 ASN A CA 1
ATOM 2122 C C . ASN A 1 285 ? -6.472 1.182 32.315 1.00 95.31 285 ASN A C 1
ATOM 2124 O O . ASN A 1 285 ? -6.884 1.754 33.319 1.00 95.31 285 ASN A O 1
ATOM 2128 N N . ASP A 1 286 ? -5.411 1.610 31.630 1.00 96.75 286 ASP A N 1
ATOM 2129 C CA . ASP A 1 286 ? -4.632 2.789 32.011 1.00 96.75 286 ASP A CA 1
ATOM 2130 C C . ASP A 1 286 ? -5.505 4.054 32.011 1.00 96.75 286 ASP A C 1
ATOM 2132 O O . ASP A 1 286 ? -5.429 4.873 32.932 1.00 96.75 286 ASP A O 1
ATOM 2136 N N . ALA A 1 287 ? -6.395 4.201 31.022 1.00 94.50 287 ALA A N 1
ATOM 2137 C CA . ALA A 1 287 ? -7.360 5.295 30.986 1.00 94.50 287 ALA A CA 1
ATOM 2138 C C . ALA A 1 287 ? -8.358 5.227 32.156 1.00 94.50 287 ALA A C 1
ATOM 2140 O O . ALA A 1 287 ? -8.607 6.247 32.806 1.00 94.50 287 ALA A O 1
ATOM 2141 N N . GLN A 1 288 ? -8.904 4.044 32.458 1.00 93.62 288 GLN A N 1
ATOM 2142 C CA . GLN A 1 288 ? -9.835 3.851 33.578 1.00 93.62 288 GLN A CA 1
ATOM 2143 C C . GLN A 1 288 ? -9.171 4.138 34.928 1.00 93.62 288 GLN A C 1
ATOM 2145 O O . GLN A 1 288 ? -9.731 4.869 35.749 1.00 93.62 288 GLN A O 1
ATOM 2150 N N . ASP A 1 289 ? -7.956 3.637 35.145 1.00 93.50 289 ASP A N 1
ATOM 2151 C CA . ASP A 1 289 ? -7.179 3.874 36.360 1.00 93.50 289 ASP A CA 1
ATOM 2152 C C . ASP A 1 289 ? -6.815 5.355 36.506 1.00 93.50 289 ASP A C 1
ATOM 2154 O O . ASP A 1 289 ? -6.928 5.925 37.597 1.00 93.50 289 ASP A O 1
ATOM 2158 N N . TYR A 1 290 ? -6.459 6.024 35.405 1.00 93.88 290 TYR A N 1
ATOM 2159 C CA . TYR A 1 290 ? -6.204 7.460 35.412 1.00 93.88 290 TYR A CA 1
ATOM 2160 C C . TYR A 1 290 ? -7.454 8.261 35.791 1.00 93.88 290 TYR A C 1
ATOM 2162 O O . TYR A 1 290 ? -7.385 9.112 36.684 1.00 93.88 290 TYR A O 1
ATOM 2170 N N . ILE A 1 291 ? -8.609 7.963 35.187 1.00 91.75 291 ILE A N 1
ATOM 2171 C CA . ILE A 1 291 ? -9.890 8.596 35.537 1.00 91.75 291 ILE A CA 1
ATOM 2172 C C . ILE A 1 291 ? -10.203 8.360 37.020 1.00 91.75 291 ILE A C 1
ATOM 2174 O O . ILE A 1 291 ? -10.465 9.316 37.752 1.00 91.75 291 ILE A O 1
ATOM 2178 N N . ASN A 1 292 ? -10.090 7.117 37.492 1.00 90.44 292 ASN A N 1
ATOM 2179 C CA . ASN A 1 292 ? -10.339 6.747 38.884 1.00 90.44 292 ASN A CA 1
ATOM 2180 C C . ASN A 1 292 ? -9.405 7.475 39.861 1.00 90.44 292 ASN A C 1
ATOM 2182 O O . ASN A 1 292 ? -9.859 7.950 40.905 1.00 90.44 292 ASN A O 1
ATOM 2186 N N . SER A 1 293 ? -8.128 7.656 39.515 1.00 91.62 293 SER A N 1
ATOM 2187 C CA . SER A 1 293 ? -7.168 8.410 40.336 1.00 91.62 293 SER A CA 1
ATOM 2188 C C . SER A 1 293 ? -7.563 9.882 40.525 1.00 91.62 293 SER A C 1
ATOM 2190 O O . SER A 1 293 ? -7.243 10.505 41.540 1.00 91.62 293 SER A O 1
ATOM 2192 N N . LEU A 1 294 ? -8.292 10.450 39.561 1.00 91.38 294 LEU A N 1
ATOM 2193 C CA . LEU A 1 294 ? -8.716 11.844 39.579 1.00 91.38 294 LEU A CA 1
ATOM 2194 C C . LEU A 1 294 ? -10.018 12.069 40.352 1.00 91.38 294 LEU A C 1
ATOM 2196 O O . LEU A 1 294 ? -10.201 13.159 40.903 1.00 91.38 294 LEU A O 1
ATOM 2200 N N . VAL A 1 295 ? -10.909 11.076 40.392 1.00 91.00 295 VAL A N 1
ATOM 2201 C CA . VAL A 1 295 ? -12.291 11.233 40.890 1.00 91.00 295 VAL A CA 1
ATOM 2202 C C . VAL A 1 295 ? -12.598 10.431 42.152 1.00 91.00 295 VAL A C 1
ATOM 2204 O O . VAL A 1 295 ? -13.584 10.723 42.826 1.00 91.00 295 VAL A O 1
ATOM 2207 N N . SER A 1 296 ? -11.781 9.437 42.500 1.00 88.81 296 SER A N 1
ATOM 2208 C CA . SER A 1 296 ? -12.033 8.601 43.674 1.00 88.81 296 SER A CA 1
ATOM 2209 C C . SER A 1 296 ? -11.845 9.361 44.990 1.00 88.81 296 SER A C 1
ATOM 2211 O O . SER A 1 296 ? -11.090 10.332 45.101 1.00 88.81 296 SER A O 1
ATOM 2213 N N . VAL A 1 297 ? -12.567 8.899 46.009 1.00 86.00 297 VAL A N 1
ATOM 2214 C CA . VAL A 1 297 ? -12.388 9.304 47.402 1.00 86.00 297 VAL A CA 1
ATOM 2215 C C . VAL A 1 297 ? -12.052 8.044 48.181 1.00 86.00 297 VAL A C 1
ATOM 2217 O O . VAL A 1 297 ? -12.883 7.146 48.305 1.00 86.00 297 VAL A O 1
ATOM 2220 N N . THR A 1 298 ? -10.825 7.963 48.681 1.00 83.81 298 THR A N 1
ATOM 2221 C CA . THR A 1 298 ? -10.338 6.823 49.458 1.00 83.81 298 THR A CA 1
ATOM 2222 C C . THR A 1 298 ? -10.309 7.190 50.933 1.00 83.81 298 THR A C 1
ATOM 2224 O O . THR A 1 298 ? -9.767 8.232 51.301 1.00 83.81 298 THR A O 1
ATOM 2227 N N . ASN A 1 299 ? -10.875 6.332 51.777 1.00 83.81 299 ASN A N 1
ATOM 2228 C CA . ASN A 1 299 ? -10.801 6.446 53.229 1.00 83.81 299 ASN A CA 1
ATOM 2229 C C . ASN A 1 299 ? -10.025 5.237 53.759 1.00 83.81 299 ASN A C 1
ATOM 2231 O O . ASN A 1 299 ? -10.486 4.107 53.601 1.00 83.81 299 ASN A O 1
ATOM 2235 N N . ASP A 1 300 ? -8.855 5.471 54.347 1.00 81.12 300 ASP A N 1
ATOM 2236 C CA . ASP A 1 300 ? -8.009 4.416 54.924 1.00 81.12 300 ASP A CA 1
ATOM 2237 C C . ASP A 1 300 ? -8.364 4.086 56.391 1.00 81.12 300 ASP A C 1
ATOM 2239 O O . ASP A 1 300 ? -7.699 3.275 57.030 1.00 81.12 300 ASP A O 1
ATOM 2243 N N . GLY A 1 301 ? -9.444 4.676 56.913 1.00 77.31 301 GLY A N 1
ATOM 2244 C CA . GLY A 1 301 ? -9.907 4.538 58.293 1.00 77.31 301 GLY A CA 1
ATOM 2245 C C . GLY A 1 301 ? -9.472 5.691 59.200 1.00 77.31 301 GLY A C 1
ATOM 2246 O O . GLY A 1 301 ? -10.158 5.955 60.187 1.00 77.31 301 GLY A O 1
ATOM 2247 N N . GLU A 1 302 ? -8.407 6.418 58.846 1.00 82.19 302 GLU A N 1
ATOM 2248 C CA . GLU A 1 302 ? -7.890 7.568 59.605 1.00 82.19 302 GLU A CA 1
ATOM 2249 C C . GLU A 1 302 ? -7.910 8.867 58.783 1.00 82.19 302 GLU A C 1
ATOM 2251 O O . GLU A 1 302 ? -8.207 9.937 59.317 1.00 82.19 302 GLU A O 1
ATOM 2256 N N . ASN A 1 303 ? -7.658 8.778 57.477 1.00 80.94 303 ASN A N 1
ATOM 2257 C CA . ASN A 1 303 ? -7.575 9.890 56.545 1.00 80.94 303 ASN A CA 1
ATOM 2258 C C . ASN A 1 303 ? -8.471 9.664 55.326 1.00 80.94 303 ASN A C 1
ATOM 2260 O O . ASN A 1 303 ? -8.522 8.592 54.720 1.00 80.94 303 ASN A O 1
ATOM 2264 N N . VAL A 1 304 ? -9.142 10.738 54.915 1.00 86.25 304 VAL A N 1
ATOM 2265 C CA . VAL A 1 304 ? -9.886 10.788 53.658 1.00 86.25 304 VAL A CA 1
ATOM 2266 C C . VAL A 1 304 ? -9.031 11.521 52.634 1.00 86.25 304 VAL A C 1
ATOM 2268 O O . VAL A 1 304 ? -8.813 12.726 52.748 1.00 86.25 304 VAL A O 1
ATOM 2271 N N . THR A 1 305 ? -8.559 10.794 51.624 1.00 85.81 305 THR A N 1
ATOM 2272 C CA . THR A 1 305 ? -7.858 11.369 50.473 1.00 85.81 305 THR A CA 1
ATOM 2273 C C . THR A 1 305 ? -8.828 11.452 49.304 1.00 85.81 305 THR A C 1
ATOM 2275 O O . THR A 1 305 ? -9.396 10.446 48.882 1.00 85.81 305 THR A O 1
ATOM 2278 N N . ALA A 1 306 ? -9.042 12.661 48.792 1.00 87.75 306 ALA A N 1
ATOM 2279 C CA . ALA A 1 306 ? -9.937 12.912 47.672 1.00 87.75 306 ALA A CA 1
ATOM 2280 C C . ALA A 1 306 ? -9.137 13.298 46.426 1.00 87.75 306 ALA A C 1
ATOM 2282 O O . ALA A 1 306 ? -8.246 14.150 46.487 1.00 87.75 306 ALA A O 1
ATOM 2283 N N . GLY A 1 307 ? -9.481 12.698 45.288 1.00 87.62 307 GLY A N 1
ATOM 2284 C CA . GLY A 1 307 ? -8.940 13.083 43.992 1.00 87.62 307 GLY A CA 1
ATOM 2285 C C . GLY A 1 307 ? -9.265 14.540 43.646 1.00 87.62 307 GLY A C 1
ATOM 2286 O O . GLY A 1 307 ? -10.248 15.120 44.129 1.00 87.62 307 GLY A O 1
ATOM 2287 N N . ARG A 1 308 ? -8.444 15.140 42.772 1.00 88.50 308 ARG A N 1
ATOM 2288 C CA . ARG A 1 308 ? -8.558 16.555 42.354 1.00 88.50 308 ARG A CA 1
ATOM 2289 C C . ARG A 1 308 ? -9.946 16.916 41.816 1.00 88.50 308 ARG A C 1
ATOM 2291 O O . ARG A 1 308 ? -10.381 18.053 41.963 1.00 88.50 308 ARG A O 1
ATOM 2298 N N . PHE A 1 309 ? -10.622 15.951 41.201 1.00 87.88 309 PHE A N 1
ATOM 2299 C CA . PHE A 1 309 ? -11.927 16.094 40.569 1.00 87.88 309 PHE A CA 1
ATOM 2300 C C . PHE A 1 309 ? -13.008 15.239 41.244 1.00 87.88 309 PHE A C 1
ATOM 2302 O O . PHE A 1 309 ? -14.036 14.963 40.637 1.00 87.88 309 PHE A O 1
ATOM 2309 N N . SER A 1 310 ? -12.819 14.861 42.510 1.00 87.19 310 SER A N 1
ATOM 2310 C CA . SER A 1 310 ? -13.780 14.059 43.290 1.00 87.19 310 SER A CA 1
ATOM 2311 C C . SER A 1 310 ? -15.199 14.638 43.344 1.00 87.19 310 SER A C 1
ATOM 2313 O O . SER A 1 310 ? -16.177 13.897 43.331 1.00 87.19 310 SER A O 1
ATOM 2315 N N . ASN A 1 311 ? -15.331 15.967 43.333 1.00 86.38 311 ASN A N 1
ATOM 2316 C CA . ASN A 1 311 ? -16.627 16.655 43.310 1.00 86.38 311 ASN A CA 1
ATOM 2317 C C . ASN A 1 311 ? -17.160 16.931 41.892 1.00 86.38 311 ASN A C 1
ATOM 2319 O O . ASN A 1 311 ? -18.209 17.557 41.741 1.00 86.38 311 ASN A O 1
ATOM 2323 N N . ASN A 1 312 ? -16.446 16.516 40.842 1.00 85.75 312 ASN A N 1
ATOM 2324 C CA . ASN A 1 312 ? -16.887 16.698 39.465 1.00 85.75 312 ASN A CA 1
ATOM 2325 C C . ASN A 1 312 ? -17.710 15.483 39.019 1.00 85.75 312 ASN A C 1
ATOM 2327 O O . ASN A 1 312 ? -17.164 14.440 38.666 1.00 85.75 312 ASN A O 1
ATOM 2331 N N . THR A 1 313 ? -19.033 15.643 39.015 1.00 85.00 313 THR A N 1
ATOM 2332 C CA . THR A 1 313 ? -19.982 14.584 38.647 1.00 85.00 313 THR A CA 1
ATOM 2333 C C . THR A 1 313 ? -19.825 14.097 37.205 1.00 85.00 313 THR A C 1
ATOM 2335 O O . THR A 1 313 ? -20.096 12.934 36.929 1.00 85.00 313 THR A O 1
ATOM 2338 N N . GLU A 1 314 ? -19.382 14.947 36.278 1.00 82.12 314 GLU A N 1
ATOM 2339 C CA . GLU A 1 314 ? -19.202 14.538 34.880 1.00 82.12 314 GLU A CA 1
ATOM 2340 C C . GLU A 1 314 ? -17.967 13.653 34.722 1.00 82.12 314 GLU A C 1
ATOM 2342 O O . GLU A 1 314 ? -18.024 12.596 34.098 1.00 82.12 314 GLU A O 1
ATOM 2347 N N . LEU A 1 315 ? -16.859 14.038 35.363 1.00 84.69 315 LEU A N 1
ATOM 2348 C CA . LEU A 1 315 ? -15.639 13.232 35.355 1.00 84.69 315 LEU A CA 1
ATOM 2349 C C . LEU A 1 315 ? -15.813 11.934 36.147 1.00 84.69 315 LEU A C 1
ATOM 2351 O O . LEU A 1 315 ? -15.270 10.911 35.744 1.00 84.69 315 LEU A O 1
ATOM 2355 N N . SER A 1 316 ? -16.599 11.935 37.229 1.00 85.94 316 SER A N 1
ATOM 2356 C CA . SER A 1 316 ? -16.858 10.707 37.991 1.00 85.94 316 SER A CA 1
ATOM 2357 C C . SER A 1 316 ? -17.743 9.705 37.244 1.00 85.94 316 SER A C 1
ATOM 2359 O O . SER A 1 316 ? -17.651 8.506 37.489 1.00 85.94 316 SER A O 1
ATOM 2361 N N . ARG A 1 317 ? -18.575 10.164 36.298 1.00 88.00 317 ARG A N 1
ATOM 2362 C CA . ARG A 1 317 ? -19.378 9.290 35.425 1.00 88.00 317 ARG A CA 1
ATOM 2363 C C . ARG A 1 317 ? -18.609 8.804 34.201 1.00 88.00 317 ARG A C 1
ATOM 2365 O O . ARG A 1 317 ? -18.999 7.775 33.648 1.00 88.00 317 ARG A O 1
ATOM 2372 N N . LEU A 1 318 ? -17.536 9.493 33.808 1.00 90.44 318 LEU A N 1
ATOM 2373 C CA . LEU A 1 318 ? -16.751 9.198 32.607 1.00 90.44 318 LEU A CA 1
ATOM 2374 C C . LEU A 1 318 ? -16.291 7.736 32.554 1.00 90.44 318 LEU A C 1
ATOM 2376 O O . LEU A 1 318 ? -16.531 7.077 31.548 1.00 90.44 318 LEU A O 1
ATOM 2380 N N . GLY A 1 319 ? -15.725 7.203 33.643 1.00 89.44 319 GLY A N 1
ATOM 2381 C CA . GLY A 1 319 ? -15.250 5.812 33.682 1.00 89.44 319 GLY A CA 1
ATOM 2382 C C . GLY A 1 319 ? -16.376 4.790 33.492 1.00 89.44 319 GLY A C 1
ATOM 2383 O O . GLY A 1 319 ? -16.272 3.870 32.678 1.00 89.44 319 GLY A O 1
ATOM 2384 N N . SER A 1 320 ? -17.520 5.016 34.150 1.00 88.75 320 SER A N 1
ATOM 2385 C CA . SER A 1 320 ? -18.711 4.169 33.999 1.00 88.75 320 SER A CA 1
ATOM 2386 C C . SER A 1 320 ? -19.334 4.256 32.597 1.00 88.75 320 SER A C 1
ATOM 2388 O O . SER A 1 320 ? -19.849 3.264 32.079 1.00 88.75 320 SER A O 1
ATOM 2390 N N . GLN A 1 321 ? -19.277 5.431 31.959 1.00 90.38 321 GLN A N 1
ATOM 2391 C CA . GLN A 1 321 ? -19.741 5.633 30.587 1.00 90.38 321 GLN A CA 1
ATOM 2392 C C . GLN A 1 321 ? -18.798 4.974 29.583 1.00 90.38 321 GLN A C 1
ATOM 2394 O O . GLN A 1 321 ? -19.274 4.288 28.687 1.00 90.38 321 GLN A O 1
ATOM 2399 N N . LEU A 1 322 ? -17.484 5.106 29.764 1.00 91.06 322 LEU A N 1
ATOM 2400 C CA . LEU A 1 322 ? -16.484 4.451 28.925 1.00 91.06 322 LEU A CA 1
ATOM 2401 C C . LEU A 1 322 ? -16.611 2.923 29.011 1.00 91.06 322 LEU A C 1
ATOM 2403 O O . LEU A 1 322 ? -16.656 2.249 27.985 1.00 91.06 322 LEU A O 1
ATOM 2407 N N . ARG A 1 323 ? -16.798 2.381 30.223 1.00 89.31 323 ARG A N 1
ATOM 2408 C CA . ARG A 1 323 ? -17.123 0.964 30.461 1.00 89.31 323 ARG A CA 1
ATOM 2409 C C . ARG A 1 323 ? -18.352 0.525 29.665 1.00 89.31 323 ARG A C 1
ATOM 2411 O O . ARG A 1 323 ? -18.338 -0.507 28.995 1.00 89.31 323 ARG A O 1
ATOM 2418 N N . LYS A 1 324 ? -19.419 1.322 29.742 1.00 88.62 324 LYS A N 1
ATOM 2419 C CA . LYS A 1 324 ? -20.682 1.085 29.038 1.00 88.62 324 LYS A CA 1
ATOM 2420 C C . LYS A 1 324 ? -20.499 1.108 27.516 1.00 88.62 324 LYS A C 1
ATOM 2422 O O . LYS A 1 324 ? -21.036 0.250 26.826 1.00 88.62 324 LYS A O 1
ATOM 2427 N N . VAL A 1 325 ? -19.717 2.054 27.003 1.00 89.62 325 VAL A N 1
ATOM 2428 C CA . VAL A 1 325 ? -19.396 2.172 25.575 1.00 89.62 325 VAL A CA 1
ATOM 2429 C C . VAL A 1 325 ? -18.510 1.024 25.101 1.00 89.62 325 VAL A C 1
ATOM 2431 O O . VAL A 1 325 ? -18.681 0.588 23.978 1.00 89.62 325 VAL A O 1
ATOM 2434 N N . ALA A 1 326 ? -17.613 0.478 25.921 1.00 87.31 326 ALA A N 1
ATOM 2435 C CA . ALA A 1 326 ? -16.764 -0.642 25.512 1.00 87.31 326 ALA A CA 1
ATOM 2436 C C . ALA A 1 326 ? -17.485 -2.001 25.519 1.00 87.31 326 ALA A C 1
ATOM 2438 O O . ALA A 1 326 ? -17.245 -2.811 24.633 1.00 87.31 326 ALA A O 1
ATOM 2439 N N . PHE A 1 327 ? -18.410 -2.260 26.453 1.00 80.12 327 PHE A N 1
ATOM 2440 C CA . PHE A 1 327 ? -19.149 -3.541 26.519 1.00 80.12 327 PHE A CA 1
ATOM 2441 C C . PHE A 1 327 ? -20.503 -3.553 25.817 1.00 80.12 327 PHE A C 1
ATOM 2443 O O . PHE A 1 327 ? -21.012 -4.626 25.494 1.00 80.12 327 PHE A O 1
ATOM 2450 N N . GLY A 1 328 ? -21.068 -2.373 25.588 1.00 70.31 328 GLY A N 1
ATOM 2451 C CA . GLY A 1 328 ? -22.424 -2.228 25.097 1.00 70.31 328 GLY A CA 1
ATOM 2452 C C . GLY A 1 328 ? -23.405 -2.241 26.262 1.00 70.31 328 GLY A C 1
ATOM 2453 O O . GLY A 1 328 ? -23.066 -2.548 27.408 1.00 70.31 328 GLY A O 1
ATOM 2454 N N . ASP A 1 329 ? -24.641 -1.850 25.972 1.00 66.69 329 ASP A N 1
ATOM 2455 C CA . ASP A 1 329 ? -25.762 -2.019 26.893 1.00 66.69 329 ASP A CA 1
ATOM 2456 C C . ASP A 1 329 ? -26.149 -3.519 26.968 1.00 66.69 329 ASP A C 1
ATOM 2458 O O . ASP A 1 329 ? -25.325 -4.419 26.819 1.00 66.69 329 ASP A O 1
ATOM 2462 N N . SER A 1 330 ? -27.427 -3.852 27.145 1.00 63.19 330 SER A N 1
ATOM 2463 C CA . SER A 1 330 ? -27.919 -5.219 26.901 1.00 63.19 330 SER A CA 1
ATOM 2464 C C . SER A 1 330 ? -27.694 -5.707 25.454 1.00 63.19 330 SER A C 1
ATOM 2466 O O . SER A 1 330 ? -27.883 -6.894 25.170 1.00 63.19 330 SER A O 1
ATOM 2468 N N . THR A 1 331 ? -27.272 -4.813 24.556 1.00 62.53 331 THR A N 1
ATOM 2469 C CA . THR A 1 331 ? -27.110 -5.012 23.116 1.00 62.53 331 THR A CA 1
ATOM 2470 C C . THR A 1 331 ? -25.636 -5.149 22.716 1.00 62.53 331 THR A C 1
ATOM 2472 O O . THR A 1 331 ? -24.794 -4.443 23.270 1.00 62.53 331 THR A O 1
ATOM 2475 N N . PRO A 1 332 ? -25.309 -6.008 21.736 1.00 67.88 332 PRO A N 1
ATOM 2476 C CA . PRO A 1 332 ? -23.946 -6.135 21.223 1.00 67.88 332 PRO A CA 1
ATOM 2477 C C . PRO A 1 332 ? -23.498 -4.905 20.431 1.00 67.88 332 PRO A C 1
ATOM 2479 O O . PRO A 1 332 ? -24.326 -4.154 19.919 1.00 67.88 332 PRO A O 1
ATOM 2482 N N . HIS A 1 333 ? -22.182 -4.748 20.301 1.00 73.81 333 HIS A N 1
ATOM 2483 C CA . HIS A 1 333 ? -21.563 -3.685 19.506 1.00 73.81 333 HIS A CA 1
ATOM 2484 C C . HIS A 1 333 ? -21.664 -3.927 18.015 1.00 73.81 333 HIS A C 1
ATOM 2486 O O . HIS A 1 333 ? -22.093 -3.064 17.259 1.00 73.81 333 HIS A O 1
ATOM 2492 N N . SER A 1 334 ? -21.322 -5.129 17.590 1.00 67.69 334 SER A N 1
ATOM 2493 C CA . SER A 1 334 ? -21.160 -5.426 16.182 1.00 67.69 334 SER A CA 1
ATOM 2494 C C . SER A 1 334 ? -22.460 -5.916 15.534 1.00 67.69 334 SER A C 1
ATOM 2496 O O . SER A 1 334 ? -23.230 -6.673 16.124 1.00 67.69 334 SER A O 1
ATOM 2498 N N . ALA A 1 335 ? -22.676 -5.479 14.292 1.00 55.31 335 ALA A N 1
ATOM 2499 C CA . ALA A 1 335 ? -23.584 -6.080 13.318 1.00 55.31 335 ALA A CA 1
ATOM 2500 C C . ALA A 1 335 ? -22.943 -7.235 12.553 1.00 55.31 335 ALA A C 1
ATOM 2502 O O . ALA A 1 335 ? -23.502 -7.597 11.516 1.00 55.31 335 ALA A O 1
ATOM 2503 N N . SER A 1 336 ? -21.789 -7.747 13.018 1.00 47.81 336 SER A N 1
ATOM 2504 C CA . SER A 1 336 ? -21.085 -8.891 12.440 1.00 47.81 336 SER A CA 1
ATOM 2505 C C . SER A 1 336 ? -22.128 -9.864 11.952 1.00 47.81 336 SER A C 1
ATOM 2507 O O . SER A 1 336 ? -23.039 -10.221 12.705 1.00 47.81 336 SER A O 1
ATOM 2509 N N . GLU A 1 337 ? -22.016 -10.229 10.680 1.00 48.09 337 GLU A N 1
ATOM 2510 C CA . GLU A 1 337 ? -22.981 -11.009 9.901 1.00 48.09 337 GLU A CA 1
ATOM 2511 C C . GLU A 1 337 ? -23.094 -12.467 10.383 1.00 48.09 337 GLU A C 1
ATOM 2513 O O . GLU A 1 337 ? -23.392 -13.384 9.628 1.00 48.09 337 GLU A O 1
ATOM 2518 N N . VAL A 1 338 ? -22.851 -12.663 11.674 1.00 44.09 338 VAL A N 1
ATOM 2519 C CA . VAL A 1 338 ? -23.135 -13.817 12.498 1.00 44.09 338 VAL A CA 1
ATOM 2520 C C . VAL A 1 338 ? -23.446 -13.319 13.922 1.00 44.09 338 VAL A C 1
ATOM 2522 O O . VAL A 1 338 ? -22.908 -13.777 14.926 1.00 44.09 338 VAL A O 1
ATOM 2525 N N . THR A 1 339 ? -24.492 -12.501 14.053 1.00 47.62 339 THR A N 1
ATOM 2526 C CA . THR A 1 339 ? -25.598 -13.112 14.780 1.00 47.62 339 THR A CA 1
ATOM 2527 C C . THR A 1 339 ? -25.894 -14.405 14.045 1.00 47.62 339 THR A C 1
ATOM 2529 O O . THR A 1 339 ? -26.450 -14.331 12.952 1.00 47.62 339 THR A O 1
ATOM 2532 N N . GLN A 1 340 ? -25.407 -15.554 14.528 1.00 50.72 340 GLN A N 1
ATOM 2533 C CA . GLN A 1 340 ? -25.799 -16.817 13.913 1.00 50.72 340 GLN A CA 1
ATOM 2534 C C . GLN A 1 340 ? -27.316 -16.773 13.847 1.00 50.72 340 GLN A C 1
ATOM 2536 O O . GLN A 1 340 ? -27.959 -16.701 14.879 1.00 50.72 340 GLN A O 1
ATOM 2541 N N . ASP A 1 341 ? -27.880 -16.800 12.644 1.00 52.91 341 ASP A N 1
ATOM 2542 C CA . ASP A 1 341 ? -29.250 -17.266 12.442 1.00 52.91 341 ASP A CA 1
ATOM 2543 C C . ASP A 1 341 ? -29.393 -18.737 12.892 1.00 52.91 341 ASP A C 1
ATOM 2545 O O . ASP A 1 341 ? -30.510 -19.237 12.969 1.00 52.91 341 ASP A O 1
ATOM 2549 N N . ASN A 1 342 ? -28.266 -19.360 13.275 1.00 58.97 342 ASN A N 1
ATOM 2550 C CA . ASN A 1 342 ? -27.990 -20.753 13.591 1.00 58.97 342 ASN A CA 1
ATOM 2551 C C . ASN A 1 342 ? -28.008 -21.647 12.354 1.00 58.97 342 ASN A C 1
ATOM 2553 O O . ASN A 1 342 ? -28.194 -22.847 12.500 1.00 58.97 342 ASN A O 1
ATOM 2557 N N . SER A 1 343 ? -27.816 -21.087 11.150 1.00 66.25 343 SER A N 1
ATOM 2558 C CA . SER A 1 343 ? -27.757 -21.879 9.924 1.00 66.25 343 SER A CA 1
ATOM 2559 C C . SER A 1 343 ? -26.484 -22.719 9.903 1.00 66.25 343 SER A C 1
ATOM 2561 O O . SER A 1 343 ? -25.363 -22.221 9.999 1.00 66.25 343 SER A O 1
ATOM 2563 N N . ASP A 1 344 ? -26.675 -24.026 9.802 1.00 78.06 344 ASP A N 1
ATOM 2564 C CA . ASP A 1 344 ? -25.629 -25.029 9.677 1.00 78.06 344 ASP A CA 1
ATOM 2565 C C . ASP A 1 344 ? -25.100 -25.127 8.233 1.00 78.06 344 ASP A C 1
ATOM 2567 O O . ASP A 1 344 ? -24.014 -25.665 8.008 1.00 78.06 344 ASP A O 1
ATOM 2571 N N . PHE A 1 345 ? -25.859 -24.626 7.247 1.00 82.25 345 PHE A N 1
ATOM 2572 C CA . PHE A 1 345 ? -25.493 -24.648 5.828 1.00 82.25 345 PHE A CA 1
ATOM 2573 C C . PHE A 1 345 ? -26.129 -23.496 5.035 1.00 82.25 345 PHE A C 1
ATOM 2575 O O . PHE A 1 345 ? -27.265 -23.098 5.299 1.00 82.25 345 PHE A O 1
ATOM 2582 N N . ILE A 1 346 ? -25.419 -23.001 4.016 1.00 83.94 346 ILE A N 1
ATOM 2583 C CA . ILE A 1 346 ? -25.925 -21.993 3.074 1.00 83.94 346 ILE A CA 1
ATOM 2584 C C . ILE A 1 346 ? -26.078 -22.629 1.694 1.00 83.94 346 ILE A C 1
ATOM 2586 O O . ILE A 1 346 ? -25.114 -23.110 1.101 1.00 83.94 346 ILE A O 1
ATOM 2590 N N . LEU A 1 347 ? -27.300 -22.593 1.179 1.00 86.69 347 LEU A N 1
ATOM 2591 C CA . LEU A 1 347 ? -27.686 -23.053 -0.142 1.00 86.69 347 LEU A CA 1
ATOM 2592 C C . LEU A 1 347 ? -27.848 -21.848 -1.079 1.00 86.69 347 LEU A C 1
ATOM 2594 O O . LEU A 1 347 ? -28.516 -20.867 -0.746 1.00 86.69 347 LEU A O 1
ATOM 2598 N N . ASN A 1 348 ? -27.243 -21.917 -2.264 1.00 85.06 348 ASN A N 1
ATOM 2599 C CA . ASN A 1 348 ? -27.255 -20.798 -3.210 1.00 85.06 348 ASN A CA 1
ATOM 2600 C C . ASN A 1 348 ? -28.655 -20.506 -3.758 1.00 85.06 348 ASN A C 1
ATOM 2602 O O . ASN A 1 348 ? -29.031 -19.344 -3.890 1.00 85.06 348 ASN A O 1
ATOM 2606 N N . GLU A 1 349 ? -29.426 -21.545 -4.074 1.00 87.31 349 GLU A N 1
ATOM 2607 C CA . GLU A 1 349 ? -30.746 -21.392 -4.675 1.00 87.31 349 GLU A CA 1
ATOM 2608 C C . GLU A 1 349 ? -31.684 -22.554 -4.345 1.00 87.31 349 GLU A C 1
ATOM 2610 O O . GLU A 1 349 ? -31.242 -23.669 -4.063 1.00 87.31 349 GLU A O 1
ATOM 2615 N N . GLN A 1 350 ? -32.985 -22.269 -4.389 1.00 87.62 350 GLN A N 1
ATOM 2616 C CA . GLN A 1 350 ? -34.062 -23.243 -4.257 1.00 87.62 350 GLN A CA 1
ATOM 2617 C C . GLN A 1 350 ? -35.134 -22.936 -5.309 1.00 87.62 350 GLN A C 1
ATOM 2619 O O . GLN A 1 350 ? -35.880 -21.961 -5.216 1.00 87.62 350 GLN A O 1
ATOM 2624 N N . THR A 1 351 ? -35.240 -23.774 -6.342 1.00 81.00 351 THR A N 1
ATOM 2625 C CA . THR A 1 351 ? -36.079 -23.481 -7.519 1.00 81.00 351 THR A CA 1
ATOM 2626 C C . THR A 1 351 ? -37.462 -24.126 -7.468 1.00 81.00 351 THR A C 1
ATOM 2628 O O . THR A 1 351 ? -37.863 -24.848 -8.382 1.00 81.00 351 THR A O 1
ATOM 2631 N N . ARG A 1 352 ? -38.248 -23.883 -6.404 1.00 83.25 352 ARG A N 1
ATOM 2632 C CA . ARG A 1 352 ? -39.577 -24.514 -6.244 1.00 83.25 352 ARG A CA 1
ATOM 2633 C C . ARG A 1 352 ? -40.656 -23.584 -5.701 1.00 83.25 352 ARG A C 1
ATOM 2635 O O . ARG A 1 352 ? -40.369 -22.616 -5.024 1.00 83.25 352 ARG A O 1
ATOM 2642 N N . ALA A 1 353 ? -41.914 -23.881 -6.039 1.00 74.44 353 ALA A N 1
ATOM 2643 C CA . ALA A 1 353 ? -43.036 -22.953 -5.857 1.00 74.44 353 ALA A CA 1
ATOM 2644 C C . ALA A 1 353 ? -43.824 -23.125 -4.543 1.00 74.44 353 ALA A C 1
ATOM 2646 O O . ALA A 1 353 ? -44.593 -22.238 -4.191 1.00 74.44 353 ALA A O 1
ATOM 2647 N N . THR A 1 354 ? -43.666 -24.241 -3.813 1.00 84.25 354 THR A N 1
ATOM 2648 C CA . THR A 1 354 ? -44.179 -24.389 -2.424 1.00 84.25 354 THR A CA 1
ATOM 2649 C C . THR A 1 354 ? -43.262 -25.257 -1.546 1.00 84.25 354 THR A C 1
ATOM 2651 O O . THR A 1 354 ? -42.601 -26.158 -2.062 1.00 84.25 354 THR A O 1
ATOM 2654 N N . LEU A 1 355 ? -43.286 -25.103 -0.216 1.00 87.56 355 LEU A N 1
ATOM 2655 C CA . LEU A 1 355 ? -42.591 -26.021 0.710 1.00 87.56 355 LEU A CA 1
ATOM 2656 C C . LEU A 1 355 ? -43.092 -27.474 0.589 1.00 87.56 355 LEU A C 1
ATOM 2658 O O . LEU A 1 355 ? -42.320 -28.429 0.675 1.00 87.56 355 LEU A O 1
ATOM 2662 N N . VAL A 1 356 ? -44.391 -27.652 0.317 1.00 87.38 356 VAL A N 1
ATOM 2663 C CA . VAL A 1 356 ? -44.980 -28.967 0.008 1.00 87.38 356 VAL A CA 1
ATOM 2664 C C . VAL A 1 356 ? -44.327 -29.562 -1.227 1.00 87.38 356 VAL A C 1
ATOM 2666 O O . VAL A 1 356 ? -43.996 -30.747 -1.226 1.00 87.38 356 VAL A O 1
ATOM 2669 N N . SER A 1 357 ? -44.114 -28.746 -2.265 1.00 85.50 357 SER A N 1
ATOM 2670 C CA . SER A 1 357 ? -43.376 -29.188 -3.434 1.00 85.50 357 SER A CA 1
ATOM 2671 C C . SER A 1 357 ? -41.994 -29.642 -2.976 1.00 85.50 357 SER A C 1
ATOM 2673 O O . SER A 1 357 ? -41.762 -30.842 -3.103 1.00 85.50 357 SER A O 1
ATOM 2675 N N . ILE A 1 358 ? -41.165 -28.788 -2.343 1.00 90.62 358 ILE A N 1
ATOM 2676 C CA . ILE A 1 358 ? -39.795 -29.101 -1.860 1.00 90.62 358 ILE A CA 1
ATOM 2677 C C . ILE A 1 358 ? -39.723 -30.496 -1.233 1.00 90.62 358 ILE A C 1
ATOM 2679 O O . ILE A 1 358 ? -39.031 -31.369 -1.748 1.00 90.62 358 ILE A O 1
ATOM 2683 N N . ASN A 1 359 ? -40.542 -30.748 -0.216 1.00 92.31 359 ASN A N 1
ATOM 2684 C CA . ASN A 1 359 ? -40.532 -32.006 0.529 1.00 92.31 359 ASN A CA 1
ATOM 2685 C C . ASN A 1 359 ? -41.053 -33.232 -0.243 1.00 92.31 359 ASN A C 1
ATOM 2687 O O . ASN A 1 359 ? -40.738 -34.362 0.128 1.00 92.31 359 ASN A O 1
ATOM 2691 N N . SER A 1 360 ? -41.853 -33.039 -1.296 1.00 90.50 360 SER A N 1
ATOM 2692 C CA . SER A 1 360 ? -42.435 -34.127 -2.099 1.00 90.50 360 SER A CA 1
ATOM 2693 C C . SER A 1 360 ? -41.631 -34.500 -3.349 1.00 90.50 360 SER A C 1
ATOM 2695 O O . SER A 1 360 ? -41.952 -35.505 -3.981 1.00 90.50 360 SER A O 1
ATOM 2697 N N . ASP A 1 361 ? -40.576 -33.753 -3.695 1.00 89.00 361 ASP A N 1
ATOM 2698 C CA . ASP A 1 361 ? -39.675 -34.102 -4.805 1.00 89.00 361 ASP A CA 1
ATOM 2699 C C . ASP A 1 361 ? -38.270 -34.394 -4.277 1.00 89.00 361 ASP A C 1
ATOM 2701 O O . ASP A 1 361 ? -37.616 -33.497 -3.724 1.00 89.00 361 ASP A O 1
ATOM 2705 N N . PRO A 1 362 ? -37.776 -35.622 -4.481 1.00 86.50 362 PRO A N 1
ATOM 2706 C CA . PRO A 1 362 ? -36.403 -35.977 -4.163 1.00 86.50 362 PRO A CA 1
ATOM 2707 C C . PRO A 1 362 ? -35.362 -35.118 -4.893 1.00 86.50 362 PRO A C 1
ATOM 2709 O O . PRO A 1 362 ? -34.248 -35.004 -4.398 1.00 86.50 362 PRO A O 1
ATOM 2712 N N . GLY A 1 363 ? -35.710 -34.528 -6.044 1.00 85.50 363 GLY A N 1
ATOM 2713 C CA . GLY A 1 363 ? -34.814 -33.700 -6.852 1.00 85.50 363 GLY A CA 1
ATOM 2714 C C . GLY A 1 363 ? -34.734 -32.231 -6.436 1.00 85.50 363 GLY A C 1
ATOM 2715 O O . GLY A 1 363 ? -34.019 -31.474 -7.083 1.00 85.50 363 GLY A O 1
ATOM 2716 N N . SER A 1 364 ? -35.452 -31.804 -5.391 1.00 90.56 364 SER A N 1
ATOM 2717 C CA . SER A 1 364 ? -35.253 -30.454 -4.852 1.00 90.56 364 SER A CA 1
ATOM 2718 C C . SER A 1 364 ? -33.889 -30.316 -4.188 1.00 90.56 364 SER A C 1
ATOM 2720 O O . SER A 1 364 ? -33.343 -31.279 -3.648 1.00 90.56 364 SER A O 1
ATOM 2722 N N . GLU A 1 365 ? -33.346 -29.108 -4.202 1.00 93.50 365 GLU A N 1
ATOM 2723 C CA . GLU A 1 365 ? -32.010 -28.791 -3.713 1.00 93.50 365 GLU A CA 1
ATOM 2724 C C . GLU A 1 365 ? -31.884 -29.096 -2.214 1.00 93.50 365 GLU A C 1
ATOM 2726 O O . GLU A 1 365 ? -30.954 -29.786 -1.804 1.00 93.50 365 GLU A O 1
ATOM 2731 N N . LEU A 1 366 ? -32.876 -28.720 -1.400 1.00 91.81 366 LEU A N 1
ATOM 2732 C CA . LEU A 1 366 ? -32.924 -29.080 0.023 1.00 91.81 366 LEU A CA 1
ATOM 2733 C C . LEU A 1 366 ? -33.045 -30.596 0.273 1.00 91.81 366 LEU A C 1
ATOM 2735 O O . LEU A 1 366 ? -32.449 -31.123 1.217 1.00 91.81 366 LEU A O 1
ATOM 2739 N N . MET A 1 367 ? -33.792 -31.340 -0.549 1.00 91.25 367 MET A N 1
ATOM 2740 C CA . MET A 1 367 ? -33.884 -32.804 -0.402 1.00 91.25 367 MET A CA 1
ATOM 2741 C C . MET A 1 367 ? -32.618 -33.520 -0.882 1.00 91.25 367 MET A C 1
ATOM 2743 O O . MET A 1 367 ? -32.229 -34.531 -0.293 1.00 91.25 367 MET A O 1
ATOM 2747 N N . THR A 1 368 ? -31.947 -32.965 -1.889 1.00 92.56 368 THR A N 1
ATOM 2748 C CA . THR A 1 368 ? -30.635 -33.420 -2.358 1.00 92.56 368 THR A CA 1
ATOM 2749 C C . THR A 1 368 ? -29.587 -33.195 -1.273 1.00 92.56 368 THR A C 1
ATOM 2751 O O . THR A 1 368 ? -28.924 -34.146 -0.867 1.00 92.56 368 THR A O 1
ATOM 2754 N N . LEU A 1 369 ? -29.535 -31.991 -0.695 1.00 92.56 369 LEU A N 1
ATOM 2755 C CA . LEU A 1 369 ? -28.654 -31.644 0.422 1.00 92.56 369 LEU A CA 1
ATOM 2756 C C . LEU A 1 369 ? -28.854 -32.579 1.621 1.00 92.56 369 LEU A C 1
ATOM 2758 O O . LEU A 1 369 ? -27.891 -33.090 2.191 1.00 92.56 369 LEU A O 1
ATOM 2762 N N . LYS A 1 370 ? -30.112 -32.856 1.987 1.00 92.44 370 LYS A N 1
ATOM 2763 C CA . LYS A 1 370 ? -30.446 -33.820 3.045 1.00 92.44 370 LYS A CA 1
ATOM 2764 C C . LYS A 1 370 ? -29.819 -35.194 2.774 1.00 92.44 370 LYS A C 1
ATOM 2766 O O . LYS A 1 370 ? -29.309 -35.822 3.703 1.00 92.44 370 LYS A O 1
ATOM 2771 N N . ALA A 1 371 ? -29.895 -35.674 1.532 1.00 90.75 371 ALA A N 1
ATOM 2772 C CA . ALA A 1 371 ? -29.345 -36.966 1.136 1.00 90.75 371 ALA A CA 1
ATOM 2773 C C . ALA A 1 371 ? -27.808 -36.958 1.132 1.00 90.75 371 ALA A C 1
ATOM 2775 O O . ALA A 1 371 ? -27.199 -37.873 1.685 1.00 90.75 371 ALA A O 1
ATOM 2776 N N . GLU A 1 372 ? -27.188 -35.914 0.580 1.00 91.88 372 GLU A N 1
ATOM 2777 C CA . GLU A 1 372 ? -25.730 -35.739 0.535 1.00 91.88 372 GLU A CA 1
ATOM 2778 C C . GLU A 1 372 ? -25.114 -35.679 1.936 1.00 91.88 372 GLU A C 1
ATOM 2780 O O . GLU A 1 372 ? -24.124 -36.355 2.216 1.00 91.88 372 GLU A O 1
ATOM 2785 N N . LEU A 1 373 ? -25.747 -34.935 2.845 1.00 89.44 373 LEU A N 1
ATOM 2786 C CA . LEU A 1 373 ? -25.315 -34.803 4.236 1.00 89.44 373 LEU A CA 1
ATOM 2787 C C . LEU A 1 373 ? -25.791 -35.950 5.138 1.00 89.44 373 LEU A C 1
ATOM 2789 O O . LEU A 1 373 ? -25.464 -35.974 6.323 1.00 89.44 373 LEU A O 1
ATOM 2793 N N . SER A 1 374 ? -26.553 -36.910 4.600 1.00 91.06 374 SER A N 1
ATOM 2794 C CA . SER A 1 374 ? -27.093 -38.054 5.346 1.00 91.06 374 SER A CA 1
ATOM 2795 C C . SER A 1 374 ? -27.858 -37.651 6.619 1.00 91.06 374 SER A C 1
ATOM 2797 O O . SER A 1 374 ? -27.722 -38.289 7.666 1.00 91.06 374 SER A O 1
ATOM 2799 N N . LEU A 1 375 ? -28.671 -36.589 6.544 1.00 90.75 375 LEU A N 1
ATOM 2800 C CA . LEU A 1 375 ? -29.388 -36.065 7.711 1.00 90.75 375 LEU A CA 1
ATOM 2801 C C . LEU A 1 375 ? -30.421 -37.080 8.228 1.00 90.75 375 LEU A C 1
ATOM 2803 O O . LEU A 1 375 ? -31.332 -37.505 7.510 1.00 90.75 375 LEU A O 1
ATOM 2807 N N . GLY A 1 376 ? -30.295 -37.448 9.506 1.00 87.06 376 GLY A N 1
ATOM 2808 C CA . GLY A 1 376 ? -31.087 -38.494 10.154 1.00 87.06 376 GLY A CA 1
ATOM 2809 C C . GLY A 1 376 ? -31.644 -38.086 11.520 1.00 87.06 376 GLY A C 1
ATOM 2810 O O . GLY A 1 376 ? -31.819 -36.907 11.820 1.00 87.06 376 GLY A O 1
ATOM 2811 N N . ALA A 1 377 ? -31.930 -39.074 12.373 1.00 87.75 377 ALA A N 1
ATOM 2812 C CA . ALA A 1 377 ? -32.571 -38.866 13.677 1.00 87.75 377 ALA A CA 1
ATOM 2813 C C . ALA A 1 377 ? -31.806 -37.894 14.605 1.00 87.75 377 ALA A C 1
ATOM 2815 O O . ALA A 1 377 ? -32.432 -37.177 15.384 1.00 87.75 377 ALA A O 1
ATOM 2816 N N . SER A 1 378 ? -30.474 -37.840 14.495 1.00 86.69 378 SER A N 1
ATOM 2817 C CA . SER A 1 378 ? -29.581 -36.985 15.291 1.00 86.69 378 SER A CA 1
ATOM 2818 C C . SER A 1 378 ? -29.502 -35.530 14.827 1.00 86.69 378 SER A C 1
ATOM 2820 O O . SER A 1 378 ? -28.930 -34.711 15.535 1.00 86.69 378 SER A O 1
ATOM 2822 N N . ASN A 1 379 ? -30.043 -35.200 13.654 1.00 90.00 379 ASN A N 1
ATOM 2823 C CA . ASN A 1 379 ? -29.884 -33.884 13.030 1.00 90.00 379 ASN A CA 1
ATOM 2824 C C . ASN A 1 379 ? -31.140 -33.011 13.172 1.00 90.00 379 ASN A C 1
ATOM 2826 O O . ASN A 1 379 ? -31.374 -32.128 12.352 1.00 90.00 379 ASN A O 1
ATOM 2830 N N . ASN A 1 380 ? -31.989 -33.276 14.170 1.00 89.38 380 ASN A N 1
ATOM 2831 C CA . ASN A 1 380 ? -33.195 -32.479 14.377 1.00 89.38 380 ASN A CA 1
ATOM 2832 C C . ASN A 1 380 ? -32.838 -31.008 14.626 1.00 89.38 380 ASN A C 1
ATOM 2834 O O . ASN A 1 380 ? -32.062 -30.716 15.532 1.00 89.38 380 ASN A O 1
ATOM 2838 N N . GLY A 1 381 ? -33.446 -30.103 13.866 1.00 82.75 381 GLY A N 1
ATOM 2839 C CA . GLY A 1 381 ? -33.174 -28.671 13.945 1.00 82.75 381 GLY A CA 1
ATOM 2840 C C . GLY A 1 381 ? -32.018 -28.187 13.071 1.00 82.75 381 GLY A C 1
ATOM 2841 O O . GLY A 1 381 ? -31.712 -27.006 13.163 1.00 82.75 381 GLY A O 1
ATOM 2842 N N . TYR A 1 382 ? -31.425 -29.043 12.224 1.00 86.94 382 TYR A N 1
ATOM 2843 C CA . TYR A 1 382 ? -30.400 -28.621 11.260 1.00 86.94 382 TYR A CA 1
ATOM 2844 C C . TYR A 1 382 ? -30.949 -27.507 10.365 1.00 86.94 382 TYR A C 1
ATOM 2846 O O . TYR A 1 382 ? -31.963 -27.720 9.692 1.00 86.94 382 TYR A O 1
ATOM 2854 N N . LEU A 1 383 ? -30.332 -26.331 10.385 1.00 85.44 383 LEU A N 1
ATOM 2855 C CA . LEU A 1 383 ? -30.883 -25.123 9.778 1.00 85.44 383 LEU A CA 1
ATOM 2856 C C . LEU A 1 383 ? -30.140 -24.769 8.487 1.00 85.44 383 LEU A C 1
ATOM 2858 O O . LEU A 1 383 ? -28.918 -24.708 8.447 1.00 85.44 383 LEU A O 1
ATOM 2862 N N . VAL A 1 384 ? -30.881 -24.503 7.419 1.00 86.38 384 VAL A N 1
ATOM 2863 C CA . VAL A 1 384 ? -30.337 -24.135 6.111 1.00 86.38 384 VAL A CA 1
ATOM 2864 C C . VAL A 1 384 ? -30.845 -22.762 5.722 1.00 86.38 384 VAL A C 1
ATOM 2866 O O . VAL A 1 384 ? -32.050 -22.506 5.765 1.00 86.38 384 VAL A O 1
ATOM 2869 N N . LYS A 1 385 ? -29.922 -21.897 5.307 1.00 85.69 385 LYS A N 1
ATOM 2870 C CA . LYS A 1 385 ? -30.226 -20.613 4.683 1.00 85.69 385 LYS A CA 1
ATOM 2871 C C . LYS A 1 385 ? -30.219 -20.757 3.169 1.00 85.69 385 LYS A C 1
ATOM 2873 O O . LYS A 1 385 ? -29.247 -21.265 2.622 1.00 85.69 385 LYS A O 1
ATOM 2878 N N . VAL A 1 386 ? -31.241 -20.261 2.488 1.00 85.69 386 VAL A N 1
ATOM 2879 C CA . VAL A 1 386 ? -31.298 -20.208 1.024 1.00 85.69 386 VAL A CA 1
ATOM 2880 C C . VAL A 1 386 ? -31.134 -18.763 0.569 1.00 85.69 386 VAL A C 1
ATOM 2882 O O . VAL A 1 386 ? -31.887 -17.890 0.994 1.00 85.69 386 VAL A O 1
ATOM 2885 N N . LEU A 1 387 ? -30.133 -18.496 -0.273 1.00 80.50 387 LEU A N 1
ATOM 2886 C CA . LEU A 1 387 ? -29.836 -17.136 -0.744 1.00 80.50 387 LEU A CA 1
ATOM 2887 C C . LEU A 1 387 ? -30.829 -16.652 -1.803 1.00 80.50 387 LEU A C 1
ATOM 2889 O O . LEU A 1 387 ? -31.184 -15.475 -1.815 1.00 80.50 387 LEU A O 1
ATOM 2893 N N . ASN A 1 388 ? -31.266 -17.552 -2.683 1.00 81.94 388 ASN A N 1
ATOM 2894 C CA . ASN A 1 388 ? -32.227 -17.256 -3.734 1.00 81.94 388 ASN A CA 1
ATOM 2895 C C . ASN A 1 388 ? -33.361 -18.285 -3.728 1.00 81.94 388 ASN A C 1
ATOM 2897 O O . ASN A 1 388 ? -33.232 -19.373 -4.290 1.00 81.94 388 ASN A O 1
ATOM 2901 N N . ASP A 1 389 ? -34.466 -17.936 -3.079 1.00 82.25 389 ASP A N 1
ATOM 2902 C CA . ASP A 1 389 ? -35.676 -18.748 -3.061 1.00 82.25 389 ASP A CA 1
ATOM 2903 C C . ASP A 1 389 ? -36.819 -18.008 -3.762 1.00 82.25 389 ASP A C 1
ATOM 2905 O O . ASP A 1 389 ? -37.047 -16.818 -3.535 1.00 82.25 389 ASP A O 1
ATOM 2909 N N . ASN A 1 390 ? -37.546 -18.724 -4.618 1.00 78.00 390 ASN A N 1
ATOM 2910 C CA . ASN A 1 390 ? -38.729 -18.199 -5.299 1.00 78.00 390 ASN A CA 1
ATOM 2911 C C . ASN A 1 390 ? -40.001 -18.305 -4.437 1.00 78.00 390 ASN A C 1
ATOM 2913 O O . ASN A 1 390 ? -41.070 -17.852 -4.856 1.00 78.00 390 ASN A O 1
ATOM 2917 N N . LEU A 1 391 ? -39.908 -18.922 -3.257 1.00 79.75 391 LEU A N 1
ATOM 2918 C CA . LEU A 1 391 ? -40.966 -18.953 -2.257 1.00 79.75 391 LEU A CA 1
ATOM 2919 C C . LEU A 1 391 ? -41.091 -17.609 -1.558 1.00 79.75 391 LEU A C 1
ATOM 2921 O O . LEU A 1 391 ? -40.100 -17.056 -1.102 1.00 79.75 391 LEU A O 1
ATOM 2925 N N . LEU A 1 392 ? -42.321 -17.113 -1.437 1.00 73.38 392 LEU A N 1
ATOM 2926 C CA . LEU A 1 392 ? -42.629 -15.898 -0.691 1.00 73.38 392 LEU A CA 1
ATOM 2927 C C . LEU A 1 392 ? -43.349 -16.256 0.615 1.00 73.38 392 LEU A C 1
ATOM 2929 O O . LEU A 1 392 ? -44.244 -17.104 0.614 1.00 73.38 392 LEU A O 1
ATOM 2933 N N . ASP A 1 393 ? -42.974 -15.589 1.701 1.00 69.88 393 ASP A N 1
ATOM 2934 C CA . ASP A 1 393 ? -43.633 -15.636 3.000 1.00 69.88 393 ASP A CA 1
ATOM 2935 C C . ASP A 1 393 ? -45.022 -14.959 2.952 1.00 69.88 393 ASP A C 1
ATOM 2937 O O . ASP A 1 393 ? -45.451 -14.378 1.947 1.00 69.88 393 ASP A O 1
ATOM 2941 N N . SER A 1 394 ? -45.744 -14.993 4.076 1.00 68.19 394 SER A N 1
ATOM 2942 C CA . SER A 1 394 ? -47.077 -14.370 4.199 1.00 68.19 394 SER A CA 1
ATOM 2943 C C . SER A 1 394 ? -47.078 -12.838 4.040 1.00 68.19 394 SER A C 1
ATOM 2945 O O . SER A 1 394 ? -48.145 -12.236 3.915 1.00 68.19 394 SER A O 1
ATOM 2947 N N . SER A 1 395 ? -45.903 -12.207 4.050 1.00 68.50 395 SER A N 1
ATOM 2948 C CA . SER A 1 395 ? -45.684 -10.769 3.878 1.00 68.50 395 SER A CA 1
ATOM 2949 C C . SER A 1 395 ? -45.140 -10.411 2.485 1.00 68.50 395 SER A C 1
ATOM 2951 O O . SER A 1 395 ? -44.953 -9.230 2.194 1.00 68.50 395 SER A O 1
ATOM 2953 N N . GLY A 1 396 ? -44.931 -11.400 1.606 1.00 68.56 396 GLY A N 1
ATOM 2954 C CA . GLY A 1 396 ? -44.407 -11.218 0.253 1.00 68.56 396 GLY A CA 1
ATOM 2955 C C . GLY A 1 396 ? -42.880 -11.128 0.154 1.00 68.56 396 GLY A C 1
ATOM 2956 O O . GLY A 1 396 ? -42.386 -10.731 -0.901 1.00 68.56 396 GLY A O 1
ATOM 2957 N N . ASN A 1 397 ? -42.133 -11.477 1.206 1.00 67.31 397 ASN A N 1
ATOM 2958 C CA . ASN A 1 397 ? -40.668 -11.540 1.177 1.00 67.31 397 ASN A CA 1
ATOM 2959 C C . ASN A 1 397 ? -40.188 -12.957 0.840 1.00 67.31 397 ASN A C 1
ATOM 2961 O O . ASN A 1 397 ? -40.863 -13.913 1.203 1.00 67.31 397 ASN A O 1
ATOM 2965 N N . PRO A 1 398 ? -39.018 -13.132 0.209 1.00 67.69 398 PRO A N 1
ATOM 2966 C CA . PRO A 1 398 ? -38.446 -14.456 -0.013 1.00 67.69 398 PRO A CA 1
ATOM 2967 C C . PRO A 1 398 ? -38.277 -15.258 1.288 1.00 67.69 398 PRO A C 1
ATOM 2969 O O . PRO A 1 398 ? -37.697 -14.763 2.258 1.00 67.69 398 PRO A O 1
ATOM 2972 N N . GLN A 1 399 ? -38.745 -16.506 1.297 1.00 73.38 399 GLN A N 1
ATOM 2973 C CA . GLN A 1 399 ? -38.511 -17.450 2.386 1.00 73.38 399 GLN A CA 1
ATOM 2974 C C . GLN A 1 399 ? -37.040 -17.866 2.376 1.00 73.38 399 GLN A C 1
ATOM 2976 O O . GLN A 1 399 ? -36.560 -18.435 1.402 1.00 73.38 399 GLN A O 1
ATOM 2981 N N . THR A 1 400 ? -36.309 -17.593 3.454 1.00 78.94 400 THR A N 1
ATOM 2982 C CA . THR A 1 400 ? -34.840 -17.728 3.451 1.00 78.94 400 THR A CA 1
ATOM 2983 C C . THR A 1 400 ? -34.297 -18.805 4.382 1.00 78.94 400 THR A C 1
ATOM 2985 O O . THR A 1 400 ? -33.129 -19.156 4.244 1.00 78.94 400 THR A O 1
ATOM 2988 N N . TYR A 1 401 ? -35.100 -19.367 5.294 1.00 85.44 401 TYR A N 1
ATOM 2989 C CA . TYR A 1 401 ? -34.623 -20.323 6.302 1.00 85.44 401 TYR A CA 1
ATOM 2990 C C . TYR A 1 401 ? -35.514 -21.559 6.438 1.00 85.44 401 TYR A C 1
ATOM 2992 O O . TYR A 1 401 ? -36.739 -21.460 6.546 1.00 85.44 401 TYR A O 1
ATOM 3000 N N . TYR A 1 402 ? -34.863 -22.724 6.510 1.00 89.69 402 TYR A N 1
ATOM 3001 C CA . TYR A 1 402 ? -35.503 -24.030 6.652 1.00 89.69 402 TYR A CA 1
ATOM 3002 C C . TYR A 1 402 ? -34.822 -24.865 7.724 1.00 89.69 402 TYR A C 1
ATOM 3004 O O . TYR A 1 402 ? -33.604 -25.011 7.715 1.00 89.69 402 TYR A O 1
ATOM 3012 N N . LYS A 1 403 ? -35.601 -25.475 8.615 1.00 91.00 403 LYS A N 1
ATOM 3013 C CA . LYS A 1 403 ? -35.097 -26.413 9.627 1.00 91.00 403 LYS A CA 1
ATOM 3014 C C . LYS A 1 403 ? -35.467 -27.846 9.267 1.00 91.00 403 LYS A C 1
ATOM 3016 O O . LYS A 1 403 ? -36.587 -28.120 8.837 1.00 91.00 403 LYS A O 1
ATOM 3021 N N . TYR A 1 404 ? -34.552 -28.780 9.484 1.00 93.31 404 TYR A N 1
ATOM 3022 C CA . TYR A 1 404 ? -34.828 -30.198 9.308 1.00 93.31 404 TYR A CA 1
ATOM 3023 C C . TYR A 1 404 ? -35.572 -30.758 10.523 1.00 93.31 404 TYR A C 1
ATOM 3025 O O . TYR A 1 404 ? -35.059 -30.731 11.644 1.00 93.31 404 TYR A O 1
ATOM 3033 N N . ASN A 1 405 ? -36.766 -31.310 10.309 1.00 93.69 405 ASN A N 1
ATOM 3034 C CA . ASN A 1 405 ? -37.488 -32.057 11.332 1.00 93.69 405 ASN A CA 1
ATOM 3035 C C . ASN A 1 405 ? -37.185 -33.550 11.172 1.00 93.69 405 ASN A C 1
ATOM 3037 O O . ASN A 1 405 ? -37.652 -34.206 10.239 1.00 93.69 405 ASN A O 1
ATOM 3041 N N . SER A 1 406 ? -36.423 -34.116 12.109 1.00 91.12 406 SER A N 1
ATOM 3042 C CA . SER A 1 406 ? -36.000 -35.518 12.028 1.00 91.12 406 SER A CA 1
ATOM 3043 C C . SER A 1 406 ? -37.127 -36.520 12.311 1.00 91.12 406 SER A C 1
ATOM 3045 O O . SER A 1 406 ? -36.991 -37.696 11.978 1.00 91.12 406 SER A O 1
ATOM 3047 N N . THR A 1 407 ? -38.249 -36.066 12.883 1.00 91.88 407 THR A N 1
ATOM 3048 C CA . THR A 1 407 ? -39.436 -36.897 13.148 1.00 91.88 407 THR A CA 1
ATOM 3049 C C . THR A 1 407 ? -40.267 -37.094 11.884 1.00 91.88 407 THR A C 1
ATOM 3051 O O . THR A 1 407 ? -40.746 -38.195 11.624 1.00 91.88 407 THR A O 1
ATOM 3054 N N . THR A 1 408 ? -40.439 -36.035 11.091 1.00 90.88 408 THR A N 1
ATOM 3055 C CA . THR A 1 408 ? -41.177 -36.092 9.818 1.00 90.88 408 THR A CA 1
ATOM 3056 C C . THR A 1 408 ? -40.266 -36.432 8.639 1.00 90.88 408 THR A C 1
ATOM 3058 O O . THR A 1 408 ? -40.741 -36.904 7.610 1.00 90.88 408 THR A O 1
ATOM 3061 N N . GLY A 1 409 ? -38.955 -36.227 8.790 1.00 89.50 409 GLY A N 1
ATOM 3062 C CA . GLY A 1 409 ? -37.972 -36.386 7.727 1.00 89.50 409 GLY A CA 1
ATOM 3063 C C . GLY A 1 409 ? -38.052 -35.287 6.666 1.00 89.50 409 GLY A C 1
ATOM 3064 O O . GLY A 1 409 ? -37.533 -35.487 5.567 1.00 89.50 409 GLY A O 1
ATOM 3065 N N . PHE A 1 410 ? -38.685 -34.156 6.967 1.00 93.12 410 PHE A N 1
ATOM 3066 C CA . PHE A 1 410 ? -38.942 -33.070 6.026 1.00 93.12 410 PHE A CA 1
ATOM 3067 C C . PHE A 1 410 ? -38.363 -31.743 6.517 1.00 93.12 410 PHE A C 1
ATOM 3069 O O . PHE A 1 410 ? -38.060 -31.570 7.699 1.00 93.12 410 PHE A O 1
ATOM 3076 N N . TRP A 1 411 ? -38.218 -30.810 5.584 1.00 92.88 411 TRP A N 1
ATOM 3077 C CA . TRP A 1 411 ? -37.878 -29.422 5.856 1.00 92.88 411 TRP A CA 1
ATOM 3078 C C . TRP A 1 411 ? -39.121 -28.647 6.290 1.00 92.88 411 TRP A C 1
ATOM 3080 O O . TRP A 1 411 ? -40.186 -28.762 5.682 1.00 92.88 411 TRP A O 1
ATOM 3090 N N . GLU A 1 412 ? -38.981 -27.846 7.335 1.00 91.81 412 GLU A N 1
ATOM 3091 C CA . GLU A 1 412 ? -40.005 -26.937 7.838 1.00 91.81 412 GLU A CA 1
ATOM 3092 C C . GLU A 1 412 ? -39.514 -25.499 7.753 1.00 91.81 412 GLU A C 1
ATOM 3094 O O . GLU A 1 412 ? -38.313 -25.238 7.793 1.00 91.81 412 GLU A O 1
ATOM 3099 N N . GLU A 1 413 ? -40.456 -24.567 7.689 1.00 85.94 413 GLU A N 1
ATOM 3100 C CA . GLU A 1 413 ? -40.162 -23.146 7.802 1.00 85.94 413 GLU A CA 1
ATOM 3101 C C . GLU A 1 413 ? -39.483 -22.827 9.144 1.00 85.94 413 GLU A C 1
ATOM 3103 O O . GLU A 1 413 ? -39.841 -23.384 10.195 1.00 85.94 413 GLU A O 1
ATOM 3108 N N . ALA A 1 414 ? -38.492 -21.939 9.109 1.00 80.00 414 ALA A N 1
ATOM 3109 C CA . ALA A 1 414 ? -37.792 -21.471 10.291 1.00 80.00 414 ALA A CA 1
ATOM 3110 C C . ALA A 1 414 ? -37.588 -19.956 10.251 1.00 80.00 414 ALA A C 1
ATOM 3112 O O . ALA A 1 414 ? -37.457 -19.360 9.188 1.00 80.00 414 ALA A O 1
ATOM 3113 N N . GLU A 1 415 ? -37.521 -19.366 11.438 1.00 66.12 415 GLU A N 1
ATOM 3114 C CA . GLU A 1 415 ? -37.079 -17.990 11.644 1.00 66.12 415 GLU A CA 1
ATOM 3115 C C . GLU A 1 415 ? -35.625 -18.015 12.139 1.00 66.12 415 GLU A C 1
ATOM 3117 O O . GLU A 1 415 ? -35.271 -18.910 12.920 1.00 66.12 415 GLU A O 1
ATOM 3122 N N . PRO A 1 416 ? -34.774 -17.061 11.729 1.00 58.50 416 PRO A N 1
ATOM 3123 C CA . PRO A 1 416 ? -33.394 -16.994 12.191 1.00 58.50 416 PRO A CA 1
ATOM 3124 C C . PRO A 1 416 ? -33.325 -16.683 13.697 1.00 58.50 416 PRO A C 1
ATOM 3126 O O . PRO A 1 416 ? -34.013 -15.791 14.197 1.00 58.50 416 PRO A O 1
ATOM 3129 N N . ALA A 1 417 ? -32.461 -17.389 14.433 1.00 48.81 417 ALA A N 1
ATOM 3130 C CA . ALA A 1 417 ? -32.287 -17.211 15.878 1.00 48.81 417 ALA A CA 1
ATOM 3131 C C . ALA A 1 417 ? -30.912 -16.615 16.220 1.00 48.81 417 ALA A C 1
ATOM 3133 O O . ALA A 1 417 ? -29.997 -17.317 16.627 1.00 48.81 417 ALA A O 1
ATOM 3134 N N . PHE A 1 418 ? -30.813 -15.297 16.091 1.00 52.50 418 PHE A N 1
ATOM 3135 C CA . PHE A 1 418 ? -29.609 -14.479 16.247 1.00 52.50 418 PHE A CA 1
ATOM 3136 C C . PHE A 1 418 ? -28.896 -14.581 17.622 1.00 52.50 418 PHE A C 1
ATOM 3138 O O . PHE A 1 418 ? -29.417 -14.087 18.622 1.00 52.50 418 PHE A O 1
ATOM 3145 N N . SER A 1 419 ? -27.667 -15.130 17.685 1.00 53.34 419 SER A N 1
ATOM 3146 C CA . SER A 1 419 ? -26.796 -15.083 18.889 1.00 53.34 419 SER A CA 1
ATOM 3147 C C . SER A 1 419 ? -25.719 -13.988 18.809 1.00 53.34 419 SER A C 1
ATOM 3149 O O . SER A 1 419 ? -24.920 -13.987 17.882 1.00 53.34 419 SER A O 1
ATOM 3151 N N . SER A 1 420 ? -25.636 -13.069 19.774 1.00 66.94 420 SER A N 1
ATOM 3152 C CA . SER A 1 420 ? -24.714 -11.923 19.699 1.00 66.94 420 SER A CA 1
ATOM 3153 C C . SER A 1 420 ? -23.266 -12.238 20.112 1.00 66.94 420 SER A C 1
ATOM 3155 O O . SER A 1 420 ? -23.080 -12.662 21.250 1.00 66.94 420 SER A O 1
ATOM 3157 N N . PHE A 1 421 ? -22.271 -11.924 19.271 1.00 78.50 421 PHE A N 1
ATOM 3158 C CA . PHE A 1 421 ? -20.837 -12.013 19.606 1.00 78.50 421 PHE A CA 1
ATOM 3159 C C . PHE A 1 421 ? -20.363 -10.792 20.426 1.00 78.50 421 PHE A C 1
ATOM 3161 O O . PHE A 1 421 ? -20.620 -9.645 20.052 1.00 78.50 421 PHE A O 1
ATOM 3168 N N . ARG A 1 422 ? -19.704 -11.019 21.568 1.00 83.75 422 ARG A N 1
ATOM 3169 C CA . ARG A 1 422 ? -19.330 -10.009 22.580 1.00 83.75 422 ARG A CA 1
ATOM 3170 C C . ARG A 1 422 ? -17.879 -10.169 23.041 1.00 83.75 422 ARG A C 1
ATOM 3172 O O . ARG A 1 422 ? -17.249 -11.198 22.829 1.00 83.75 422 ARG A O 1
ATOM 3179 N N . LEU A 1 423 ? -17.370 -9.174 23.776 1.00 87.81 423 LEU A N 1
ATOM 3180 C CA . LEU A 1 423 ? -16.045 -9.239 24.415 1.00 87.81 423 LEU A CA 1
ATOM 3181 C C . LEU A 1 423 ? -15.888 -10.470 25.333 1.00 87.81 423 LEU A C 1
ATOM 3183 O O . LEU A 1 423 ? -14.812 -11.066 25.386 1.00 87.81 423 LEU A O 1
ATOM 3187 N N . SER A 1 424 ? -16.971 -10.918 25.974 1.00 87.00 424 SER A N 1
ATOM 3188 C CA . SER A 1 424 ? -16.975 -12.145 26.781 1.00 87.00 424 SER A CA 1
ATOM 3189 C C . SER A 1 424 ? -16.667 -13.405 25.970 1.00 87.00 424 SER A C 1
ATOM 3191 O O . SER A 1 424 ? -16.030 -14.317 26.496 1.00 87.00 424 SER A O 1
ATOM 3193 N N . ASP A 1 425 ? -17.059 -13.451 24.694 1.00 85.69 425 ASP A N 1
ATOM 3194 C CA . ASP A 1 425 ? -16.868 -14.620 23.824 1.00 85.69 425 ASP A CA 1
ATOM 3195 C C . ASP A 1 425 ? -15.410 -14.786 23.389 1.00 85.69 425 ASP A C 1
ATOM 3197 O O . ASP A 1 425 ? -14.973 -15.891 23.078 1.00 85.69 425 ASP A O 1
ATOM 3201 N N . ILE A 1 426 ? -14.627 -13.706 23.454 1.00 90.38 426 ILE A N 1
ATOM 3202 C CA . ILE A 1 426 ? -13.166 -13.733 23.298 1.00 90.38 426 ILE A CA 1
ATOM 3203 C C . ILE A 1 426 ? -12.435 -13.781 24.647 1.00 90.38 426 ILE A C 1
ATOM 3205 O O . ILE A 1 426 ? -11.220 -13.604 24.713 1.00 90.38 426 ILE A O 1
ATOM 3209 N N . GLY A 1 427 ? -13.161 -14.032 25.739 1.00 90.44 427 GLY A N 1
ATOM 3210 C CA . GLY A 1 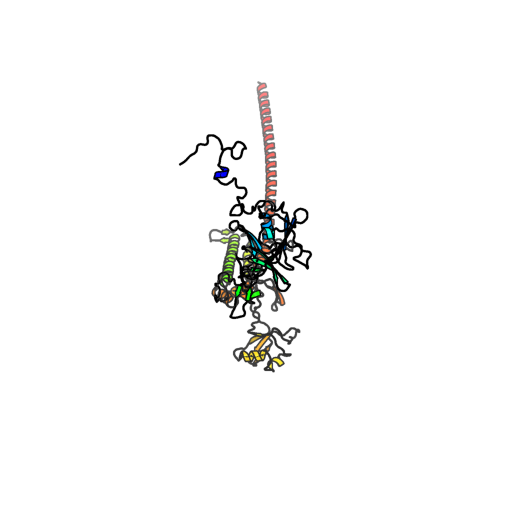427 ? -12.591 -14.191 27.072 1.00 90.44 427 GLY A CA 1
ATOM 3211 C C . GLY A 1 427 ? -12.153 -12.889 27.741 1.00 90.44 427 GLY A C 1
ATOM 3212 O O . GLY A 1 427 ? -11.316 -12.944 28.644 1.00 90.44 427 GLY A O 1
ATOM 3213 N N . LEU A 1 428 ? -12.704 -11.743 27.336 1.00 91.44 428 LEU A N 1
ATOM 3214 C CA . LEU A 1 428 ? -12.532 -10.457 28.012 1.00 91.44 428 LEU A CA 1
ATOM 3215 C C . LEU A 1 428 ? -13.795 -10.122 28.812 1.00 91.44 428 LEU A C 1
ATOM 3217 O O . LEU A 1 428 ? -14.897 -10.136 28.275 1.00 91.44 428 LEU A O 1
ATOM 3221 N N . ASP A 1 429 ? -13.640 -9.815 30.098 1.00 89.75 429 ASP A N 1
ATOM 3222 C CA . ASP A 1 429 ? -14.734 -9.395 30.982 1.00 89.75 429 ASP A CA 1
ATOM 3223 C C . ASP A 1 429 ? -14.270 -8.300 31.947 1.00 89.75 429 ASP A C 1
ATOM 3225 O O . ASP A 1 429 ? -13.073 -8.105 32.140 1.00 89.75 429 ASP A O 1
ATOM 3229 N N . PHE A 1 430 ? -15.191 -7.581 32.577 1.00 87.19 430 PHE A N 1
ATOM 3230 C CA . PHE A 1 430 ? -14.848 -6.637 33.637 1.00 87.19 430 PHE A CA 1
ATOM 3231 C C . PHE A 1 430 ? -14.606 -7.340 34.972 1.00 87.19 430 PHE A C 1
ATOM 3233 O O . PHE A 1 430 ? -15.281 -8.305 35.334 1.00 87.19 430 PHE A O 1
ATOM 3240 N N . GLY A 1 431 ? -13.666 -6.811 35.757 1.00 80.88 431 GLY A N 1
ATOM 3241 C CA . GLY A 1 431 ? -13.506 -7.227 37.147 1.00 80.88 431 GLY A CA 1
ATOM 3242 C C . GLY A 1 431 ? -14.766 -6.938 37.974 1.00 80.88 431 GLY A C 1
ATOM 3243 O O . GLY A 1 431 ? -15.427 -5.916 37.800 1.00 80.88 431 GLY A O 1
ATOM 3244 N N . VAL A 1 432 ? -15.103 -7.823 38.916 1.00 79.50 432 VAL A N 1
ATOM 3245 C CA . VAL A 1 432 ? -16.218 -7.585 39.848 1.00 79.50 432 VAL A CA 1
ATOM 3246 C C . VAL A 1 432 ? -15.934 -6.315 40.654 1.00 79.50 432 VAL A C 1
ATOM 3248 O O . VAL A 1 432 ? -14.924 -6.239 41.348 1.00 79.50 432 VAL A O 1
ATOM 3251 N N . GLY A 1 433 ? -16.824 -5.324 40.557 1.00 78.88 433 GLY A N 1
ATOM 3252 C CA . GLY A 1 433 ? -16.657 -4.032 41.231 1.00 78.88 433 GLY A CA 1
ATOM 3253 C C . GLY A 1 433 ? -15.521 -3.168 40.671 1.00 78.88 433 GLY A C 1
ATOM 3254 O O . GLY A 1 433 ? -15.084 -2.249 41.355 1.00 78.88 433 GLY A O 1
ATOM 3255 N N . SER A 1 434 ? -15.033 -3.466 39.463 1.00 84.12 434 SER A N 1
ATOM 3256 C CA . SER A 1 434 ? -13.982 -2.712 38.785 1.00 84.12 434 SER A CA 1
ATOM 3257 C C . SER A 1 434 ? -14.425 -2.308 37.381 1.00 84.12 434 SER A C 1
ATOM 3259 O O . SER A 1 434 ? -15.162 -3.022 36.697 1.00 84.12 434 SER A O 1
ATOM 3261 N N . ASP A 1 435 ? -13.930 -1.155 36.952 1.00 87.31 435 ASP A N 1
ATOM 3262 C CA . ASP A 1 435 ? -14.105 -0.640 35.601 1.00 87.31 435 ASP A CA 1
ATOM 3263 C C . ASP A 1 435 ? -13.020 -1.145 34.629 1.00 87.31 435 ASP A C 1
ATOM 3265 O O . ASP A 1 435 ? -13.054 -0.797 33.448 1.00 87.31 435 ASP A O 1
ATOM 3269 N N . ASN A 1 436 ? -12.096 -1.993 35.106 1.00 91.31 436 ASN A N 1
ATOM 3270 C CA . ASN A 1 436 ? -10.976 -2.523 34.332 1.00 91.31 436 ASN A CA 1
ATOM 3271 C C . ASN A 1 436 ? -11.338 -3.846 33.651 1.00 91.31 436 ASN A C 1
ATOM 3273 O O . ASN A 1 436 ? -11.958 -4.741 34.243 1.00 91.31 436 ASN A O 1
ATOM 3277 N N . LEU A 1 437 ? -10.896 -3.976 32.405 1.00 92.62 437 LEU A N 1
ATOM 3278 C CA . LEU A 1 437 ? -10.938 -5.197 31.621 1.00 92.62 437 LEU A CA 1
ATOM 3279 C C . LEU A 1 437 ? -9.961 -6.227 32.183 1.00 92.62 437 LEU A C 1
ATOM 3281 O O . LEU A 1 437 ? -8.803 -5.940 32.494 1.00 92.62 437 LEU A O 1
ATOM 3285 N N . LYS A 1 438 ? -10.429 -7.464 32.247 1.00 89.88 438 LYS A N 1
ATOM 3286 C CA . LYS A 1 438 ? -9.681 -8.638 32.658 1.00 89.88 438 LYS A CA 1
ATOM 3287 C C . LYS A 1 438 ? -9.797 -9.708 31.584 1.00 89.88 438 LYS A C 1
ATOM 3289 O O . LYS A 1 438 ? -10.877 -10.011 31.084 1.00 89.88 438 LYS A O 1
ATOM 3294 N N . THR A 1 439 ? -8.675 -10.352 31.291 1.00 88.62 439 THR A N 1
ATOM 3295 C CA . THR A 1 439 ? -8.668 -11.585 30.508 1.00 88.62 439 THR A CA 1
ATOM 3296 C C . THR A 1 439 ? -9.130 -12.740 31.393 1.00 88.62 439 THR A C 1
ATOM 3298 O O . THR A 1 439 ? -8.379 -13.244 32.230 1.00 88.62 439 THR A O 1
ATOM 3301 N N . SER A 1 440 ? -10.385 -13.145 31.228 1.00 82.44 440 SER A N 1
ATOM 3302 C CA . SER A 1 440 ? -10.977 -14.310 31.887 1.00 82.44 440 SER A CA 1
ATOM 3303 C C . SER A 1 440 ? -10.439 -15.615 31.301 1.00 82.44 440 SER A C 1
ATOM 3305 O O . SER A 1 440 ? -10.182 -16.557 32.049 1.00 82.44 440 SER A O 1
ATOM 3307 N N . ASN A 1 441 ? -10.224 -15.669 29.980 1.00 84.62 441 ASN A N 1
ATOM 3308 C CA . ASN A 1 441 ? -9.603 -16.814 29.315 1.00 84.62 441 ASN A CA 1
ATOM 3309 C C . ASN A 1 441 ? -8.900 -16.401 28.011 1.00 84.62 441 ASN A C 1
ATOM 3311 O O . ASN A 1 441 ? -9.550 -16.120 27.009 1.00 84.62 441 ASN A O 1
ATOM 3315 N N . SER A 1 442 ? -7.566 -16.424 28.000 1.00 82.50 442 SER A N 1
ATOM 3316 C CA . SER A 1 442 ? -6.772 -16.063 26.818 1.00 82.50 442 SER A CA 1
ATOM 3317 C C . SER A 1 442 ? -6.882 -17.070 25.668 1.00 82.50 442 SER A C 1
ATOM 3319 O O . SER A 1 442 ? -6.611 -16.707 24.524 1.00 82.50 442 SER A O 1
ATOM 3321 N N . ALA A 1 443 ? -7.296 -18.313 25.940 1.00 88.25 443 ALA A N 1
ATOM 3322 C CA . ALA A 1 443 ? -7.482 -19.328 24.907 1.00 88.25 443 ALA A CA 1
ATOM 3323 C C . ALA A 1 443 ? -8.698 -19.030 24.020 1.00 88.25 443 ALA A C 1
ATOM 3325 O O . ALA A 1 443 ? -8.651 -19.337 22.833 1.00 88.25 443 ALA A O 1
ATOM 3326 N N . LEU A 1 444 ? -9.743 -18.386 24.561 1.00 91.81 444 LEU A N 1
ATOM 3327 C CA . LEU A 1 444 ? -10.930 -18.007 23.784 1.00 91.81 444 LEU A CA 1
ATOM 3328 C C . LEU A 1 444 ? -10.591 -16.985 22.700 1.00 91.81 444 LEU A C 1
ATOM 3330 O O . LEU A 1 444 ? -11.056 -17.124 21.575 1.00 91.81 444 LEU A O 1
ATOM 3334 N N . LEU A 1 445 ? -9.730 -16.008 22.999 1.00 91.12 445 LEU A N 1
ATOM 3335 C CA . LEU A 1 445 ? -9.270 -15.048 21.997 1.00 91.12 445 LEU A CA 1
ATOM 3336 C C . LEU A 1 445 ? -8.489 -15.736 20.872 1.00 91.12 445 LEU A C 1
ATOM 3338 O O . LEU A 1 445 ? -8.740 -15.474 19.701 1.00 91.12 445 LEU A O 1
ATOM 3342 N N . ILE A 1 446 ? -7.551 -16.623 21.217 1.00 90.38 446 ILE A N 1
ATOM 3343 C CA . ILE A 1 446 ? -6.750 -17.344 20.218 1.00 90.38 446 ILE A CA 1
ATOM 3344 C C . ILE A 1 446 ? -7.655 -18.234 19.359 1.00 90.38 446 ILE A C 1
ATOM 3346 O O . ILE A 1 446 ? -7.548 -18.212 18.137 1.00 90.38 446 ILE A O 1
ATOM 3350 N N . GLN A 1 447 ? -8.581 -18.963 19.985 1.00 91.06 447 GLN A N 1
ATOM 3351 C CA . GLN A 1 447 ? -9.552 -19.797 19.284 1.00 91.06 447 GLN A CA 1
ATOM 3352 C C . GLN A 1 447 ? -10.444 -18.966 18.355 1.00 91.06 447 GLN A C 1
ATOM 3354 O O . GLN A 1 447 ? -10.628 -19.331 17.198 1.00 91.06 447 GLN A O 1
ATOM 3359 N N . ALA A 1 448 ? -10.957 -17.828 18.828 1.00 89.12 448 ALA A N 1
ATOM 3360 C CA . ALA A 1 448 ? -11.788 -16.940 18.027 1.00 89.12 448 ALA A CA 1
ATOM 3361 C C . ALA A 1 448 ? -11.019 -16.342 16.840 1.00 89.12 448 ALA A C 1
ATOM 3363 O O . ALA A 1 448 ? -11.563 -16.272 15.744 1.00 89.12 448 ALA A O 1
ATOM 3364 N N . LEU A 1 449 ? -9.752 -15.959 17.020 1.00 90.75 449 LEU A N 1
ATOM 3365 C CA . LEU A 1 449 ? -8.907 -15.463 15.930 1.00 90.75 449 LEU A CA 1
ATOM 3366 C C . LEU A 1 449 ? -8.585 -16.549 14.891 1.00 90.75 449 LEU A C 1
ATOM 3368 O O . LEU A 1 449 ? -8.487 -16.246 13.704 1.00 90.75 449 LEU A O 1
ATOM 3372 N N . GLU A 1 450 ? -8.438 -17.804 15.312 1.00 89.19 450 GLU A N 1
ATOM 3373 C CA . GLU A 1 450 ? -8.127 -18.919 14.411 1.00 89.19 450 GLU A CA 1
ATOM 3374 C C . GLU A 1 450 ? -9.369 -19.388 13.633 1.00 89.19 450 GLU A C 1
ATOM 3376 O O . GLU A 1 450 ? -9.366 -19.475 12.397 1.00 89.19 450 GLU A O 1
ATOM 3381 N N . GLU A 1 451 ? -10.455 -19.657 14.360 1.00 87.56 451 GLU A N 1
ATOM 3382 C CA . GLU A 1 451 ? -11.687 -20.227 13.819 1.00 87.56 451 GLU A CA 1
ATOM 3383 C C . GLU A 1 451 ? -12.580 -19.167 13.161 1.00 87.56 451 GLU A C 1
ATOM 3385 O O . GLU A 1 451 ? -13.244 -19.464 12.169 1.00 87.56 451 GLU A O 1
ATOM 3390 N N . ARG A 1 452 ? -12.626 -17.941 13.705 1.00 82.62 452 ARG A N 1
ATOM 3391 C CA . ARG A 1 452 ? -13.626 -16.904 13.370 1.00 82.62 452 ARG A CA 1
ATOM 3392 C C . ARG A 1 452 ? -13.029 -15.476 13.319 1.00 82.62 452 ARG A C 1
ATOM 3394 O O . ARG A 1 452 ? -13.568 -14.566 13.956 1.00 82.62 452 ARG A O 1
ATOM 3401 N N . PRO A 1 453 ? -11.943 -15.233 12.557 1.00 84.75 453 PRO A N 1
ATOM 3402 C CA . PRO A 1 453 ? -11.236 -13.944 12.553 1.00 84.75 453 PRO A CA 1
ATOM 3403 C C . PRO A 1 453 ? -12.115 -12.758 12.140 1.00 84.75 453 PRO A C 1
ATOM 3405 O O . PRO A 1 453 ? -11.991 -11.675 12.705 1.00 84.75 453 PRO A O 1
ATOM 3408 N N . GLU A 1 454 ? -13.036 -12.964 11.201 1.00 80.81 454 GLU A N 1
ATOM 3409 C CA . GLU A 1 454 ? -13.953 -11.927 10.710 1.00 80.81 454 GLU A CA 1
ATOM 3410 C C . GLU A 1 454 ? -14.909 -11.430 11.808 1.00 80.81 454 GLU A C 1
ATOM 3412 O O . GLU A 1 454 ? -15.227 -10.242 11.870 1.00 80.81 454 GLU A O 1
ATOM 3417 N N . MET A 1 455 ? -15.318 -12.306 12.736 1.00 80.25 455 MET A N 1
ATOM 3418 C CA . MET A 1 455 ? -16.157 -11.913 13.876 1.00 80.25 455 MET A CA 1
ATOM 3419 C C . MET A 1 455 ? -15.378 -11.043 14.859 1.00 80.25 455 MET A C 1
ATOM 3421 O O . MET A 1 455 ? -15.902 -10.050 15.359 1.00 80.25 455 MET A O 1
ATOM 3425 N N . VAL A 1 456 ? -14.111 -11.384 15.113 1.00 88.56 456 VAL A N 1
ATOM 3426 C CA . VAL A 1 456 ? -13.233 -10.569 15.961 1.00 88.56 456 VAL A CA 1
ATOM 3427 C C . VAL A 1 456 ? -12.964 -9.218 15.301 1.00 88.56 456 VAL A C 1
ATOM 3429 O O . VAL A 1 456 ? -13.068 -8.189 15.964 1.00 88.56 456 VAL A O 1
ATOM 3432 N N . GLN A 1 457 ? -12.693 -9.197 13.993 1.00 87.62 457 GLN A N 1
ATOM 3433 C CA . GLN A 1 457 ? -12.532 -7.953 13.243 1.00 87.62 457 GLN A CA 1
ATOM 3434 C C . GLN A 1 457 ? -13.781 -7.081 13.358 1.00 87.62 457 GLN A C 1
ATOM 3436 O O . GLN A 1 457 ? -13.676 -5.906 13.682 1.00 87.62 457 GLN A O 1
ATOM 3441 N N . SER A 1 458 ? -14.964 -7.652 13.149 1.00 83.69 458 SER A N 1
ATOM 3442 C CA . SER A 1 458 ? -16.216 -6.903 13.203 1.00 83.69 458 SER A CA 1
ATOM 3443 C C . SER A 1 458 ? -16.560 -6.424 14.623 1.00 83.69 458 SER A C 1
ATOM 3445 O O . SER A 1 458 ? -17.059 -5.313 14.801 1.00 83.69 458 SER A O 1
ATOM 3447 N N . LEU A 1 459 ? -16.225 -7.205 15.657 1.00 87.69 459 LEU A N 1
ATOM 3448 C CA . LEU A 1 459 ? -16.358 -6.776 17.052 1.00 87.69 459 LEU A CA 1
ATOM 3449 C C . LEU A 1 459 ? -15.574 -5.492 17.323 1.00 87.69 459 LEU A C 1
ATOM 3451 O O . LEU A 1 459 ? -16.082 -4.606 18.006 1.00 87.69 459 LEU A O 1
ATOM 3455 N N . PHE A 1 460 ? -14.357 -5.383 16.793 1.00 90.69 460 PHE A N 1
ATOM 3456 C CA . PHE A 1 460 ? -13.499 -4.237 17.066 1.00 90.69 460 PHE A CA 1
ATOM 3457 C C . PHE A 1 460 ? -13.660 -3.101 16.064 1.00 90.69 460 PHE A C 1
ATOM 3459 O O . PHE A 1 460 ? -13.786 -1.975 16.514 1.00 90.69 460 PHE A O 1
ATOM 3466 N N . ASP A 1 461 ? -13.702 -3.366 14.762 1.00 89.31 461 ASP A N 1
ATOM 3467 C CA . ASP A 1 461 ? -13.477 -2.366 13.709 1.00 89.31 461 ASP A CA 1
ATOM 3468 C C . ASP A 1 461 ? -14.568 -2.336 12.630 1.00 89.31 461 ASP A C 1
ATOM 3470 O O . ASP A 1 461 ? -14.332 -2.018 11.469 1.00 89.31 461 ASP A O 1
ATOM 3474 N N . GLN A 1 462 ? -15.793 -2.708 12.982 1.00 84.56 462 GLN A N 1
ATOM 3475 C CA . GLN A 1 462 ? -16.894 -2.575 12.041 1.00 84.56 462 GLN A CA 1
ATOM 3476 C C . GLN A 1 462 ? -17.358 -1.123 11.902 1.00 84.56 462 GLN A C 1
ATOM 3478 O O . GLN A 1 462 ? -17.672 -0.461 12.894 1.00 84.56 462 GLN A O 1
ATOM 3483 N N . ASP A 1 463 ? -17.544 -0.688 10.659 1.00 84.00 463 ASP A N 1
ATOM 3484 C CA . ASP A 1 463 ? -18.238 0.556 10.340 1.00 84.00 463 ASP A CA 1
ATOM 3485 C C . ASP A 1 463 ? -19.657 0.615 10.928 1.00 84.00 463 ASP A C 1
ATOM 3487 O O . ASP A 1 463 ? -20.333 -0.396 11.155 1.00 84.00 463 ASP A O 1
ATOM 3491 N N . LYS A 1 464 ? -20.141 1.841 11.147 1.00 84.00 464 LYS A N 1
ATOM 3492 C CA . LYS A 1 464 ? -21.489 2.088 11.660 1.00 84.00 464 LYS A CA 1
ATOM 3493 C C . LYS A 1 464 ? -22.548 1.608 10.662 1.00 84.00 464 LYS A C 1
ATOM 3495 O O . LYS A 1 464 ? -22.621 2.077 9.530 1.00 84.00 464 LYS A O 1
ATOM 3500 N N . VAL A 1 465 ? -23.423 0.718 11.117 1.00 76.69 465 VAL A N 1
ATOM 3501 C CA . VAL A 1 465 ? -24.456 0.062 10.313 1.00 76.69 465 VAL A CA 1
ATOM 3502 C C . VAL A 1 465 ? -25.793 0.064 11.057 1.00 76.69 465 VAL A C 1
ATOM 3504 O O . VAL A 1 465 ? -25.838 -0.162 12.262 1.00 76.69 465 VAL A O 1
ATOM 3507 N N . THR A 1 466 ? -26.904 0.273 10.344 1.00 77.88 466 THR A N 1
ATOM 3508 C CA . THR A 1 466 ? -28.258 0.181 10.915 1.00 77.88 466 THR A CA 1
ATOM 3509 C C . THR A 1 466 ? -28.936 -1.143 10.541 1.00 77.88 466 THR A C 1
ATOM 3511 O O . THR A 1 466 ? -28.893 -1.570 9.382 1.00 77.88 466 THR A O 1
ATOM 3514 N N . ARG A 1 467 ? -29.566 -1.807 11.516 1.00 70.19 467 ARG A N 1
ATOM 3515 C CA . ARG A 1 467 ? -30.325 -3.060 11.363 1.00 70.19 467 ARG A CA 1
ATOM 3516 C C . ARG A 1 467 ? -31.628 -2.997 12.149 1.00 70.19 467 ARG A C 1
ATOM 3518 O O . ARG A 1 467 ? -31.658 -2.440 13.238 1.00 70.19 467 ARG A O 1
ATOM 3525 N N . PHE A 1 468 ? -32.699 -3.573 11.620 1.00 64.31 468 PHE A N 1
ATOM 3526 C CA . PHE A 1 468 ? -33.959 -3.681 12.349 1.00 64.31 468 PHE A CA 1
ATOM 3527 C C . PHE A 1 468 ? -33.874 -4.810 13.384 1.00 64.31 468 PHE A C 1
ATOM 3529 O O . PHE A 1 468 ? -33.579 -5.946 13.021 1.00 64.31 468 PHE A O 1
ATOM 3536 N N . ASP A 1 469 ? -34.116 -4.508 14.661 1.00 59.00 469 ASP A N 1
ATOM 3537 C CA . ASP A 1 469 ? -34.269 -5.525 15.699 1.00 59.00 469 ASP A CA 1
ATOM 3538 C C . ASP A 1 469 ? -35.744 -5.870 15.890 1.00 59.00 469 ASP A C 1
ATOM 3540 O O . ASP A 1 469 ? -36.543 -5.041 16.331 1.00 59.00 469 ASP A O 1
ATOM 3544 N N . VAL A 1 470 ? -36.069 -7.128 15.612 1.00 52.22 470 VAL A N 1
ATOM 3545 C CA . VAL A 1 470 ? -37.402 -7.711 15.758 1.00 52.22 470 VAL A CA 1
ATOM 3546 C C . VAL A 1 470 ? -37.827 -7.796 17.230 1.00 52.22 470 VAL A C 1
ATOM 3548 O O . VAL A 1 470 ? -39.007 -7.639 17.532 1.00 52.22 470 VAL A O 1
ATOM 3551 N N . VAL A 1 471 ? -36.886 -7.967 18.169 1.00 51.84 471 VAL A N 1
ATOM 3552 C CA . VAL A 1 471 ? -37.184 -8.090 19.608 1.00 51.84 471 VAL A CA 1
ATOM 3553 C C . VAL A 1 471 ? -37.681 -6.768 20.187 1.00 51.84 471 VAL A C 1
ATOM 3555 O O . VAL A 1 471 ? -38.618 -6.753 20.984 1.00 51.84 471 VAL A O 1
ATOM 3558 N N . THR A 1 472 ? -37.077 -5.645 19.788 1.00 56.06 472 THR A N 1
ATOM 3559 C CA . THR A 1 472 ? -37.518 -4.308 20.228 1.00 56.06 472 THR A CA 1
ATOM 3560 C C . THR A 1 472 ? -38.330 -3.543 19.196 1.00 56.06 472 THR A C 1
ATOM 3562 O O . THR A 1 472 ? -38.729 -2.413 19.474 1.00 56.06 472 THR A O 1
ATOM 3565 N N . ASN A 1 473 ? -38.597 -4.151 18.038 1.00 64.00 473 ASN A N 1
ATOM 3566 C CA . ASN A 1 473 ? -39.364 -3.579 16.936 1.00 64.00 473 ASN A CA 1
ATOM 3567 C C . ASN A 1 473 ? -38.831 -2.196 16.500 1.00 64.00 473 ASN A C 1
ATOM 3569 O O . ASN A 1 473 ? -39.589 -1.238 16.336 1.00 64.00 473 ASN A O 1
ATOM 3573 N N . SER A 1 474 ? -37.504 -2.059 16.403 1.00 68.75 474 SER A N 1
ATOM 3574 C CA . SER A 1 474 ? -36.839 -0.774 16.158 1.00 68.75 474 SER A CA 1
ATOM 3575 C C . SER A 1 474 ? -35.547 -0.909 15.355 1.00 68.75 474 SER A C 1
ATOM 3577 O O . SER A 1 474 ? -34.837 -1.906 15.447 1.00 68.75 474 SER A O 1
ATOM 3579 N N . ASN A 1 475 ? -35.214 0.126 14.576 1.00 71.25 475 ASN A N 1
ATOM 3580 C CA . ASN A 1 475 ? -33.917 0.221 13.907 1.00 71.25 475 ASN A CA 1
ATOM 3581 C C . ASN A 1 475 ? -32.816 0.520 14.928 1.00 71.25 475 ASN A C 1
ATOM 3583 O O . ASN A 1 475 ? -32.913 1.474 15.700 1.00 71.25 475 ASN A O 1
ATOM 3587 N N . ARG A 1 476 ? -31.761 -0.286 14.902 1.00 72.56 476 ARG A N 1
ATOM 3588 C CA . ARG A 1 476 ? -30.600 -0.212 15.780 1.00 72.56 476 ARG A CA 1
ATOM 3589 C C . ARG A 1 476 ? -29.346 0.097 15.005 1.00 72.56 476 ARG A C 1
ATOM 3591 O O . ARG A 1 476 ? -29.120 -0.457 13.936 1.00 72.56 476 ARG A O 1
ATOM 3598 N N . GLU A 1 477 ? -28.521 0.948 15.585 1.00 77.56 477 GLU A N 1
ATOM 3599 C CA . GLU A 1 477 ? -27.185 1.228 15.087 1.00 77.56 477 GLU A CA 1
ATOM 3600 C C . GLU A 1 477 ? -26.182 0.320 15.793 1.00 77.56 477 GLU A C 1
ATOM 3602 O O . GLU A 1 477 ? -26.195 0.194 17.015 1.00 77.56 477 GLU A O 1
ATOM 3607 N N . LEU A 1 478 ? -25.319 -0.301 15.005 1.00 78.56 478 LEU A N 1
ATOM 3608 C CA . LEU A 1 478 ? -24.290 -1.240 15.415 1.00 78.56 478 LEU A CA 1
ATOM 3609 C C . LEU A 1 478 ? -22.965 -0.757 14.820 1.00 78.56 478 LEU A C 1
ATOM 3611 O O . LEU A 1 478 ? -22.948 -0.215 13.715 1.00 78.56 478 LEU A O 1
ATOM 3615 N N . LYS A 1 479 ? -21.872 -0.886 15.562 1.00 84.50 479 LYS A N 1
ATOM 3616 C CA . LYS A 1 479 ? -20.531 -0.419 15.193 1.00 84.50 479 LYS A CA 1
ATOM 3617 C C . LYS A 1 479 ? -19.481 -1.158 16.025 1.00 84.50 479 LYS A C 1
ATOM 3619 O O . LYS A 1 479 ? -19.773 -1.598 17.133 1.00 84.50 479 LYS A O 1
ATOM 3624 N N . GLY A 1 480 ? -18.260 -1.269 15.521 1.00 88.50 480 GLY A N 1
ATOM 3625 C CA . GLY A 1 480 ? -17.153 -1.868 16.262 1.00 88.50 480 GLY A CA 1
ATOM 3626 C C . GLY A 1 480 ? -16.839 -1.113 17.558 1.00 88.50 480 GLY A C 1
ATOM 3627 O O . GLY A 1 480 ? -17.115 0.082 17.685 1.00 88.50 480 GLY A O 1
ATOM 3628 N N . VAL A 1 481 ? -16.234 -1.806 18.524 1.00 91.00 481 VAL A N 1
ATOM 3629 C CA . VAL A 1 481 ? -15.797 -1.227 19.806 1.00 91.00 481 VAL A CA 1
ATOM 3630 C C . VAL A 1 481 ? -14.863 -0.029 19.591 1.00 91.00 481 VAL A C 1
ATOM 3632 O O . VAL A 1 481 ? -14.994 0.964 20.304 1.00 91.00 481 VAL A O 1
ATOM 3635 N N . SER A 1 482 ? -13.960 -0.082 18.602 1.00 92.12 482 SER A N 1
ATOM 3636 C CA . SER A 1 482 ? -13.051 1.026 18.272 1.00 92.12 482 SER A CA 1
ATOM 3637 C C . SER A 1 482 ? -13.838 2.274 17.872 1.00 92.12 482 SER A C 1
ATOM 3639 O O . SER A 1 482 ? -13.645 3.333 18.460 1.00 92.12 482 SER A O 1
ATOM 3641 N N . GLN A 1 483 ? -14.794 2.120 16.955 1.00 90.69 483 GLN A N 1
ATOM 3642 C CA . GLN A 1 483 ? -15.657 3.188 16.452 1.00 90.69 483 GLN A CA 1
ATOM 3643 C C . GLN A 1 483 ? -16.554 3.756 17.560 1.00 90.69 483 GLN A C 1
ATOM 3645 O O . GLN A 1 483 ? -16.755 4.964 17.651 1.00 90.69 483 GLN A O 1
ATOM 3650 N N . ALA A 1 484 ? -17.085 2.896 18.437 1.00 90.12 484 ALA A N 1
ATOM 3651 C CA . ALA A 1 484 ? -17.904 3.323 19.569 1.00 90.12 484 ALA A CA 1
ATOM 3652 C C . ALA A 1 484 ? -17.111 4.171 20.572 1.00 90.12 484 ALA A C 1
ATOM 3654 O O . ALA A 1 484 ? -17.606 5.201 21.037 1.00 90.12 484 ALA A O 1
ATOM 3655 N N . ILE A 1 485 ? -15.888 3.745 20.897 1.00 92.44 485 ILE A N 1
ATOM 3656 C CA . ILE A 1 485 ? -14.998 4.480 21.798 1.00 92.44 485 ILE A CA 1
ATOM 3657 C C . ILE A 1 485 ? -14.540 5.785 21.145 1.00 92.44 485 ILE A C 1
ATOM 3659 O O . ILE A 1 485 ? -14.564 6.815 21.812 1.00 92.44 485 ILE A O 1
ATOM 3663 N N . ASP A 1 486 ? -14.183 5.770 19.862 1.00 92.31 486 ASP A N 1
ATOM 3664 C CA . ASP A 1 486 ? -13.768 6.968 19.128 1.00 92.31 486 ASP A CA 1
ATOM 3665 C C . ASP A 1 486 ? -14.880 8.025 19.077 1.00 92.31 486 ASP A C 1
ATOM 3667 O O . ASP A 1 486 ? -14.659 9.182 19.438 1.00 92.31 486 ASP A O 1
ATOM 3671 N N . GLU A 1 487 ? -16.112 7.622 18.751 1.00 90.25 487 GLU A N 1
ATOM 3672 C CA . GLU A 1 487 ? -17.268 8.522 18.759 1.00 90.25 487 GLU A CA 1
ATOM 3673 C C . GLU A 1 487 ? -17.531 9.084 20.162 1.00 90.25 487 GLU A C 1
ATOM 3675 O O . GLU A 1 487 ? -17.822 10.272 20.312 1.00 90.25 487 GLU A O 1
ATOM 3680 N N . PHE A 1 488 ? -17.392 8.261 21.206 1.00 91.19 488 PHE A N 1
ATOM 3681 C CA . PHE A 1 488 ? -17.545 8.708 22.589 1.00 91.19 488 PHE A CA 1
ATOM 3682 C C . PHE A 1 488 ? -16.471 9.720 22.998 1.00 91.19 488 PHE A C 1
ATOM 3684 O O . PHE A 1 488 ? -16.797 10.768 23.560 1.00 91.19 488 PHE A O 1
ATOM 3691 N N . VAL A 1 489 ? -15.201 9.432 22.706 1.00 91.44 489 VAL A N 1
ATOM 3692 C CA . VAL A 1 489 ? -14.070 10.316 23.016 1.00 91.44 489 VAL A CA 1
ATOM 3693 C C . VAL A 1 489 ? -14.205 11.628 22.247 1.00 91.44 489 VAL A C 1
ATOM 3695 O O . VAL A 1 489 ? -14.098 12.700 22.846 1.00 91.44 489 VAL A O 1
ATOM 3698 N N . THR A 1 490 ? -14.531 11.565 20.957 1.00 91.44 490 THR A N 1
ATOM 3699 C CA . THR A 1 490 ? -14.757 12.741 20.109 1.00 91.44 490 THR A CA 1
ATOM 3700 C C . THR A 1 490 ? -15.922 13.583 20.630 1.00 91.44 490 THR A C 1
ATOM 3702 O O . THR A 1 490 ? -15.781 14.792 20.828 1.00 91.44 490 THR A O 1
ATOM 3705 N N . ALA A 1 491 ? -17.056 12.961 20.966 1.00 89.56 491 ALA A N 1
ATOM 3706 C CA . ALA A 1 491 ? -18.203 13.663 21.542 1.00 89.56 491 ALA A CA 1
ATOM 3707 C C . ALA A 1 491 ? -17.896 14.273 22.923 1.00 89.56 491 ALA A C 1
ATOM 3709 O O . ALA A 1 491 ? -18.398 15.350 23.256 1.00 89.56 491 ALA A O 1
ATOM 3710 N N . PHE A 1 492 ? -17.066 13.617 23.736 1.00 89.62 492 PHE A N 1
ATOM 3711 C CA . PHE A 1 492 ? -16.653 14.131 25.039 1.00 89.62 492 PHE A CA 1
ATOM 3712 C C . PHE A 1 492 ? -15.722 15.345 24.914 1.00 89.62 492 PHE A C 1
ATOM 3714 O O . PHE A 1 492 ? -15.916 16.346 25.617 1.00 89.62 492 PHE A O 1
ATOM 3721 N N . LEU A 1 493 ? -14.728 15.268 24.024 1.00 90.00 493 LEU A N 1
ATOM 3722 C CA . LEU A 1 493 ? -13.720 16.306 23.823 1.00 90.00 493 LEU A CA 1
ATOM 3723 C C . LEU A 1 493 ? -14.279 17.492 23.039 1.00 90.00 493 LEU A C 1
ATOM 3725 O O . LEU A 1 493 ? -14.255 18.626 23.521 1.00 90.00 493 LEU A O 1
ATOM 3729 N N . GLU A 1 494 ? -14.807 17.232 21.848 1.00 86.44 494 GLU A N 1
ATOM 3730 C CA . GLU A 1 494 ? -15.170 18.249 20.863 1.00 86.44 494 GLU A CA 1
ATOM 3731 C C . GLU A 1 494 ? -16.667 18.550 20.887 1.00 86.44 494 GLU A C 1
ATOM 3733 O O . GLU A 1 494 ? -17.065 19.717 20.813 1.00 86.44 494 GLU A O 1
ATOM 3738 N N . GLY A 1 495 ? -17.490 17.527 21.119 1.00 84.31 495 GLY A N 1
ATOM 3739 C CA . GLY A 1 495 ? -18.943 17.608 21.025 1.00 84.31 495 GLY A CA 1
ATOM 3740 C C . GLY A 1 495 ? -19.427 17.134 19.671 1.00 84.31 495 GLY A C 1
ATOM 3741 O O . GLY A 1 495 ? -18.847 16.243 19.062 1.00 84.31 495 GLY A O 1
ATOM 3742 N N . ASN A 1 496 ? -20.514 17.722 19.193 1.00 75.56 496 ASN A N 1
ATOM 3743 C CA . ASN A 1 496 ? -20.990 17.438 17.851 1.00 75.56 496 ASN A CA 1
ATOM 3744 C C . ASN A 1 496 ? -20.426 18.515 16.919 1.00 75.56 496 ASN A C 1
ATOM 3746 O O . ASN A 1 496 ? -20.646 19.691 17.156 1.00 75.56 496 ASN A O 1
ATOM 3750 N N . LEU A 1 497 ? -19.714 18.141 15.855 1.00 61.69 497 LEU A N 1
ATOM 3751 C CA . LEU A 1 497 ? -19.142 19.116 14.915 1.00 61.69 497 LEU A CA 1
ATOM 3752 C C . LEU A 1 497 ? -20.197 19.780 14.008 1.00 61.69 497 LEU A C 1
ATOM 3754 O O . LEU A 1 497 ? -19.935 20.815 13.401 1.00 61.69 497 LEU A O 1
ATOM 3758 N N . THR A 1 498 ? -21.392 19.189 13.904 1.00 65.56 498 THR A N 1
ATOM 3759 C CA . THR A 1 498 ? -22.477 19.641 13.010 1.00 65.56 498 THR A CA 1
ATOM 3760 C C . THR A 1 498 ? -23.570 20.447 13.706 1.00 65.56 498 THR A C 1
ATOM 3762 O O . THR A 1 498 ? -24.238 21.259 13.070 1.00 65.56 498 THR A O 1
ATOM 3765 N N . SER A 1 499 ? -23.747 20.273 15.015 1.00 67.50 499 SER A N 1
ATOM 3766 C CA . SER A 1 499 ? -24.543 21.190 15.834 1.00 67.50 499 SER A CA 1
ATOM 3767 C C . SER A 1 499 ? -23.576 22.029 16.656 1.00 67.50 499 SER A C 1
ATOM 3769 O O . SER A 1 499 ? -22.537 21.532 17.040 1.00 67.50 499 SER A O 1
ATOM 3771 N N . ASN A 1 500 ? -23.866 23.289 16.980 1.00 71.25 500 ASN A N 1
ATOM 3772 C CA . ASN A 1 500 ? -22.984 24.113 17.834 1.00 71.25 500 ASN A CA 1
ATOM 3773 C C . ASN A 1 500 ? -22.869 23.601 19.299 1.00 71.25 500 ASN A C 1
ATOM 3775 O O . ASN A 1 500 ? -22.625 24.376 20.225 1.00 71.25 500 ASN A O 1
ATOM 3779 N N . TYR A 1 501 ? -23.102 22.310 19.532 1.00 76.12 501 TYR A N 1
ATOM 3780 C CA . TYR A 1 501 ? -23.003 21.626 20.802 1.00 76.12 501 TYR A CA 1
ATOM 3781 C C . TYR A 1 501 ? -21.541 21.288 21.102 1.00 76.12 501 TYR A C 1
ATOM 3783 O O . TYR A 1 501 ? -20.955 20.393 20.494 1.00 76.12 501 TYR A O 1
ATOM 3791 N N . LYS A 1 502 ? -20.959 22.003 22.068 1.00 82.19 502 LYS A N 1
ATOM 3792 C CA . LYS A 1 502 ? -19.601 21.748 22.554 1.00 82.19 502 LYS A CA 1
ATOM 3793 C C . LYS A 1 502 ? -19.561 20.508 23.442 1.00 82.19 502 LYS A C 1
ATOM 3795 O O . LYS A 1 502 ? -20.451 20.304 24.265 1.00 82.19 502 LYS A O 1
ATOM 3800 N N . GLY A 1 503 ? -18.478 19.746 23.335 1.00 85.50 503 GLY A N 1
ATOM 3801 C CA . GLY A 1 503 ? -18.212 18.592 24.189 1.00 85.50 503 GLY A CA 1
ATOM 3802 C C . GLY A 1 503 ? -18.183 18.959 25.672 1.00 85.50 503 GLY A C 1
ATOM 3803 O O . GLY A 1 503 ? -17.939 20.114 26.051 1.00 85.50 503 GLY A O 1
ATOM 3804 N N . THR A 1 504 ? -18.434 17.969 26.527 1.00 84.88 504 THR A N 1
ATOM 3805 C CA . THR A 1 504 ? -18.453 18.132 27.989 1.00 84.88 504 THR A CA 1
ATOM 3806 C C . THR A 1 504 ? -17.130 18.697 28.504 1.00 84.88 504 THR A C 1
ATOM 3808 O O . THR A 1 504 ? -17.128 19.593 29.351 1.00 84.88 504 THR A O 1
ATOM 3811 N N . TYR A 1 505 ? -16.007 18.246 27.940 1.00 86.81 505 TYR A N 1
ATOM 3812 C CA . TYR A 1 505 ? -14.675 18.740 28.280 1.00 86.81 505 TYR A CA 1
ATOM 3813 C C . TYR A 1 505 ? -14.526 20.243 28.002 1.00 86.81 505 TYR A C 1
ATOM 3815 O O . TYR A 1 505 ? -14.214 21.024 28.906 1.00 86.81 505 TYR A O 1
ATOM 3823 N N . ASN A 1 506 ? -14.825 20.669 26.772 1.00 88.38 506 ASN A N 1
ATOM 3824 C CA . ASN A 1 506 ? -14.750 22.075 26.372 1.00 88.38 506 ASN A CA 1
ATOM 3825 C C . ASN A 1 506 ? -15.705 22.959 27.186 1.00 88.38 506 ASN A C 1
ATOM 3827 O O . ASN A 1 506 ? -15.330 24.049 27.619 1.00 88.38 506 ASN A O 1
ATOM 3831 N N . THR A 1 507 ? -16.914 22.470 27.463 1.00 87.69 507 THR A N 1
ATOM 3832 C CA . THR A 1 507 ? -17.895 23.173 28.301 1.00 87.69 507 THR A CA 1
ATOM 3833 C C . THR A 1 507 ? -17.374 23.378 29.727 1.00 87.69 507 THR A C 1
ATOM 3835 O O . THR A 1 507 ? -17.527 24.460 30.304 1.00 87.69 507 THR A O 1
ATOM 3838 N N . HIS A 1 508 ? -16.705 22.373 30.297 1.00 86.69 508 HIS A N 1
ATOM 3839 C CA . HIS A 1 508 ? -16.106 22.481 31.623 1.00 86.69 508 HIS A CA 1
ATOM 3840 C C . HIS A 1 508 ? -14.948 23.490 31.653 1.00 86.69 508 HIS A C 1
ATOM 3842 O O . HIS A 1 508 ? -14.885 24.334 32.551 1.00 86.69 508 HIS A O 1
ATOM 3848 N N . ILE A 1 509 ? -14.079 23.471 30.638 1.00 89.38 509 ILE A N 1
ATOM 3849 C CA . ILE A 1 509 ? -12.992 24.449 30.489 1.00 89.38 509 ILE A CA 1
ATOM 3850 C C . ILE A 1 509 ? -13.536 25.874 30.389 1.00 89.38 509 ILE A C 1
ATOM 3852 O O . ILE A 1 509 ? -13.040 26.770 31.077 1.00 89.38 509 ILE A O 1
ATOM 3856 N N . ASP A 1 510 ? -14.558 26.099 29.565 1.00 90.19 510 ASP A N 1
ATOM 3857 C CA . ASP A 1 510 ? -15.169 27.419 29.393 1.00 90.19 510 ASP A CA 1
ATOM 3858 C C . ASP A 1 510 ? -15.804 27.923 30.701 1.00 90.19 510 ASP A C 1
ATOM 3860 O O . ASP A 1 510 ? -15.702 29.111 31.035 1.00 90.19 510 ASP A O 1
ATOM 3864 N N . SER A 1 511 ? -16.393 27.018 31.490 1.00 89.94 511 SER A N 1
ATOM 3865 C CA . SER A 1 511 ? -16.918 27.326 32.824 1.00 89.94 511 SER A CA 1
ATOM 3866 C C . SER A 1 511 ? -15.811 27.763 33.789 1.00 89.94 511 SER A C 1
ATOM 3868 O O . SER A 1 511 ? -15.943 28.8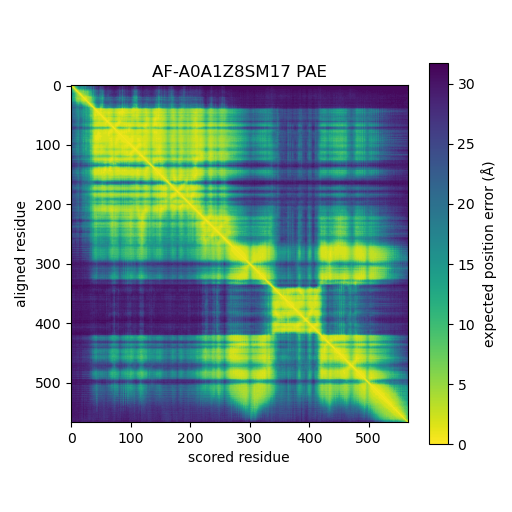15 34.422 1.00 89.94 511 SER A O 1
ATOM 3870 N N . ILE A 1 512 ? -14.692 27.030 33.857 1.00 90.44 512 ILE A N 1
ATOM 3871 C CA . ILE A 1 512 ? -13.542 27.384 34.709 1.00 90.44 512 ILE A CA 1
ATOM 3872 C C . ILE A 1 512 ? -12.925 28.717 34.270 1.00 90.44 512 ILE A C 1
ATOM 3874 O O . ILE A 1 512 ? -12.706 29.597 35.101 1.00 90.44 512 ILE A O 1
ATOM 3878 N N . LYS A 1 513 ? -12.710 28.926 32.966 1.00 95.31 513 LYS A N 1
ATOM 3879 C CA . LYS A 1 513 ? -12.206 30.206 32.435 1.00 95.31 513 LYS A CA 1
ATOM 3880 C C . LYS A 1 513 ? -13.117 31.371 32.820 1.00 95.31 513 LYS A C 1
ATOM 3882 O O . LYS A 1 513 ? -12.644 32.432 33.224 1.00 95.31 513 LYS A O 1
ATOM 3887 N N . SER A 1 514 ? -14.430 31.164 32.745 1.00 95.56 514 SER A N 1
ATOM 3888 C CA . SER A 1 514 ? -15.416 32.168 33.148 1.00 95.56 514 SER A CA 1
ATOM 3889 C C . SER A 1 514 ? -15.409 32.425 34.657 1.00 95.56 514 SER A C 1
ATOM 3891 O O . SER A 1 514 ? -15.625 33.560 35.079 1.00 95.56 514 SER A O 1
ATOM 3893 N N . GLN A 1 515 ? -15.171 31.398 35.478 1.00 94.94 515 GLN A N 1
ATOM 3894 C CA . GLN A 1 515 ? -14.998 31.548 36.924 1.00 94.94 515 GLN A CA 1
ATOM 3895 C C . GLN A 1 515 ? -13.747 32.364 37.251 1.00 94.94 515 GLN A C 1
ATOM 3897 O O . GLN A 1 515 ? -13.868 33.342 37.986 1.00 94.94 515 GLN A O 1
ATOM 3902 N N . ASN A 1 516 ? -12.601 32.041 36.646 1.00 95.88 516 ASN A N 1
ATOM 3903 C CA . ASN A 1 516 ? -11.355 32.789 36.829 1.00 95.88 516 ASN A CA 1
ATOM 3904 C C . ASN A 1 516 ? -11.538 34.262 36.457 1.00 95.88 516 ASN A C 1
ATOM 3906 O O . ASN A 1 516 ? -11.290 35.127 37.285 1.00 95.88 516 ASN A O 1
ATOM 3910 N N . LYS A 1 517 ? -12.151 34.554 35.303 1.00 97.38 517 LYS A N 1
ATOM 3911 C CA . LYS A 1 517 ? -12.444 35.938 34.896 1.00 97.38 517 LYS A CA 1
ATOM 3912 C C . LYS A 1 517 ? -13.310 36.699 35.910 1.00 97.38 517 LYS A C 1
ATOM 3914 O O . LYS A 1 517 ? -13.128 37.898 36.111 1.00 97.38 517 LYS A O 1
ATOM 3919 N N . ARG A 1 518 ? -14.282 36.030 36.546 1.00 97.00 518 ARG A N 1
ATOM 3920 C CA . ARG A 1 518 ? -15.097 36.647 37.610 1.00 97.00 518 ARG A CA 1
ATOM 3921 C C . ARG A 1 518 ? -14.303 36.858 38.896 1.00 97.00 518 ARG A C 1
ATOM 3923 O O . ARG A 1 518 ? -14.565 37.839 39.586 1.00 97.00 518 ARG A O 1
ATOM 3930 N N . LEU A 1 519 ? -13.392 35.949 39.237 1.00 96.88 519 LEU A N 1
ATOM 3931 C CA . LEU A 1 519 ? -12.504 36.097 40.390 1.00 96.88 519 LEU A CA 1
ATOM 3932 C C . LEU A 1 519 ? -11.533 37.256 40.177 1.00 96.88 519 LEU A C 1
ATOM 3934 O O . LEU A 1 519 ? -11.469 38.124 41.040 1.00 96.88 519 LEU A O 1
ATOM 3938 N N . ASP A 1 520 ? -10.902 37.341 39.007 1.00 97.56 520 ASP A N 1
ATOM 3939 C CA . ASP A 1 520 ? -10.015 38.446 38.634 1.00 97.56 520 ASP A CA 1
ATOM 3940 C C . ASP A 1 520 ? -10.738 39.789 38.767 1.00 97.56 520 ASP A C 1
ATOM 3942 O O . ASP A 1 520 ? -10.232 40.720 39.388 1.00 97.56 520 ASP A O 1
ATOM 3946 N N . LYS A 1 521 ? -11.988 39.867 38.284 1.00 97.25 521 LYS A N 1
ATOM 3947 C CA . LYS A 1 521 ? -12.779 41.094 38.412 1.00 97.25 521 LYS A CA 1
ATOM 3948 C C . LYS A 1 521 ? -13.083 41.464 39.869 1.00 97.25 521 LYS A C 1
ATOM 3950 O O . LYS A 1 521 ? -13.083 42.639 40.225 1.00 97.25 521 LYS A O 1
ATOM 3955 N N . ARG A 1 522 ? -13.341 40.471 40.724 1.00 97.00 522 ARG A N 1
ATOM 3956 C CA . ARG A 1 522 ? -13.566 40.698 42.160 1.00 97.00 522 ARG A CA 1
ATOM 3957 C C . ARG A 1 522 ? -12.299 41.156 42.872 1.00 97.00 522 ARG A C 1
ATOM 3959 O O . ARG A 1 522 ? -12.406 41.992 43.760 1.00 97.00 522 ARG A O 1
ATOM 3966 N N . ILE A 1 523 ? -11.141 40.612 42.502 1.00 96.25 523 ILE A N 1
ATOM 3967 C CA . ILE A 1 523 ? -9.844 41.033 43.041 1.00 96.25 523 ILE A CA 1
ATOM 3968 C C . ILE A 1 523 ? -9.606 42.500 42.682 1.00 96.25 523 ILE A C 1
ATOM 3970 O O . ILE A 1 523 ? -9.405 43.301 43.585 1.00 96.25 523 ILE A O 1
ATOM 3974 N N . GLU A 1 524 ? -9.777 42.871 41.412 1.00 97.50 524 GLU A N 1
ATOM 3975 C CA . GLU A 1 524 ? -9.631 44.259 40.950 1.00 97.50 524 GLU A CA 1
ATOM 3976 C C . GLU A 1 524 ? -10.572 45.225 41.700 1.00 97.50 524 GLU A C 1
ATOM 3978 O O . GLU A 1 524 ? -10.172 46.302 42.145 1.00 97.50 524 GLU A O 1
ATOM 3983 N N . ASP A 1 525 ? -11.843 44.849 41.877 1.00 96.81 525 ASP A N 1
ATOM 3984 C CA . ASP A 1 525 ? -12.804 45.691 42.592 1.00 96.81 525 ASP A CA 1
ATOM 3985 C C . ASP A 1 525 ? -12.470 45.813 44.097 1.00 96.81 525 ASP A C 1
ATOM 3987 O O . ASP A 1 525 ? -12.703 46.873 44.687 1.00 96.81 525 ASP A O 1
ATOM 3991 N N . LEU A 1 526 ? -11.908 44.764 44.715 1.00 97.06 526 LEU A N 1
ATOM 3992 C CA . LEU A 1 526 ? -11.421 44.792 46.099 1.00 97.06 526 LEU A CA 1
ATOM 3993 C C . LEU A 1 526 ? -10.157 45.641 46.244 1.00 97.06 526 LEU A C 1
ATOM 3995 O O . LEU A 1 526 ? -10.069 46.414 47.195 1.00 97.06 526 LEU A O 1
ATOM 3999 N N . GLU A 1 527 ? -9.214 45.537 45.311 1.00 95.88 527 GLU A N 1
ATOM 4000 C CA . GLU A 1 527 ? -8.002 46.360 45.272 1.00 95.88 527 GLU A CA 1
ATOM 4001 C C . GLU A 1 527 ? -8.363 47.844 45.177 1.00 95.88 527 GLU A C 1
ATOM 4003 O O . GLU A 1 527 ? -7.916 48.634 46.007 1.00 95.88 527 GLU A O 1
ATOM 4008 N N . ARG A 1 528 ? -9.289 48.211 44.279 1.00 96.44 528 ARG A N 1
ATOM 4009 C CA . ARG A 1 528 ? -9.795 49.590 44.176 1.00 96.44 528 ARG A CA 1
ATOM 4010 C C . ARG A 1 528 ? -10.458 50.069 45.471 1.00 96.44 528 ARG A C 1
ATOM 4012 O O . ARG A 1 528 ? -10.307 51.225 45.856 1.00 96.44 528 ARG A O 1
ATOM 4019 N N . TYR A 1 529 ? -11.223 49.208 46.144 1.00 95.81 529 TYR A N 1
ATOM 4020 C CA . TYR A 1 529 ? -11.841 49.557 47.427 1.00 95.81 529 TYR A CA 1
ATOM 4021 C C . TYR A 1 529 ? -10.798 49.764 48.536 1.00 95.81 529 TYR A C 1
ATOM 4023 O O . TYR A 1 529 ? -10.921 50.701 49.330 1.00 95.81 529 TYR A O 1
ATOM 4031 N N . LEU A 1 530 ? -9.778 48.903 48.600 1.00 95.69 530 LEU A N 1
ATOM 4032 C CA . LEU A 1 530 ? -8.680 49.029 49.556 1.00 95.69 530 LEU A CA 1
ATOM 4033 C C . LEU A 1 530 ? -7.897 50.324 49.327 1.00 95.69 530 LEU A C 1
ATOM 4035 O O . LEU A 1 530 ? -7.657 51.039 50.295 1.00 95.69 530 LEU A O 1
ATOM 4039 N N . GLU A 1 531 ? -7.613 50.672 48.073 1.00 95.69 531 GLU A N 1
ATOM 4040 C CA . GLU A 1 531 ? -6.935 51.918 47.699 1.00 95.69 531 GLU A CA 1
ATOM 4041 C C . GLU A 1 531 ? -7.744 53.158 48.115 1.00 95.69 531 GLU A C 1
ATOM 4043 O O . GLU A 1 531 ? -7.231 54.040 48.800 1.00 95.69 531 GLU A O 1
ATOM 4048 N N . GLN A 1 532 ? -9.049 53.200 47.817 1.00 94.81 532 GLN A N 1
ATOM 4049 C CA . GLN A 1 532 ? -9.925 54.302 48.247 1.00 94.81 532 GLN A CA 1
ATOM 4050 C C . GLN A 1 532 ? -9.988 54.445 49.775 1.00 94.81 532 GLN A C 1
ATOM 4052 O O . GLN A 1 532 ? -10.066 55.554 50.320 1.00 94.81 532 GLN A O 1
ATOM 4057 N N . ARG A 1 533 ? -9.981 53.316 50.491 1.00 95.56 533 ARG A N 1
ATOM 4058 C CA . ARG A 1 533 ? -9.987 53.306 51.954 1.00 95.56 533 ARG A CA 1
ATOM 4059 C C . ARG A 1 533 ? -8.650 53.776 52.519 1.00 95.56 533 ARG A C 1
ATOM 4061 O O . ARG A 1 533 ? -8.659 54.540 53.482 1.00 95.56 533 ARG A O 1
ATOM 4068 N N . GLU A 1 534 ? -7.538 53.344 51.936 1.00 94.12 534 GLU A N 1
ATOM 4069 C CA . GLU A 1 534 ? -6.196 53.812 52.280 1.00 94.12 534 GLU A CA 1
ATOM 4070 C C . GLU A 1 534 ? -6.077 55.323 52.065 1.00 94.12 534 GLU A C 1
ATOM 4072 O O . GLU A 1 534 ? -5.659 56.034 52.978 1.00 94.12 534 GLU A O 1
ATOM 4077 N N . GLU A 1 535 ? -6.555 55.841 50.932 1.00 93.94 535 GLU A N 1
ATOM 4078 C CA . GLU A 1 535 ? -6.570 57.277 50.650 1.00 93.94 535 GLU A CA 1
ATOM 4079 C C . GLU A 1 535 ? -7.412 58.045 51.678 1.00 93.94 535 GLU A C 1
ATOM 4081 O O . GLU A 1 535 ? -6.958 59.043 52.239 1.00 93.94 535 GLU A O 1
ATOM 4086 N N . THR A 1 536 ? -8.616 57.560 51.998 1.00 93.56 536 THR A N 1
ATOM 4087 C CA . THR A 1 536 ? -9.491 58.193 53.000 1.00 93.56 536 THR A CA 1
ATOM 4088 C C . THR A 1 536 ? -8.836 58.221 54.384 1.00 93.56 536 THR A C 1
ATOM 4090 O O . THR A 1 536 ? -8.905 59.232 55.089 1.00 93.56 536 THR A O 1
ATOM 4093 N N . LEU A 1 537 ? -8.190 57.122 54.784 1.00 93.38 537 LEU A N 1
ATOM 4094 C CA . LEU A 1 537 ? -7.469 57.031 56.052 1.00 93.38 537 LEU A CA 1
ATOM 4095 C C . LEU A 1 537 ? -6.243 57.948 56.066 1.00 93.38 537 LEU A C 1
ATOM 4097 O O . LEU A 1 537 ? -6.032 58.645 57.056 1.00 93.38 537 LEU A O 1
ATOM 4101 N N . SER A 1 538 ? -5.489 58.008 54.968 1.00 91.88 538 SER A N 1
ATOM 4102 C CA . SER A 1 538 ? -4.338 58.899 54.797 1.00 91.88 538 SER A CA 1
ATOM 4103 C C . SER A 1 538 ? -4.751 60.372 54.869 1.00 91.88 538 SER A C 1
ATOM 4105 O O . SER A 1 538 ? -4.194 61.140 55.651 1.00 91.88 538 SER A O 1
ATOM 4107 N N . GLN A 1 539 ? -5.814 60.771 54.162 1.00 92.50 539 GLN A N 1
ATOM 4108 C CA . GLN A 1 539 ? -6.384 62.118 54.263 1.00 92.50 539 GLN A CA 1
ATOM 4109 C C . GLN A 1 539 ? -6.894 62.431 55.677 1.00 92.50 539 GLN A C 1
ATOM 4111 O O . GLN A 1 539 ? -6.706 63.544 56.173 1.00 92.50 539 GLN A O 1
ATOM 4116 N N . GLY A 1 540 ? -7.530 61.464 56.345 1.00 91.44 540 GLY A N 1
ATOM 4117 C CA . GLY A 1 540 ? -7.942 61.589 57.743 1.00 91.44 540 GLY A CA 1
ATOM 4118 C C . GLY A 1 540 ? -6.752 61.805 58.679 1.00 91.44 540 GLY A C 1
ATOM 4119 O O . GLY A 1 540 ? -6.805 62.682 59.541 1.00 91.44 540 GLY A O 1
ATOM 4120 N N . PHE A 1 541 ? -5.665 61.060 58.470 1.00 91.81 541 PHE A N 1
ATOM 4121 C CA . PHE A 1 541 ? -4.420 61.198 59.217 1.00 91.81 541 PHE A CA 1
ATOM 4122 C C . PHE A 1 541 ? -3.769 62.566 58.989 1.00 91.81 541 PHE A C 1
ATOM 4124 O O . PHE A 1 541 ? -3.501 63.265 59.962 1.00 91.81 541 PHE A O 1
ATOM 4131 N N . MET A 1 542 ? -3.635 63.014 57.736 1.00 89.19 542 MET A N 1
ATOM 4132 C CA . MET A 1 542 ? -3.119 64.351 57.410 1.00 89.19 542 MET A CA 1
ATOM 4133 C C . MET A 1 542 ? -3.937 65.468 58.077 1.00 89.19 542 MET A C 1
ATOM 4135 O O . MET A 1 542 ? -3.372 66.400 58.646 1.00 89.19 542 MET A O 1
ATOM 4139 N N . ARG A 1 543 ? -5.275 65.371 58.073 1.00 89.69 543 ARG A N 1
ATOM 4140 C CA . ARG A 1 543 ? -6.142 66.338 58.774 1.00 89.69 543 ARG A CA 1
ATOM 4141 C C . ARG A 1 543 ? -5.951 66.293 60.288 1.00 89.69 543 ARG A C 1
ATOM 4143 O O . ARG A 1 543 ? -6.001 67.339 60.932 1.00 89.69 543 ARG A O 1
ATOM 4150 N N . MET A 1 544 ? -5.755 65.110 60.870 1.00 89.81 544 MET A N 1
ATOM 4151 C CA . MET A 1 544 ? -5.456 64.972 62.298 1.00 89.81 544 MET A CA 1
ATOM 4152 C C . MET A 1 544 ? -4.097 65.575 62.654 1.00 89.81 544 MET A C 1
ATOM 4154 O O . MET A 1 544 ? -4.018 66.283 63.655 1.00 89.81 544 MET A O 1
ATOM 4158 N N . GLU A 1 545 ? -3.067 65.380 61.829 1.00 88.69 545 GLU A N 1
ATOM 4159 C CA . GLU A 1 545 ? -1.771 66.042 62.005 1.00 88.69 545 GLU A CA 1
ATOM 4160 C C . GLU A 1 545 ? -1.891 67.566 61.896 1.00 88.69 545 GLU A C 1
ATOM 4162 O O . GLU A 1 545 ? -1.365 68.288 62.744 1.00 88.69 545 GLU A O 1
ATOM 4167 N N . GLU A 1 546 ? -2.637 68.083 60.916 1.00 88.56 546 GLU A N 1
ATOM 4168 C CA . GLU A 1 546 ? -2.866 69.525 60.774 1.00 88.56 546 GLU A CA 1
ATOM 4169 C C . GLU A 1 546 ? -3.618 70.101 61.987 1.00 88.56 546 GLU A C 1
ATOM 4171 O O . GLU A 1 546 ? -3.249 71.155 62.514 1.00 88.56 546 GLU A O 1
ATOM 4176 N N . MET A 1 547 ? -4.654 69.406 62.473 1.00 88.12 547 MET A N 1
ATOM 4177 C CA . MET A 1 547 ? -5.378 69.791 63.687 1.00 88.12 547 MET A CA 1
ATOM 4178 C C . MET A 1 547 ? -4.486 69.734 64.926 1.00 88.12 547 MET A C 1
ATOM 4180 O O . MET A 1 547 ? -4.537 70.651 65.742 1.00 88.12 547 MET A O 1
ATOM 4184 N N . GLN A 1 548 ? -3.655 68.701 65.069 1.00 87.12 548 GLN A N 1
ATOM 4185 C CA . GLN A 1 548 ? -2.708 68.585 66.176 1.00 87.12 548 GLN A CA 1
ATOM 4186 C C . GLN A 1 548 ? -1.673 69.713 66.130 1.00 87.12 548 GLN A C 1
ATOM 4188 O O . GLN A 1 548 ? -1.382 70.321 67.158 1.00 87.12 548 GLN A O 1
ATOM 4193 N N . SER A 1 549 ? -1.171 70.046 64.941 1.00 88.94 549 SER A N 1
ATOM 4194 C CA . SER A 1 549 ? -0.275 71.180 64.725 1.00 88.94 549 SER A CA 1
ATOM 4195 C C . SER A 1 549 ? -0.941 72.500 65.127 1.00 88.94 549 SER A C 1
ATOM 4197 O O . SER A 1 549 ? -0.404 73.229 65.959 1.00 88.94 549 SER A O 1
ATOM 4199 N N . LYS A 1 550 ? -2.172 72.760 64.660 1.00 86.44 550 LYS A N 1
ATOM 4200 C CA . LYS A 1 550 ? -2.974 73.933 65.055 1.00 86.44 550 LYS A CA 1
ATOM 4201 C C . LYS A 1 550 ? -3.232 73.991 66.561 1.00 86.44 550 LYS A C 1
ATOM 4203 O O . LYS A 1 550 ? -3.077 75.057 67.152 1.00 86.44 550 LYS A O 1
ATOM 4208 N N . LEU A 1 551 ? -3.594 72.872 67.193 1.00 86.12 551 LEU A N 1
ATOM 4209 C CA . LEU A 1 551 ? -3.783 72.779 68.645 1.00 86.12 551 LEU A CA 1
ATOM 4210 C C . LEU A 1 551 ? -2.488 73.083 69.394 1.00 86.12 551 LEU A C 1
ATOM 4212 O O . LEU A 1 551 ? -2.513 73.838 70.360 1.00 86.12 551 LEU A O 1
ATOM 4216 N N . ASN A 1 552 ? -1.353 72.560 68.930 1.00 85.50 552 ASN A N 1
ATOM 4217 C CA . ASN A 1 552 ? -0.046 72.862 69.504 1.00 85.50 552 ASN A CA 1
ATOM 4218 C C . ASN A 1 552 ? 0.300 74.353 69.358 1.00 85.50 552 ASN A C 1
ATOM 4220 O O . ASN A 1 552 ? 0.750 74.966 70.324 1.00 85.50 552 ASN A O 1
ATOM 4224 N N . THR A 1 553 ? 0.031 74.973 68.204 1.00 86.19 553 THR A N 1
ATOM 4225 C CA . THR A 1 553 ? 0.204 76.423 68.006 1.00 86.19 553 THR A CA 1
ATOM 4226 C C . THR A 1 553 ? -0.723 77.240 68.910 1.00 86.19 553 THR A C 1
ATOM 4228 O O . THR A 1 553 ? -0.289 78.225 69.507 1.00 86.19 553 THR A O 1
ATOM 4231 N N . GLN A 1 554 ? -1.987 76.840 69.065 1.00 83.62 554 GLN A N 1
ATOM 4232 C CA . GLN A 1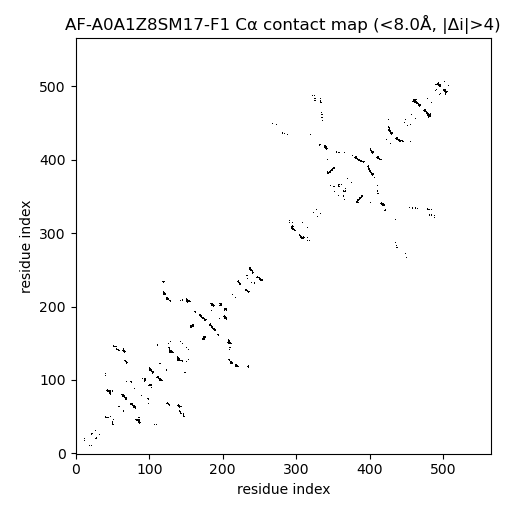 554 ? -2.934 77.490 69.977 1.00 83.62 554 GLN A CA 1
ATOM 4233 C C . GLN A 1 554 ? -2.503 77.334 71.438 1.00 83.62 554 GLN A C 1
ATOM 4235 O O . GLN A 1 554 ? -2.523 78.311 72.181 1.00 83.62 554 GLN A O 1
ATOM 4240 N N . LEU A 1 555 ? -2.044 76.148 71.842 1.00 84.38 555 LEU A N 1
ATOM 4241 C CA . LEU A 1 555 ? -1.500 75.884 73.172 1.00 84.38 555 LEU A CA 1
ATOM 4242 C C . LEU A 1 555 ? -0.265 76.752 73.443 1.00 84.38 555 LEU A C 1
ATOM 4244 O O . LEU A 1 555 ? -0.177 77.370 74.501 1.00 84.38 555 LEU A O 1
ATOM 4248 N N . GLN A 1 556 ? 0.663 76.854 72.489 1.00 81.88 556 GLN A N 1
ATOM 4249 C CA . GLN A 1 556 ? 1.831 77.734 72.593 1.00 81.88 556 GLN A CA 1
ATOM 4250 C C . GLN A 1 556 ? 1.439 79.215 72.648 1.00 81.88 556 GLN A C 1
ATOM 4252 O O . GLN A 1 556 ? 2.029 79.975 73.416 1.00 81.88 556 GLN A O 1
ATOM 4257 N N . THR A 1 557 ? 0.427 79.630 71.881 1.00 80.81 557 THR A N 1
ATOM 4258 C CA . THR A 1 557 ? -0.112 80.999 71.904 1.00 80.81 557 THR A CA 1
ATOM 4259 C C . THR A 1 557 ? -0.742 81.305 73.262 1.00 80.81 557 THR A C 1
ATOM 4261 O O . THR A 1 557 ? -0.444 82.338 73.859 1.00 80.81 557 THR A O 1
ATOM 4264 N N . LEU A 1 558 ? -1.536 80.377 73.807 1.00 77.12 558 LEU A N 1
ATOM 4265 C CA . LEU A 1 558 ? -2.098 80.465 75.155 1.00 77.12 558 LEU A CA 1
ATOM 4266 C C . LEU A 1 558 ? -0.979 80.556 76.197 1.00 77.12 558 LEU A C 1
ATOM 4268 O O . LEU A 1 558 ? -0.954 81.501 76.980 1.00 77.12 558 LEU A O 1
ATOM 4272 N N . GLN A 1 559 ? 0.002 79.652 76.164 1.00 78.19 559 GLN A N 1
ATOM 4273 C CA . GLN A 1 559 ? 1.162 79.682 77.061 1.00 78.19 559 GLN A CA 1
ATOM 4274 C C . GLN A 1 559 ? 1.956 80.992 76.962 1.00 78.19 559 GLN A C 1
ATOM 4276 O O . GLN A 1 559 ? 2.390 81.519 77.986 1.00 78.19 559 GLN A O 1
ATOM 4281 N N . SER A 1 560 ? 2.127 81.542 75.760 1.00 73.69 560 SER A N 1
ATOM 4282 C CA . SER A 1 560 ? 2.814 82.821 75.547 1.00 73.69 560 SER A CA 1
ATOM 4283 C C . SER A 1 560 ? 1.993 83.999 76.076 1.00 73.69 560 SER A C 1
ATOM 4285 O O . SER A 1 560 ? 2.549 84.872 76.736 1.00 73.69 560 SER A O 1
ATOM 4287 N N . SER A 1 561 ? 0.668 83.992 75.893 1.00 71.75 561 SER A N 1
ATOM 4288 C CA . SER A 1 561 ? -0.228 85.003 76.470 1.00 71.75 561 SER A CA 1
ATOM 4289 C C . SER A 1 561 ? -0.241 84.973 78.005 1.00 71.75 561 SER A C 1
ATOM 4291 O O . SER A 1 561 ? -0.219 86.024 78.640 1.00 71.75 561 SER A O 1
ATOM 4293 N N . PHE A 1 562 ? -0.159 83.785 78.618 1.00 69.94 562 PHE A N 1
ATOM 4294 C CA . PHE A 1 562 ? -0.018 83.639 80.070 1.00 69.94 562 PHE A CA 1
ATOM 4295 C C . PHE A 1 562 ? 1.362 84.070 80.586 1.00 69.94 562 PHE A C 1
ATOM 4297 O O . PHE A 1 562 ? 1.456 84.587 81.697 1.00 69.94 562 PHE A O 1
ATOM 4304 N N . LYS A 1 563 ? 2.433 83.893 79.801 1.00 63.16 563 LYS A N 1
ATOM 4305 C CA . LYS A 1 563 ? 3.781 84.381 80.147 1.00 63.16 563 LYS A CA 1
ATOM 4306 C C . LYS A 1 563 ? 3.944 85.893 79.973 1.00 63.16 563 LYS A C 1
ATOM 4308 O O . LYS A 1 563 ? 4.745 86.480 80.684 1.00 63.16 563 LYS A O 1
ATOM 4313 N N . SER A 1 564 ? 3.188 86.515 79.069 1.00 56.25 564 SER A N 1
ATOM 4314 C CA . SER A 1 564 ? 3.224 87.963 78.813 1.00 56.25 564 SER A CA 1
ATOM 4315 C C . SER A 1 564 ? 2.543 88.814 79.898 1.00 56.25 564 SER A C 1
ATOM 4317 O O . SER A 1 564 ? 2.693 90.031 79.873 1.00 56.25 564 SER A O 1
ATOM 4319 N N . ASN A 1 565 ? 1.787 88.207 80.819 1.00 51.81 565 ASN A N 1
ATOM 4320 C CA . ASN A 1 565 ? 1.049 88.895 81.890 1.00 51.81 565 ASN A CA 1
ATOM 4321 C C . ASN A 1 565 ? 1.685 88.705 83.284 1.00 51.81 565 ASN A C 1
ATOM 4323 O O . ASN A 1 565 ? 0.980 88.704 84.296 1.00 51.81 565 ASN A O 1
ATOM 4327 N N . LYS A 1 566 ? 3.009 88.530 83.346 1.00 49.38 566 LYS A N 1
ATOM 4328 C CA . LYS A 1 566 ? 3.786 88.571 84.591 1.00 49.38 566 LYS A CA 1
ATOM 4329 C C . LYS A 1 566 ? 4.882 89.615 84.535 1.00 49.38 566 LYS A C 1
ATOM 4331 O O . LYS A 1 566 ? 5.562 89.675 83.488 1.00 49.38 566 LYS A O 1
#

pLDDT: mean 84.39, std 11.66, range [37.91, 98.19]

Secondary structure (DSSP, 8-state):
------SS----S-TT----HHHHTTTT-TT---SS-S----TTSBGGGS--SS---SPBTTTEEEEEESSGGG-EEEEEETTT-BHHHHHHHHHHSTT-EEEEEETTTTEEEEEESS-SS---EEE--TTS-SSSS---BSSHHHHTTSS--S---PEE-TT----PPTT-EEEEEETTEEEEEEESSTT--S---TTSSSEEEEBTTEEE--TTTSPPPEEE-STT-PPEEESSSEE-HHHH--TT--EE-TTPPTT-----------HHHHHHHHHHHHHHHHHHHHHHHHH-EEE-SS-EEE-TTTT-HHHHHHHHHHHHHHH-SSS-S---S-SB---SEEEEEE--S-HHHHHH-TTSHHHHHHHHTT--GGGTT-EEEEEEE--B-TTSSBP-EEEEETTTTEEEE-----BPP-GGGGTEEEPTT-SSEEES-HHHHHHHHHH-HHHHHHHHHPPPEEEEETTTTEEEEE--HHHHHHHHHHHHHTB-SSSS-B-HHHHHHHHHHHHHHHHHHHHHHHHHHHHHHHHHHHHHHHHHHHHHHHHHHHHHHHHHHHHTT-